Protein AF-A0A7X7KB23-F1 (afdb_monomer_lite)

Foldseek 3Di:
DCPPVVVVVVVVVVVVPPDPDDDDPVVVVVVVVVVVVPPPPPDDDDDDDDDDDDDDDDDDDDDDDDDDPDDDDPDPDDPDPDDDQFAQFAFHFQVPDDQADPQKAKDWPDQEFEAEWFAFGQIKIKIFGQDQAWQDCADQFAKKKFWADPRGTFWIKDAPDHDPDDTAHNGGMDMGRRIGAIFTDDGNHLDDDDDSQVGHGDDFDKTKMKMFGARCRVVCVCVVVHSHRTRHIHDIHMYGHHHDDQFDPAQADDDDDQDDAFDFNPPDDDDPQAAEAPPQFKDKFAFDWDADPVGDIDTFRLLKDFKIWIKGKDAQAGAKFQKKFWQKKKKFKDDPRGTFFIDIDRPRRVDMDRIDGGRDMDMDTDMDGTQTRVPRDRDMDDWDKMKMWMKTKMWTAHPVRDIHMHIHTYPIDMDGGDDCPPPVRVGPPPPD

Sequence (432 aa):
MNNELERILGEVADSASHRTGTLPIGELRERGVRRRRTRQAGYSVVGVAAAFGLAFGAAQILPDGGPVGPADSPSPAPPTANSSALLGACGTDVTNLPAIDGSVWLELSSTDVTVPVWASSPVEVTVQNFGANPLDLSLGSGPYLFAARDGVVVGFSWPTTVRDSTPIESGGEDVRDDFGPFVECSRGEVHPAGSPSARTPLPVGEYTIHSALTLRADELRDTSEFPWAFDVLGRAGTLTVTEEEPASDDLTAVDLALPVCGAPIEGFELPPGVQIDDFPALEVTVGHTGEDADGVEEFFGEGYGDQLRVTFDHVNAIESWGESRELGAAVVIAHEGVVVAEMSWPEWSEVRWNGWPRGEGRSIGPVGDWVDCASGEHGQVPKGDYEILGWRTVEVTRPDGSTGAVTVGYPASAFTAYDFEDPDNPGPSATD

Radius of gyration: 29.91 Å; chains: 1; bounding box: 81×54×106 Å

Structure (mmCIF, N/CA/C/O backbone):
data_AF-A0A7X7KB23-F1
#
_entry.id   AF-A0A7X7KB23-F1
#
loop_
_atom_site.group_PDB
_atom_site.id
_atom_site.type_symbol
_atom_site.label_atom_id
_atom_site.label_alt_id
_atom_site.label_comp_id
_atom_site.label_asym_id
_atom_site.label_entity_id
_atom_site.label_seq_id
_atom_site.pdbx_PDB_ins_code
_atom_site.Cartn_x
_atom_site.Cartn_y
_atom_site.Cartn_z
_atom_site.occupancy
_atom_site.B_iso_or_equiv
_atom_site.auth_seq_id
_atom_site.auth_comp_id
_atom_site.auth_asym_id
_atom_site.auth_atom_id
_atom_site.pdbx_PDB_model_num
ATOM 1 N N . MET A 1 1 ? 52.590 9.872 -45.003 1.00 42.84 1 MET A N 1
ATOM 2 C CA . MET A 1 1 ? 52.766 9.396 -43.616 1.00 42.84 1 MET A CA 1
ATOM 3 C C . MET A 1 1 ? 51.443 8.792 -43.187 1.00 42.84 1 MET A C 1
ATOM 5 O O . MET A 1 1 ? 50.550 9.548 -42.854 1.00 42.84 1 MET A O 1
ATOM 9 N N . ASN A 1 2 ? 51.291 7.473 -43.330 1.00 50.44 2 ASN A N 1
ATOM 10 C CA . ASN A 1 2 ? 50.089 6.727 -42.931 1.00 50.44 2 ASN A CA 1
ATOM 11 C C . ASN A 1 2 ? 50.441 5.264 -42.577 1.00 50.44 2 ASN A C 1
ATOM 13 O O . ASN A 1 2 ? 49.662 4.355 -42.808 1.00 50.44 2 ASN A O 1
ATOM 17 N N . ASN A 1 3 ? 51.643 5.028 -42.035 1.00 48.09 3 ASN A N 1
ATOM 18 C CA . ASN A 1 3 ? 52.153 3.671 -41.773 1.00 48.09 3 ASN A CA 1
ATOM 19 C C . ASN A 1 3 ? 51.929 3.203 -40.325 1.00 48.09 3 ASN A C 1
ATOM 21 O O . ASN A 1 3 ? 52.276 2.079 -39.983 1.00 48.09 3 ASN A O 1
ATOM 25 N N . GLU A 1 4 ? 51.389 4.060 -39.456 1.00 50.25 4 GLU A N 1
ATOM 26 C CA . GLU A 1 4 ? 51.206 3.741 -38.034 1.00 50.25 4 GLU A CA 1
ATOM 27 C C . GLU A 1 4 ? 49.793 3.220 -37.740 1.00 50.25 4 GLU A C 1
ATOM 29 O O . GLU A 1 4 ? 49.626 2.325 -36.917 1.00 50.25 4 GLU A O 1
ATOM 34 N N . LEU A 1 5 ? 48.796 3.689 -38.498 1.00 49.03 5 LEU A N 1
ATOM 35 C CA . LEU A 1 5 ? 47.397 3.279 -38.355 1.00 49.03 5 LEU A CA 1
ATOM 36 C C . LEU A 1 5 ? 47.135 1.882 -38.949 1.00 49.03 5 LEU A C 1
ATOM 38 O O . LEU A 1 5 ? 46.439 1.076 -38.338 1.00 49.03 5 LEU A O 1
ATOM 42 N N . GLU A 1 6 ? 47.772 1.548 -40.077 1.00 52.53 6 GLU A N 1
ATOM 43 C CA . GLU A 1 6 ? 47.718 0.195 -40.659 1.00 52.53 6 GLU A CA 1
ATOM 44 C C . GLU A 1 6 ? 48.462 -0.840 -39.797 1.00 52.53 6 GLU A C 1
ATOM 46 O O . GLU A 1 6 ? 48.064 -2.002 -39.744 1.00 52.53 6 GLU A O 1
ATOM 51 N N . ARG A 1 7 ? 49.495 -0.419 -39.051 1.00 55.28 7 ARG A N 1
ATOM 52 C CA . ARG A 1 7 ? 50.223 -1.296 -38.120 1.00 55.28 7 ARG A CA 1
ATOM 53 C C . ARG A 1 7 ? 49.380 -1.657 -36.895 1.00 55.28 7 ARG A C 1
ATOM 55 O O . ARG A 1 7 ? 49.383 -2.810 -36.480 1.00 55.28 7 ARG A O 1
ATOM 62 N N . ILE A 1 8 ? 48.635 -0.692 -36.352 1.00 51.97 8 ILE A N 1
ATOM 63 C CA . ILE A 1 8 ? 47.771 -0.904 -35.181 1.00 51.97 8 ILE A CA 1
ATOM 64 C C . ILE A 1 8 ? 46.548 -1.756 -35.552 1.00 51.97 8 ILE A C 1
ATOM 66 O O . ILE A 1 8 ? 46.179 -2.653 -34.800 1.00 51.97 8 ILE A O 1
ATOM 70 N N . LEU A 1 9 ? 45.960 -1.549 -36.735 1.00 51.56 9 LEU A N 1
ATOM 71 C CA . LEU A 1 9 ? 44.836 -2.370 -37.204 1.00 51.56 9 LEU A CA 1
ATOM 72 C C . LEU A 1 9 ? 45.262 -3.804 -37.575 1.00 51.56 9 LEU A C 1
ATOM 74 O O . LEU A 1 9 ? 44.492 -4.738 -37.355 1.00 51.56 9 LEU A O 1
ATOM 78 N N . GLY A 1 10 ? 46.497 -4.000 -38.051 1.00 47.75 10 GLY A N 1
ATOM 79 C CA . GLY A 1 10 ? 47.072 -5.332 -38.278 1.00 47.75 10 GLY A CA 1
ATOM 80 C C . GLY A 1 10 ? 47.333 -6.125 -36.988 1.00 47.75 10 GLY A C 1
ATOM 81 O O . GLY A 1 10 ? 47.032 -7.314 -36.932 1.00 47.75 10 GLY A O 1
ATOM 82 N N . GLU A 1 11 ? 47.817 -5.475 -35.921 1.00 45.81 11 GLU A N 1
ATOM 83 C CA . GLU A 1 11 ? 48.095 -6.136 -34.628 1.00 45.81 11 GLU A CA 1
ATOM 84 C C . GLU A 1 11 ? 46.815 -6.549 -33.866 1.00 45.81 11 GLU A C 1
ATOM 86 O O . GLU A 1 11 ? 46.826 -7.528 -33.109 1.00 45.81 11 GLU A O 1
ATOM 91 N N . VAL A 1 12 ? 45.692 -5.856 -34.098 1.00 49.12 12 VAL A N 1
ATOM 92 C CA . VAL A 1 12 ? 44.384 -6.201 -33.508 1.00 49.12 12 VAL A CA 1
ATOM 93 C C . VAL A 1 12 ? 43.725 -7.378 -34.240 1.00 49.12 12 VAL A C 1
ATOM 95 O O . VAL A 1 12 ? 43.112 -8.226 -33.591 1.00 49.12 12 VAL A O 1
ATOM 98 N N . ALA A 1 13 ? 43.911 -7.496 -35.560 1.00 45.12 13 ALA A N 1
ATOM 99 C CA . ALA A 1 13 ? 43.361 -8.603 -36.346 1.00 45.12 13 ALA A CA 1
ATOM 100 C C . ALA A 1 13 ? 44.073 -9.947 -36.076 1.00 45.12 13 ALA A C 1
ATOM 102 O O . ALA A 1 13 ? 43.410 -10.983 -35.998 1.00 45.12 13 ALA A O 1
ATOM 103 N N . ASP A 1 14 ? 45.391 -9.942 -35.837 1.00 38.91 14 ASP A N 1
ATOM 104 C CA . ASP A 1 14 ? 46.147 -11.172 -35.542 1.00 38.91 14 ASP A CA 1
ATOM 105 C C . ASP A 1 14 ? 45.968 -11.671 -34.094 1.00 38.91 14 ASP A C 1
ATOM 107 O O . ASP A 1 14 ? 46.049 -12.875 -33.834 1.00 38.91 14 ASP A O 1
ATOM 111 N N . SER A 1 15 ? 45.631 -10.789 -33.145 1.00 37.75 15 SER A N 1
ATOM 112 C CA . SER A 1 15 ? 45.397 -11.178 -31.742 1.00 37.75 15 SER A CA 1
ATOM 113 C C . SER A 1 15 ? 44.045 -11.871 -31.505 1.00 37.75 15 SER A C 1
ATOM 115 O O . SER A 1 15 ? 43.869 -12.536 -30.481 1.00 37.75 15 SER A O 1
ATOM 117 N N . ALA A 1 16 ? 43.102 -11.767 -32.448 1.00 38.91 16 ALA A N 1
ATOM 118 C CA . ALA A 1 16 ? 41.776 -12.377 -32.344 1.00 38.91 16 ALA A CA 1
ATOM 119 C C . ALA A 1 16 ? 41.735 -13.860 -32.772 1.00 38.91 16 ALA A C 1
ATOM 121 O O . ALA A 1 16 ? 40.784 -14.562 -32.434 1.00 38.91 16 ALA A O 1
ATOM 122 N N . SER A 1 17 ? 42.762 -14.381 -33.461 1.00 37.44 17 SER A N 1
ATOM 123 C CA . SER A 1 17 ? 42.720 -15.746 -34.025 1.00 37.44 17 SER A CA 1
ATOM 124 C C . SER A 1 17 ? 43.323 -16.857 -33.144 1.00 37.44 17 SER A C 1
ATOM 126 O O . SER A 1 17 ? 43.317 -18.018 -33.550 1.00 37.44 17 SER A O 1
ATOM 128 N N . HIS A 1 18 ? 43.841 -16.560 -31.941 1.00 38.59 18 HIS A N 1
ATOM 129 C CA . HIS A 1 18 ? 44.619 -17.525 -31.130 1.00 38.59 18 HIS A CA 1
ATOM 130 C C . HIS A 1 18 ? 44.171 -17.706 -29.664 1.00 38.59 18 HIS A C 1
ATOM 132 O O . HIS A 1 18 ? 44.988 -17.983 -28.785 1.00 38.59 18 HIS A O 1
ATOM 138 N N . ARG A 1 19 ? 42.868 -17.624 -29.363 1.00 36.22 19 ARG A N 1
ATOM 139 C CA . ARG A 1 19 ? 42.344 -17.990 -28.027 1.00 36.22 19 ARG A CA 1
ATOM 140 C C . ARG A 1 19 ? 41.125 -18.910 -28.077 1.00 36.22 19 ARG A C 1
ATOM 142 O O . ARG A 1 19 ? 40.047 -18.566 -27.616 1.00 36.22 19 ARG A O 1
ATOM 149 N N . THR A 1 20 ? 41.327 -20.133 -28.552 1.00 45.78 20 THR A N 1
ATOM 150 C CA . THR A 1 20 ? 40.536 -21.289 -28.105 1.00 45.78 20 THR A CA 1
ATOM 151 C C . THR A 1 20 ? 41.322 -22.011 -27.016 1.00 45.78 20 THR A C 1
ATOM 153 O O . THR A 1 20 ? 42.264 -22.746 -27.303 1.00 45.78 20 THR A O 1
ATOM 156 N N . GLY A 1 21 ? 40.962 -21.764 -25.759 1.00 32.09 21 GLY A N 1
ATOM 157 C CA . GLY A 1 21 ? 41.549 -22.423 -24.597 1.00 32.09 21 GLY A CA 1
ATOM 158 C C . GLY A 1 21 ? 40.869 -21.951 -23.318 1.00 32.09 21 GLY A C 1
ATOM 159 O O . GLY A 1 21 ? 40.990 -20.788 -22.951 1.00 32.09 21 GLY A O 1
ATOM 160 N N . THR A 1 22 ? 40.124 -22.863 -22.695 1.00 42.03 22 THR A N 1
ATOM 161 C CA . THR A 1 22 ? 39.472 -22.790 -21.374 1.00 42.03 22 THR A CA 1
ATOM 162 C C . THR A 1 22 ? 40.052 -21.736 -20.420 1.00 42.03 22 THR A C 1
ATOM 164 O O . THR A 1 22 ? 41.204 -21.844 -19.999 1.00 42.03 22 THR A O 1
ATOM 167 N N . LEU A 1 23 ? 39.236 -20.746 -20.043 1.00 39.03 23 LEU A N 1
ATOM 168 C CA . LEU A 1 23 ? 39.591 -19.715 -19.064 1.00 39.03 23 LEU A CA 1
ATOM 169 C C . LEU A 1 23 ? 39.463 -20.260 -17.625 1.00 39.03 23 LEU A C 1
ATOM 171 O O . LEU A 1 23 ? 38.408 -20.794 -17.278 1.00 39.03 23 LEU A O 1
ATOM 175 N N . PRO A 1 24 ? 40.482 -20.109 -16.756 1.00 39.56 24 PRO A N 1
ATOM 176 C CA . PRO A 1 24 ? 40.381 -20.479 -15.351 1.00 39.56 24 PRO A CA 1
ATOM 177 C C . PRO A 1 24 ? 39.688 -19.348 -14.577 1.00 39.56 24 PRO A C 1
ATOM 179 O O . PRO A 1 24 ? 40.291 -18.331 -14.236 1.00 39.56 24 PRO A O 1
ATOM 182 N N . ILE A 1 25 ? 38.402 -19.541 -14.281 1.00 46.06 25 ILE A N 1
ATOM 183 C CA . ILE A 1 25 ? 37.528 -18.582 -13.575 1.00 46.06 25 ILE A CA 1
ATOM 184 C C . ILE A 1 25 ? 38.059 -18.225 -12.162 1.00 46.06 25 ILE A C 1
ATOM 186 O O . ILE A 1 25 ? 37.732 -17.172 -11.618 1.00 46.06 25 ILE A O 1
ATOM 190 N N . GLY A 1 26 ? 38.958 -19.035 -11.588 1.00 39.16 26 GLY A N 1
ATOM 191 C CA . GLY A 1 26 ? 39.561 -18.786 -10.273 1.00 39.16 26 GLY A CA 1
ATOM 192 C C . GLY A 1 26 ? 40.538 -17.601 -10.205 1.00 39.16 26 GLY A C 1
ATOM 193 O O . GLY A 1 26 ? 40.537 -16.875 -9.215 1.00 39.16 26 GLY A O 1
ATOM 194 N N . GLU A 1 27 ? 41.337 -17.341 -11.247 1.00 42.88 27 GLU A N 1
ATOM 195 C CA . GLU A 1 27 ? 42.403 -16.318 -11.181 1.00 42.88 27 GLU A CA 1
ATOM 196 C C . GLU A 1 27 ? 41.926 -14.893 -11.518 1.00 42.88 27 GLU A C 1
ATOM 198 O O . GLU A 1 27 ? 42.582 -13.909 -11.162 1.00 42.88 27 GLU A O 1
ATOM 203 N N . LEU A 1 28 ? 40.762 -14.750 -12.163 1.00 40.56 28 LEU A N 1
ATOM 204 C CA . LEU A 1 28 ? 40.161 -13.438 -12.439 1.00 40.56 28 LEU A CA 1
ATOM 205 C C . LEU A 1 28 ? 39.499 -12.827 -11.194 1.00 40.56 28 LEU A C 1
ATOM 207 O O . LEU A 1 28 ? 39.467 -11.602 -11.061 1.00 40.56 28 LEU A O 1
ATOM 211 N N . ARG A 1 29 ? 39.074 -13.656 -10.229 1.00 42.50 29 ARG A N 1
ATOM 212 C CA . ARG A 1 29 ? 38.450 -13.191 -8.980 1.00 42.50 29 ARG A CA 1
ATOM 213 C C . ARG A 1 29 ? 39.451 -12.494 -8.046 1.00 42.50 29 ARG A C 1
ATOM 215 O O . ARG A 1 29 ? 39.101 -11.513 -7.398 1.00 42.50 29 ARG A O 1
ATOM 222 N N . GLU A 1 30 ? 40.722 -12.905 -8.036 1.00 36.66 30 GLU A N 1
ATOM 223 C CA . GLU A 1 30 ? 41.744 -12.300 -7.160 1.00 36.66 30 GLU A CA 1
ATOM 224 C C . GLU A 1 30 ? 42.350 -10.991 -7.701 1.00 36.66 30 GLU A C 1
ATOM 226 O O . GLU A 1 30 ? 42.805 -10.148 -6.919 1.00 36.66 30 GLU A O 1
ATOM 231 N N . ARG A 1 31 ? 42.321 -10.747 -9.021 1.00 38.62 31 ARG A N 1
ATOM 232 C CA . ARG A 1 31 ? 42.803 -9.469 -9.591 1.00 38.62 31 ARG A CA 1
ATOM 233 C C . ARG A 1 31 ? 41.802 -8.322 -9.448 1.00 38.62 31 ARG A C 1
ATOM 235 O O . ARG A 1 31 ? 42.242 -7.178 -9.321 1.00 38.62 31 ARG A O 1
ATOM 242 N N . GLY A 1 32 ? 40.498 -8.605 -9.390 1.00 37.66 32 GLY A N 1
ATOM 243 C CA . GLY A 1 32 ? 39.460 -7.591 -9.152 1.0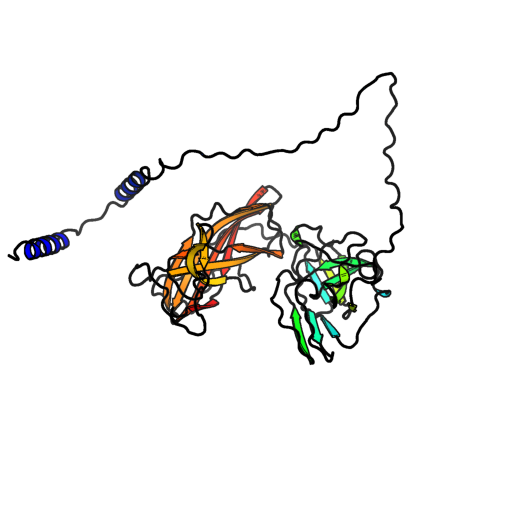0 37.66 32 GLY A CA 1
ATOM 244 C C . GLY A 1 32 ? 39.519 -6.974 -7.748 1.00 37.66 32 GLY A C 1
ATOM 245 O O . GLY A 1 32 ? 39.337 -5.769 -7.582 1.00 37.66 32 GLY A O 1
ATOM 246 N N . VAL A 1 33 ? 39.892 -7.765 -6.737 1.00 40.84 33 VAL A N 1
ATOM 247 C CA . VAL A 1 33 ? 39.908 -7.329 -5.326 1.00 40.84 33 VAL A CA 1
ATOM 248 C C . VAL A 1 33 ? 41.085 -6.390 -5.009 1.00 40.84 33 VAL A C 1
ATOM 250 O O . VAL A 1 33 ? 40.990 -5.538 -4.124 1.00 40.84 33 VAL A O 1
ATOM 253 N N . ARG A 1 34 ? 42.196 -6.460 -5.758 1.00 38.47 34 ARG A N 1
ATOM 254 C CA . ARG A 1 34 ? 43.390 -5.633 -5.485 1.00 38.47 34 ARG A CA 1
ATOM 255 C C . ARG A 1 34 ? 43.331 -4.205 -6.034 1.00 38.47 34 ARG A C 1
ATOM 257 O O . ARG A 1 34 ? 44.062 -3.358 -5.525 1.00 38.47 34 ARG A O 1
ATOM 264 N N . ARG A 1 35 ? 42.471 -3.906 -7.018 1.00 38.97 35 ARG A N 1
ATOM 265 C CA . ARG A 1 35 ? 42.340 -2.547 -7.587 1.00 38.97 35 ARG A CA 1
ATOM 266 C C . ARG A 1 35 ? 41.357 -1.635 -6.842 1.00 38.97 35 ARG A C 1
ATOM 268 O O . ARG A 1 35 ? 41.462 -0.425 -6.993 1.00 38.97 35 ARG A O 1
ATOM 275 N N . ARG A 1 36 ? 40.463 -2.167 -5.995 1.00 41.44 36 ARG A N 1
ATOM 276 C CA . ARG A 1 36 ? 39.515 -1.339 -5.213 1.00 41.44 36 ARG A CA 1
ATOM 277 C C . ARG A 1 36 ? 40.085 -0.776 -3.901 1.00 41.44 36 ARG A C 1
ATOM 279 O O . ARG A 1 36 ? 39.581 0.224 -3.408 1.00 41.44 36 ARG A O 1
ATOM 286 N N . ARG A 1 37 ? 41.194 -1.310 -3.370 1.00 41.59 37 ARG A N 1
ATOM 287 C CA . ARG A 1 37 ? 41.802 -0.809 -2.113 1.00 41.59 37 ARG A CA 1
ATOM 288 C C . ARG A 1 37 ? 42.628 0.480 -2.238 1.00 41.59 37 ARG A C 1
ATOM 290 O O . ARG A 1 37 ? 43.115 0.973 -1.230 1.00 41.59 37 ARG A O 1
ATOM 297 N N . THR A 1 38 ? 42.789 1.047 -3.434 1.00 37.31 38 THR A N 1
ATOM 298 C CA . THR A 1 38 ? 43.587 2.273 -3.647 1.00 37.31 38 THR A CA 1
ATOM 299 C C . THR A 1 38 ? 42.763 3.561 -3.762 1.00 37.31 38 THR A C 1
ATOM 301 O O . THR A 1 38 ? 43.361 4.624 -3.876 1.00 37.31 38 THR A O 1
ATOM 304 N N . ARG A 1 39 ? 41.422 3.508 -3.677 1.00 37.94 39 ARG A N 1
ATOM 305 C CA . ARG A 1 39 ? 40.557 4.712 -3.682 1.00 37.94 39 ARG A CA 1
ATOM 306 C C . ARG A 1 39 ? 39.906 5.073 -2.334 1.00 37.94 39 ARG A C 1
ATOM 308 O O . ARG A 1 39 ? 39.333 6.144 -2.231 1.00 37.94 39 ARG A O 1
ATOM 315 N N . GLN A 1 40 ? 40.059 4.264 -1.281 1.00 35.75 40 GLN A N 1
ATOM 316 C CA . GLN A 1 40 ? 39.440 4.508 0.041 1.00 35.75 40 GLN A CA 1
ATOM 317 C C . GLN A 1 40 ? 40.368 5.151 1.099 1.00 35.75 40 GLN A C 1
ATOM 319 O O . GLN A 1 40 ? 40.052 5.147 2.282 1.00 35.75 40 GLN A O 1
ATOM 324 N N . ALA A 1 41 ? 41.510 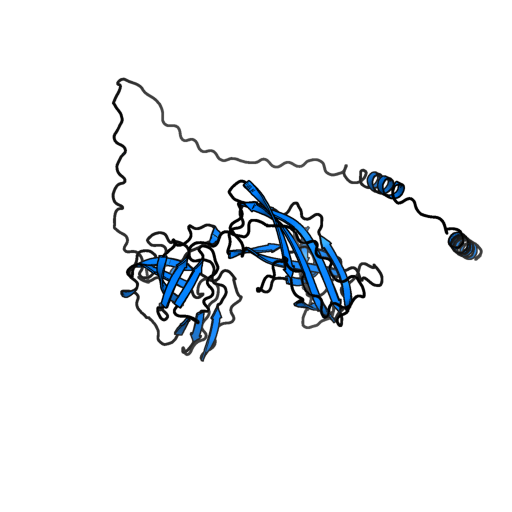5.726 0.708 1.00 31.98 41 ALA A N 1
ATOM 325 C CA . ALA A 1 41 ? 42.444 6.378 1.642 1.00 31.98 41 ALA A CA 1
ATOM 326 C C . ALA A 1 41 ? 42.312 7.920 1.696 1.00 31.98 41 ALA A C 1
ATOM 328 O O . ALA A 1 41 ? 43.258 8.594 2.093 1.00 31.98 41 ALA A O 1
ATOM 329 N N . GLY A 1 42 ? 41.173 8.482 1.270 1.00 32.34 42 GLY A N 1
ATOM 330 C CA . GLY A 1 42 ? 41.010 9.927 1.046 1.00 32.34 42 GLY A CA 1
ATOM 331 C C . GLY A 1 42 ? 39.989 10.674 1.908 1.00 32.34 42 GLY A C 1
ATOM 332 O O . GLY A 1 42 ? 39.865 11.875 1.717 1.00 32.34 42 GLY A O 1
ATOM 333 N N . TYR A 1 43 ? 39.282 10.032 2.844 1.00 31.61 43 TYR A N 1
ATOM 334 C CA . TYR A 1 43 ? 38.297 10.728 3.684 1.00 31.61 43 TYR A CA 1
ATOM 335 C C . TYR A 1 43 ? 38.551 10.465 5.163 1.00 31.61 43 TYR A C 1
ATOM 337 O O . TYR A 1 43 ? 38.071 9.509 5.764 1.00 31.61 43 TYR A O 1
ATOM 345 N N . SER A 1 44 ? 39.363 11.341 5.741 1.00 30.62 44 SER A N 1
ATOM 346 C CA . SER A 1 44 ? 39.572 11.463 7.175 1.00 30.62 44 SER A CA 1
ATOM 347 C C . SER A 1 44 ? 38.948 12.765 7.675 1.00 30.62 44 SER A C 1
ATOM 349 O O . SER A 1 44 ? 39.376 13.838 7.267 1.00 30.62 44 SER A O 1
ATOM 351 N N . VAL A 1 45 ? 38.035 12.612 8.640 1.00 33.34 45 VAL A N 1
ATOM 352 C CA . VAL A 1 45 ? 37.843 13.476 9.818 1.00 33.34 45 VAL A CA 1
ATOM 353 C C . VAL A 1 45 ? 37.286 14.886 9.573 1.00 33.34 45 VAL A C 1
ATOM 355 O O . VAL A 1 45 ? 38.042 15.835 9.405 1.00 33.34 45 VAL A O 1
ATOM 358 N N . VAL A 1 46 ? 35.974 15.043 9.786 1.00 31.77 46 VAL A N 1
ATOM 359 C CA . VAL A 1 46 ? 35.406 16.187 10.524 1.00 31.77 46 VAL A CA 1
ATOM 360 C C . VAL A 1 46 ? 34.306 15.645 11.438 1.00 31.77 46 VAL A C 1
ATOM 362 O O . VAL A 1 46 ? 33.333 15.061 10.976 1.00 31.77 46 VAL A O 1
ATOM 365 N N . GLY A 1 47 ? 34.512 15.767 12.750 1.00 27.47 47 GLY A N 1
ATOM 366 C CA . GLY A 1 47 ? 33.552 15.358 13.769 1.00 27.47 47 GLY A CA 1
ATOM 367 C C . GLY A 1 47 ? 32.593 16.485 14.138 1.00 27.47 47 GLY A C 1
ATOM 368 O O . GLY A 1 47 ? 32.993 17.647 14.179 1.00 27.47 47 GLY A O 1
ATOM 369 N N . VAL A 1 48 ? 31.360 16.126 14.495 1.00 29.78 48 VAL A N 1
ATOM 370 C CA . VAL A 1 48 ? 30.457 16.983 15.270 1.00 29.78 48 VAL A CA 1
ATOM 371 C C . VAL A 1 48 ? 29.856 16.154 16.401 1.00 29.78 48 VAL A C 1
ATOM 373 O O . VAL A 1 48 ? 29.410 15.024 16.219 1.00 29.78 48 VAL A O 1
ATOM 376 N N . ALA A 1 49 ? 29.964 16.718 17.598 1.00 28.17 49 ALA A N 1
ATOM 377 C CA . ALA A 1 49 ? 29.664 16.110 18.877 1.00 28.17 49 ALA A CA 1
ATOM 378 C C . ALA A 1 49 ? 28.155 16.021 19.144 1.00 28.17 49 ALA A C 1
ATOM 380 O O . ALA A 1 49 ? 27.414 16.976 18.924 1.00 28.17 49 ALA A O 1
ATOM 381 N N . ALA A 1 50 ? 27.736 14.892 19.715 1.00 29.97 50 ALA A N 1
ATOM 382 C CA . ALA A 1 50 ? 26.427 14.715 20.323 1.00 29.97 50 ALA A CA 1
ATOM 383 C C . ALA A 1 50 ? 26.317 15.552 21.610 1.00 29.97 50 ALA A C 1
ATOM 385 O O . ALA A 1 50 ? 27.110 15.385 22.540 1.00 29.97 50 ALA A O 1
ATOM 386 N N . ALA A 1 51 ? 25.314 16.427 21.681 1.00 28.94 51 ALA A N 1
ATOM 387 C CA . ALA A 1 51 ? 24.923 17.113 22.905 1.00 28.94 51 ALA A CA 1
ATOM 388 C C . ALA A 1 51 ? 23.699 16.409 23.510 1.00 28.94 51 ALA A C 1
ATOM 390 O O . ALA A 1 51 ? 22.562 16.643 23.112 1.00 28.94 51 ALA A O 1
ATOM 391 N N . PHE A 1 52 ? 23.949 15.539 24.488 1.00 29.17 52 PHE A N 1
ATOM 392 C CA . PHE A 1 52 ? 22.931 15.014 25.396 1.00 29.17 52 PHE A CA 1
ATOM 393 C C . PHE A 1 52 ? 22.598 16.070 26.458 1.00 29.17 52 PHE A C 1
ATOM 395 O O . PHE A 1 52 ? 23.438 16.411 27.292 1.00 29.17 52 PHE A O 1
ATOM 402 N N . GLY A 1 53 ? 21.362 16.567 26.451 1.00 25.83 53 GLY A N 1
ATOM 403 C CA . GLY A 1 53 ? 20.806 17.400 27.515 1.00 25.83 53 GLY A CA 1
ATOM 404 C C . GLY A 1 53 ? 20.164 16.550 28.610 1.00 25.83 53 GLY A C 1
ATOM 405 O O . GLY A 1 53 ? 18.966 16.293 28.570 1.00 25.83 53 GLY A O 1
ATOM 406 N N . LEU A 1 54 ? 20.952 16.132 29.603 1.00 30.69 54 LEU A N 1
ATOM 407 C CA . LEU A 1 54 ? 20.450 15.650 30.894 1.00 30.69 54 LEU A CA 1
ATOM 408 C C . LEU A 1 54 ? 20.264 16.847 31.833 1.00 30.69 54 LEU A C 1
ATOM 410 O O . LEU A 1 54 ? 21.242 17.464 32.252 1.00 30.69 54 LEU A O 1
ATOM 414 N N . ALA A 1 55 ? 19.022 17.145 32.211 1.00 30.48 55 ALA A N 1
ATOM 415 C CA . ALA A 1 55 ? 18.722 18.048 33.317 1.00 30.48 55 ALA A CA 1
ATOM 416 C C . ALA A 1 55 ? 18.345 17.228 34.561 1.00 30.48 55 ALA A C 1
ATOM 418 O O . ALA A 1 55 ? 17.208 16.794 34.727 1.00 30.48 55 ALA A O 1
ATOM 419 N N . PHE A 1 56 ? 19.325 17.032 35.445 1.00 29.42 56 PHE A N 1
ATOM 420 C CA . PHE A 1 56 ? 19.111 16.654 36.841 1.00 29.42 56 PHE A CA 1
ATOM 421 C C . PHE A 1 56 ? 18.854 17.924 37.664 1.00 29.42 56 PHE A C 1
ATOM 423 O O . PHE A 1 56 ? 19.733 18.775 37.789 1.00 29.42 56 PHE A O 1
ATOM 430 N N . GLY A 1 57 ? 17.667 18.030 38.261 1.00 27.61 57 GLY A N 1
ATOM 431 C CA . GLY A 1 57 ? 17.368 18.976 39.334 1.00 27.61 57 GLY A CA 1
ATOM 432 C C . GLY A 1 57 ? 17.407 18.260 40.681 1.00 27.61 57 GLY A C 1
ATOM 433 O O . GLY A 1 57 ? 16.503 17.499 41.009 1.00 27.61 57 GLY A O 1
ATOM 434 N N . ALA 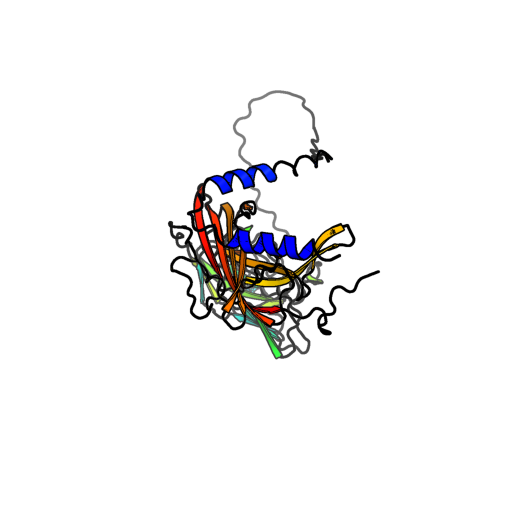A 1 58 ? 18.475 18.485 41.442 1.00 29.38 58 ALA A N 1
ATOM 435 C CA . ALA A 1 58 ? 18.671 17.956 42.785 1.00 29.38 58 ALA A CA 1
ATOM 436 C C . ALA A 1 58 ? 17.789 18.677 43.821 1.00 29.38 58 ALA A C 1
ATOM 438 O O . ALA A 1 58 ? 17.738 19.906 43.844 1.00 29.38 58 ALA A O 1
ATOM 439 N N . ALA A 1 59 ? 17.202 17.921 44.752 1.00 31.11 59 ALA A N 1
ATOM 440 C CA . ALA A 1 59 ? 16.786 18.430 46.056 1.00 31.11 59 ALA A CA 1
ATOM 441 C C . ALA A 1 59 ? 17.358 17.533 47.164 1.00 31.11 59 ALA A C 1
ATOM 443 O O . ALA A 1 59 ? 17.432 16.313 47.038 1.00 31.11 59 ALA A O 1
ATOM 444 N N . GLN A 1 60 ? 17.860 18.199 48.197 1.00 33.09 60 GLN A N 1
ATOM 445 C CA . GLN A 1 60 ? 18.854 17.736 49.157 1.00 33.09 60 GLN A CA 1
ATOM 446 C C . GLN A 1 60 ? 18.283 16.903 50.316 1.00 33.09 60 GLN A C 1
ATOM 448 O O . GLN A 1 60 ? 17.134 17.044 50.722 1.00 33.09 60 GLN A O 1
ATOM 453 N N . ILE A 1 61 ? 19.175 16.081 50.865 1.00 34.28 61 ILE A N 1
ATOM 454 C CA . ILE A 1 61 ? 19.078 15.236 52.060 1.00 34.28 61 ILE A CA 1
ATOM 455 C C . ILE A 1 61 ? 19.045 16.082 53.345 1.00 34.28 61 ILE A C 1
ATOM 457 O O . ILE A 1 61 ? 19.899 16.951 53.495 1.00 34.28 61 ILE A O 1
ATOM 461 N N . LEU A 1 62 ? 18.191 15.722 54.316 1.00 31.70 62 LEU A N 1
ATOM 462 C CA . LEU A 1 62 ? 18.535 15.658 55.750 1.00 31.70 62 LEU A CA 1
ATOM 463 C C . LEU A 1 62 ? 17.760 14.503 56.447 1.00 31.70 62 LEU A C 1
ATOM 465 O O . LEU A 1 62 ? 16.711 14.103 55.944 1.00 31.70 62 LEU A O 1
ATOM 469 N N . PRO A 1 63 ? 18.295 13.934 57.551 1.00 38.50 63 PRO A N 1
ATOM 470 C CA . PRO A 1 63 ? 18.003 12.582 58.040 1.00 38.50 63 PRO A CA 1
ATOM 471 C C . PRO A 1 63 ? 17.114 12.553 59.301 1.00 38.50 63 PRO A C 1
ATOM 473 O O . PRO A 1 63 ? 17.144 13.497 60.080 1.00 38.50 63 PRO A O 1
ATOM 476 N N . ASP A 1 64 ? 16.359 11.463 59.506 1.00 31.36 64 ASP A N 1
ATOM 477 C CA . ASP A 1 64 ? 16.310 10.676 60.761 1.00 31.36 64 ASP A CA 1
ATOM 478 C C . ASP A 1 64 ? 15.112 9.696 60.818 1.00 31.36 64 ASP A C 1
ATOM 480 O O . ASP A 1 64 ? 13.954 10.084 60.725 1.00 31.36 64 ASP A O 1
ATOM 484 N N . GLY A 1 65 ? 15.428 8.414 61.053 1.00 27.58 65 GLY A N 1
ATOM 485 C CA . GLY A 1 65 ? 14.768 7.557 62.052 1.00 27.58 65 GLY A CA 1
ATOM 486 C C . GLY A 1 65 ? 13.377 6.946 61.799 1.00 27.58 65 GLY A C 1
ATOM 487 O O . GLY A 1 65 ? 12.366 7.536 62.160 1.00 27.58 65 GLY A O 1
ATOM 488 N N . GLY A 1 66 ? 13.343 5.655 61.428 1.00 29.50 66 GLY A N 1
ATOM 489 C CA . GLY A 1 66 ? 12.291 4.713 61.866 1.00 29.50 66 GLY A CA 1
ATOM 490 C C . GLY A 1 66 ? 11.814 3.698 60.811 1.00 29.50 66 GLY A C 1
ATOM 491 O O . GLY A 1 66 ? 11.502 4.105 59.696 1.00 29.50 66 GLY A O 1
ATOM 492 N N . PRO A 1 67 ? 11.717 2.385 61.124 1.00 34.78 67 PRO A N 1
ATOM 493 C CA . PRO A 1 67 ? 11.204 1.390 60.190 1.00 34.78 67 PRO A CA 1
ATOM 494 C C . PRO A 1 67 ? 9.672 1.447 60.182 1.00 34.78 67 PRO A C 1
ATOM 496 O O . PRO A 1 67 ? 9.022 1.078 61.160 1.00 34.78 67 PRO A O 1
ATOM 499 N N . VAL A 1 68 ? 9.093 1.914 59.080 1.00 36.34 68 VAL A N 1
ATOM 500 C CA . VAL A 1 68 ? 7.652 1.826 58.815 1.00 36.34 68 VAL A CA 1
ATOM 501 C C . VAL A 1 68 ? 7.437 0.633 57.882 1.00 36.34 68 VAL A C 1
ATOM 503 O O . VAL A 1 68 ? 8.199 0.447 56.936 1.00 36.34 68 VAL A O 1
ATOM 506 N N . GLY A 1 69 ? 6.466 -0.222 58.220 1.00 32.94 69 GLY A N 1
ATOM 507 C CA . GLY A 1 69 ? 6.112 -1.445 57.490 1.00 32.94 69 GLY A CA 1
ATOM 508 C C . GLY A 1 69 ? 5.690 -1.195 56.035 1.00 32.94 69 GLY A C 1
ATOM 509 O O . GLY A 1 69 ? 5.713 -0.051 55.584 1.00 32.94 69 GLY A O 1
ATOM 510 N N . PRO A 1 70 ? 5.324 -2.248 55.279 1.00 35.44 70 PRO A N 1
ATOM 511 C CA . PRO A 1 70 ? 4.980 -2.100 53.870 1.00 35.44 70 PRO A CA 1
ATOM 512 C C . PRO A 1 70 ? 3.845 -1.085 53.734 1.00 35.44 70 PRO A C 1
ATOM 514 O O . PRO A 1 70 ? 2.754 -1.284 54.265 1.00 35.44 70 PRO A O 1
ATOM 517 N N . ALA A 1 71 ? 4.151 0.034 53.081 1.00 33.28 71 ALA A N 1
ATOM 518 C CA . ALA A 1 71 ? 3.174 1.043 52.735 1.00 33.28 71 ALA A CA 1
ATOM 519 C C . ALA A 1 71 ? 2.182 0.420 51.753 1.00 33.28 71 ALA A C 1
ATOM 521 O O . ALA A 1 71 ? 2.585 -0.129 50.723 1.00 33.28 71 ALA A O 1
ATOM 522 N N . ASP A 1 72 ? 0.899 0.505 52.098 1.00 32.41 72 ASP A N 1
ATOM 523 C CA . ASP A 1 72 ? -0.203 0.257 51.183 1.00 32.41 72 ASP A CA 1
ATOM 524 C C . ASP A 1 72 ? 0.070 1.002 49.874 1.00 32.41 72 ASP A C 1
ATOM 526 O O . ASP A 1 72 ? 0.279 2.220 49.857 1.00 32.41 72 ASP A O 1
ATOM 530 N N . SER A 1 73 ? 0.108 0.257 48.770 1.00 32.16 73 SER A N 1
ATOM 531 C CA . SER A 1 73 ? 0.119 0.854 47.442 1.00 32.16 73 SER A CA 1
ATOM 532 C C . SER A 1 73 ? -1.100 1.773 47.335 1.00 32.16 73 SER A C 1
ATOM 534 O O . SER A 1 73 ? -2.209 1.317 47.631 1.00 32.16 73 SER A O 1
ATOM 536 N N . PRO A 1 74 ? -0.948 3.050 46.944 1.00 31.83 74 PRO A N 1
ATOM 537 C CA . PRO A 1 74 ? -2.109 3.879 46.686 1.00 31.83 74 PRO A CA 1
ATOM 538 C C . PRO A 1 74 ? -2.917 3.200 45.580 1.00 31.83 74 PRO A C 1
ATOM 540 O O . PRO A 1 74 ? -2.434 3.018 44.462 1.00 31.83 74 PRO A O 1
ATOM 543 N N . SER A 1 75 ? -4.138 2.784 45.924 1.00 37.69 75 SER A N 1
ATOM 544 C CA . SER A 1 75 ? -5.156 2.430 44.939 1.00 37.69 75 SER A CA 1
ATOM 545 C C . SER A 1 75 ? -5.209 3.549 43.896 1.00 37.69 75 SER A C 1
ATOM 547 O O . SER A 1 75 ? -5.202 4.720 44.298 1.00 37.69 75 SER A O 1
ATOM 549 N N . PRO A 1 76 ? -5.246 3.236 42.589 1.00 37.53 76 PRO A N 1
ATOM 550 C CA . PRO A 1 76 ? -5.396 4.262 41.573 1.00 37.53 76 PRO A CA 1
ATOM 551 C C . PRO A 1 76 ? -6.644 5.076 41.910 1.00 37.53 76 PRO A C 1
ATOM 553 O O . PRO A 1 76 ? -7.731 4.527 42.104 1.00 37.53 76 PRO A O 1
ATOM 556 N N . ALA A 1 77 ? -6.464 6.389 42.055 1.00 32.28 77 ALA A N 1
ATOM 557 C CA . ALA A 1 77 ? -7.584 7.296 42.215 1.00 32.28 77 ALA A CA 1
ATOM 558 C C . ALA A 1 77 ? -8.542 7.079 41.029 1.00 32.28 77 ALA A C 1
ATOM 560 O O . ALA A 1 77 ? -8.068 6.969 39.893 1.00 32.28 77 ALA A O 1
ATOM 561 N N . PRO A 1 78 ? -9.866 6.997 41.255 1.00 35.59 78 PRO A N 1
ATOM 562 C CA . PRO A 1 78 ? -10.806 6.969 40.147 1.00 35.59 78 PRO A CA 1
ATOM 563 C C . PRO A 1 78 ? -10.564 8.223 39.294 1.00 35.59 78 PRO A C 1
ATOM 565 O O . PRO A 1 78 ? -10.391 9.308 39.861 1.00 35.59 78 PRO A O 1
ATOM 568 N N . PRO A 1 79 ? -10.503 8.097 37.958 1.00 34.56 79 PRO A N 1
ATOM 569 C CA . PRO A 1 79 ? -10.205 9.227 37.095 1.00 34.56 79 PRO A CA 1
ATOM 570 C C . PRO A 1 79 ? -11.234 10.327 37.346 1.00 34.56 79 PRO A C 1
ATOM 572 O O . PRO A 1 79 ? -12.444 10.089 37.325 1.00 34.56 79 PRO A O 1
ATOM 575 N N . THR A 1 80 ? -10.749 11.535 37.622 1.00 32.75 80 THR A N 1
ATOM 576 C CA . THR A 1 80 ? -11.579 12.730 37.746 1.00 32.75 80 THR A CA 1
ATOM 577 C C . THR A 1 80 ? -12.308 12.959 36.428 1.00 32.75 80 THR A C 1
ATOM 579 O O . THR A 1 80 ? -11.727 13.435 35.456 1.00 32.75 80 THR A O 1
ATOM 582 N N . ALA A 1 81 ? -13.591 12.606 36.400 1.00 39.16 81 ALA A N 1
ATOM 583 C CA . ALA A 1 81 ? -14.537 13.067 35.400 1.00 39.16 81 ALA A CA 1
ATOM 584 C C . ALA A 1 81 ? -14.597 14.594 35.486 1.00 39.16 81 ALA A C 1
ATOM 586 O O . ALA A 1 81 ? -15.002 15.085 36.533 1.00 39.16 81 ALA A O 1
ATOM 587 N N . ASN A 1 82 ? -14.143 15.317 34.454 1.00 34.53 82 ASN A N 1
ATOM 588 C CA . ASN A 1 82 ? -14.565 16.700 34.160 1.00 34.53 82 ASN A CA 1
ATOM 589 C C . ASN A 1 82 ? -14.055 17.243 32.804 1.00 34.53 82 ASN A C 1
ATOM 591 O O . ASN A 1 82 ? -13.851 18.442 32.646 1.00 34.53 82 ASN A O 1
ATOM 595 N N . SER A 1 83 ? -13.930 16.390 31.789 1.00 42.31 83 SER A N 1
ATOM 596 C CA . SER A 1 83 ? -14.189 16.809 30.409 1.00 42.31 83 SER A CA 1
ATOM 597 C C . SER A 1 83 ? -15.200 15.825 29.826 1.00 42.31 83 SER A C 1
ATOM 599 O O . SER A 1 83 ? -14.982 14.611 29.825 1.00 42.31 83 SER A O 1
ATOM 601 N N . SER A 1 84 ? -16.373 16.314 29.423 1.00 58.69 84 SER A N 1
ATOM 602 C CA . SER A 1 84 ? -17.239 15.537 28.540 1.00 58.69 84 SER A CA 1
ATOM 603 C C . SER A 1 84 ? -16.460 15.363 27.242 1.00 58.69 84 SER A C 1
ATOM 605 O O . SER A 1 84 ? -16.137 16.360 26.601 1.00 58.69 84 SER A O 1
ATOM 607 N N . ALA A 1 85 ? -16.081 14.130 26.908 1.00 59.50 85 ALA A N 1
ATOM 608 C CA . ALA A 1 85 ? -15.472 13.843 25.616 1.00 59.50 85 ALA A CA 1
ATOM 609 C C . ALA A 1 85 ? -16.391 14.371 24.499 1.00 59.50 85 ALA A C 1
ATOM 611 O O . ALA A 1 85 ? -17.616 14.298 24.637 1.00 59.50 85 ALA A O 1
ATOM 612 N N . LEU A 1 86 ? -15.798 14.924 23.438 1.00 69.19 86 LEU A N 1
ATOM 613 C CA . LEU A 1 86 ? -16.531 15.369 22.250 1.00 69.19 86 LEU A CA 1
ATOM 614 C C . LEU A 1 86 ? -17.356 14.205 21.697 1.00 69.19 86 LEU A C 1
ATOM 616 O O . LEU A 1 86 ? -16.860 13.082 21.645 1.00 69.19 86 LEU A O 1
ATOM 620 N N . LEU A 1 87 ? -18.604 14.449 21.298 1.00 70.81 87 LEU A N 1
ATOM 621 C CA . LEU A 1 87 ? -19.463 13.415 20.718 1.00 70.81 87 LEU A CA 1
ATOM 622 C C . LEU A 1 87 ? -18.775 12.817 19.480 1.00 70.81 87 LEU A C 1
ATOM 624 O O . LEU A 1 87 ? -18.456 13.537 18.543 1.00 70.81 87 LEU A O 1
ATOM 628 N N . GLY A 1 88 ? -18.521 11.511 19.483 1.00 73.38 88 GLY A N 1
ATOM 629 C CA . GLY A 1 88 ? -17.843 10.788 18.399 1.00 73.38 88 GLY A CA 1
ATOM 630 C C . GLY A 1 88 ? -16.396 10.464 18.727 1.00 73.38 88 GLY A C 1
ATOM 631 O O . GLY A 1 88 ? -15.803 9.597 18.098 1.00 73.38 88 GLY A O 1
ATOM 632 N N . ALA A 1 89 ? -15.851 11.084 19.774 1.00 84.88 89 ALA A N 1
ATOM 633 C CA . ALA A 1 89 ? -14.590 10.667 20.350 1.00 84.88 89 ALA A CA 1
ATOM 634 C C . ALA A 1 89 ? -14.728 9.314 21.061 1.00 84.88 89 ALA A C 1
ATOM 636 O O . ALA A 1 89 ? -15.806 8.900 21.503 1.00 84.88 89 ALA A O 1
ATOM 637 N N . CYS A 1 90 ? -13.595 8.656 21.257 1.00 88.31 90 CYS A N 1
ATOM 638 C CA . CYS A 1 90 ? -13.514 7.423 22.016 1.00 88.31 90 CYS A CA 1
ATOM 639 C C . CYS A 1 90 ? -14.162 7.546 23.406 1.00 88.31 90 CYS A C 1
ATOM 641 O O . CYS A 1 90 ? -13.905 8.495 24.159 1.00 88.31 90 CYS A O 1
ATOM 643 N N . GLY A 1 91 ? -14.972 6.559 23.783 1.00 87.81 91 GLY A N 1
ATOM 644 C CA . GLY A 1 91 ? -15.710 6.547 25.043 1.00 87.81 91 GLY A CA 1
ATOM 645 C C . GLY A 1 91 ? -17.016 7.346 25.022 1.00 87.81 91 GLY A C 1
ATOM 646 O O . GLY A 1 91 ? -17.607 7.536 26.087 1.00 87.81 91 GLY A O 1
ATOM 647 N N . THR A 1 92 ? -17.468 7.820 23.857 1.00 87.50 92 THR A N 1
ATOM 648 C CA . THR A 1 92 ? -18.795 8.434 23.697 1.00 87.50 92 THR A CA 1
ATOM 649 C C . THR A 1 92 ? -19.814 7.468 23.110 1.00 87.50 92 THR A C 1
ATOM 651 O O . THR A 1 92 ? -19.458 6.497 22.446 1.00 87.50 92 THR A O 1
ATOM 654 N N . ASP A 1 93 ? -21.086 7.725 23.410 1.00 86.44 93 ASP A N 1
ATOM 655 C CA . ASP A 1 93 ? -22.214 6.922 22.950 1.00 86.44 93 ASP A CA 1
ATOM 656 C C . ASP A 1 93 ? -22.619 7.336 21.529 1.00 86.44 93 ASP A C 1
ATOM 658 O O . ASP A 1 93 ? -22.993 8.492 21.297 1.00 86.44 93 ASP A O 1
ATOM 662 N N . VAL A 1 94 ? -22.560 6.385 20.595 1.00 80.44 94 VAL A N 1
ATOM 663 C CA . VAL A 1 94 ? -22.854 6.590 19.172 1.00 80.44 94 VAL A CA 1
ATOM 664 C C . VAL A 1 94 ? -24.304 6.987 18.923 1.00 80.44 94 VAL A C 1
ATOM 666 O O . VAL A 1 94 ? -24.593 7.654 17.936 1.00 80.44 94 VAL A O 1
ATOM 669 N N . THR A 1 95 ? -25.228 6.639 19.823 1.00 77.50 95 THR A N 1
ATOM 670 C CA . THR A 1 95 ? -26.648 7.000 19.680 1.00 77.50 95 THR A CA 1
ATOM 671 C C . THR A 1 95 ? -26.904 8.493 19.875 1.00 77.50 95 THR A C 1
ATOM 673 O O . THR A 1 95 ? -27.933 9.004 19.435 1.00 77.50 95 THR A O 1
ATOM 676 N N . ASN A 1 96 ? -25.962 9.201 20.504 1.00 72.38 96 ASN A N 1
ATOM 677 C CA . ASN A 1 96 ? -26.013 10.648 20.689 1.00 72.38 96 ASN A CA 1
ATOM 678 C C . ASN A 1 96 ? -25.294 11.408 19.570 1.00 72.38 96 ASN A C 1
ATOM 680 O O . ASN A 1 96 ? -25.227 12.638 19.627 1.00 72.38 96 ASN A O 1
ATOM 684 N N . LEU A 1 97 ? -24.747 10.702 18.575 1.00 70.75 97 LEU A N 1
ATOM 685 C CA . LEU A 1 97 ? -24.107 11.351 17.447 1.00 70.75 97 LEU A CA 1
ATOM 686 C C . LEU A 1 97 ? -25.165 11.905 16.501 1.00 70.75 97 LEU A C 1
ATOM 688 O O . LEU A 1 97 ? -26.059 11.173 16.067 1.00 70.75 97 LEU A O 1
ATOM 692 N N . PRO A 1 98 ? -25.101 13.202 16.183 1.00 63.06 98 PRO A N 1
ATOM 693 C CA . PRO A 1 98 ? -26.042 13.768 15.249 1.00 63.06 98 PRO A CA 1
ATOM 694 C C . PRO A 1 98 ? -25.690 13.259 13.842 1.00 63.06 98 PRO A C 1
ATOM 696 O O . PRO A 1 98 ? -24.556 13.378 13.395 1.00 63.06 98 PRO A O 1
ATOM 699 N N . ALA A 1 99 ? -26.663 12.684 13.134 1.00 62.53 99 ALA A N 1
ATOM 700 C CA . ALA A 1 99 ? -26.549 12.483 11.692 1.00 62.53 99 ALA A CA 1
ATOM 701 C C . ALA A 1 99 ? -26.767 13.851 11.040 1.00 62.53 99 ALA A C 1
ATOM 703 O O . ALA A 1 99 ? -27.911 14.260 10.816 1.00 62.53 99 ALA A O 1
ATOM 704 N N . ILE A 1 100 ? -25.692 14.618 10.871 1.00 56.72 100 ILE A N 1
ATOM 705 C CA . ILE A 1 100 ? -25.776 15.946 10.280 1.00 56.72 100 ILE A CA 1
ATOM 706 C C . ILE A 1 100 ? -25.480 15.796 8.795 1.00 56.72 100 ILE A C 1
ATOM 708 O O . ILE A 1 100 ? -24.489 15.212 8.390 1.00 56.72 100 ILE A O 1
ATOM 712 N N . ASP A 1 101 ? -26.378 16.372 8.008 1.00 64.75 101 ASP A N 1
ATOM 713 C CA . ASP A 1 101 ? -26.261 16.599 6.576 1.00 64.75 101 ASP A CA 1
ATOM 714 C C . ASP A 1 101 ? -26.793 15.494 5.645 1.00 64.75 101 ASP A C 1
ATOM 716 O O . ASP A 1 101 ? -26.264 14.396 5.534 1.00 64.75 101 ASP A O 1
ATOM 720 N N . GLY A 1 102 ? -27.871 15.827 4.928 1.00 67.69 102 GLY A N 1
ATOM 721 C CA . GLY A 1 102 ? -28.393 15.017 3.822 1.00 67.69 102 GLY A CA 1
ATOM 722 C C . GLY A 1 102 ? -27.710 15.316 2.484 1.00 67.69 102 GLY A C 1
ATOM 723 O O . GLY A 1 102 ? -28.120 14.766 1.465 1.00 67.69 102 GLY A O 1
ATOM 724 N N . SER A 1 103 ? -26.730 16.224 2.469 1.00 82.88 103 SER A N 1
ATOM 725 C CA . SER A 1 103 ? -25.928 16.559 1.295 1.00 82.88 103 SER A CA 1
ATOM 726 C C . SER A 1 103 ? -24.784 15.575 1.056 1.00 82.88 103 SER A C 1
ATOM 728 O O . SER A 1 103 ? -24.233 15.561 -0.036 1.00 82.88 103 SER A O 1
ATOM 730 N N . VAL A 1 104 ? -24.464 14.713 2.023 1.00 86.50 104 VAL A N 1
ATOM 731 C CA . VAL A 1 104 ? -23.446 13.670 1.879 1.00 86.50 104 VAL A CA 1
ATOM 732 C C . VAL A 1 104 ? -24.013 12.339 2.348 1.00 86.50 104 VAL A C 1
ATOM 734 O O . VAL A 1 104 ? -24.755 12.268 3.327 1.00 86.50 104 VAL A O 1
ATOM 737 N N . TRP A 1 105 ? -23.669 11.272 1.637 1.00 88.88 105 TRP A N 1
ATOM 738 C CA . TRP A 1 105 ? -24.019 9.909 2.006 1.00 88.88 105 TRP A CA 1
ATOM 739 C C . TRP A 1 105 ? -22.765 9.054 2.127 1.00 88.88 105 TRP A C 1
ATOM 741 O O . TRP A 1 105 ? -21.867 9.143 1.293 1.00 88.88 105 TRP A O 1
ATOM 751 N N . LEU A 1 106 ? -22.718 8.237 3.178 1.00 89.94 106 LEU A N 1
ATOM 752 C CA . LEU A 1 106 ? -21.645 7.285 3.435 1.00 89.94 106 LEU A CA 1
ATOM 753 C C . LEU A 1 106 ? -22.217 5.873 3.410 1.00 89.94 106 LEU A C 1
ATOM 755 O O . LEU A 1 106 ? -23.085 5.528 4.222 1.00 89.94 106 LEU A O 1
ATOM 759 N N . GLU A 1 107 ? -21.699 5.047 2.512 1.00 91.00 107 GLU A N 1
ATOM 760 C CA . GLU A 1 107 ? -22.125 3.663 2.341 1.00 91.00 107 GLU A CA 1
ATOM 761 C C . GLU A 1 107 ? -20.961 2.703 2.563 1.00 91.00 107 GLU A C 1
ATOM 763 O O . GLU A 1 107 ? -19.867 2.925 2.056 1.00 91.00 107 GLU A O 1
ATOM 768 N N . LEU A 1 108 ? -21.206 1.652 3.347 1.00 90.88 108 LEU A N 1
ATOM 769 C CA . LEU A 1 108 ? -20.280 0.534 3.512 1.00 90.88 108 LEU A CA 1
ATOM 770 C C . LEU A 1 108 ? -20.582 -0.510 2.435 1.00 90.88 108 LEU A C 1
ATOM 772 O O . LEU A 1 108 ? -21.750 -0.866 2.265 1.00 90.88 108 LEU A O 1
ATOM 776 N N . SER A 1 109 ? -19.561 -1.063 1.776 1.00 90.31 109 SER A N 1
ATOM 777 C CA . SER A 1 109 ? -19.749 -2.165 0.817 1.00 90.31 109 SER A CA 1
ATOM 778 C C . SER A 1 109 ? -20.289 -3.443 1.467 1.00 90.31 109 SER A C 1
ATOM 780 O O . SER A 1 109 ? -20.994 -4.221 0.823 1.00 90.31 109 SER A O 1
ATOM 782 N N . SER A 1 110 ? -20.017 -3.641 2.763 1.00 89.44 110 SER A N 1
ATOM 783 C CA . SER A 1 110 ? -20.599 -4.707 3.579 1.00 89.44 110 SER A CA 1
ATOM 784 C C . SER A 1 110 ? -21.054 -4.190 4.939 1.00 89.44 110 SER A C 1
ATOM 786 O O . SER A 1 110 ? -20.362 -3.412 5.597 1.00 89.44 110 SER A O 1
ATOM 788 N N . THR A 1 111 ? -22.209 -4.675 5.393 1.00 89.88 111 THR A N 1
ATOM 789 C CA . THR A 1 111 ? -22.702 -4.455 6.757 1.00 89.88 111 THR A CA 1
ATOM 790 C C . THR A 1 111 ? -22.317 -5.572 7.716 1.00 89.88 111 THR A C 1
ATOM 792 O O . THR A 1 111 ? -22.551 -5.407 8.900 1.00 89.88 111 THR A O 1
ATOM 795 N N . ASP A 1 112 ? -21.751 -6.681 7.242 1.00 93.56 112 ASP A N 1
ATOM 796 C CA . ASP A 1 112 ? -21.261 -7.780 8.077 1.00 93.56 112 ASP A CA 1
ATOM 797 C C . ASP A 1 112 ? -19.787 -8.015 7.737 1.00 93.56 112 ASP A C 1
ATOM 799 O O . ASP A 1 112 ? -19.441 -8.487 6.651 1.00 93.56 112 ASP A O 1
ATOM 803 N N . VAL A 1 113 ? -18.905 -7.627 8.652 1.00 92.44 113 VAL A N 1
ATOM 804 C CA . VAL A 1 113 ? -17.458 -7.571 8.434 1.00 92.44 113 VAL A CA 1
ATOM 805 C C . VAL A 1 113 ? -16.792 -8.511 9.418 1.00 92.44 113 VAL A C 1
ATOM 807 O O . VAL A 1 113 ? -16.983 -8.390 10.622 1.00 92.44 113 VAL A O 1
ATOM 810 N N . THR A 1 114 ? -15.996 -9.452 8.924 1.00 93.75 114 THR A N 1
ATOM 811 C CA . THR A 1 114 ? -15.136 -10.292 9.765 1.00 93.75 114 THR A CA 1
ATOM 812 C C . THR A 1 114 ? -13.693 -9.995 9.410 1.00 93.75 114 THR A C 1
ATOM 814 O O . THR A 1 114 ? -13.330 -10.071 8.239 1.00 93.75 114 THR A O 1
ATOM 817 N N . VAL A 1 115 ? -12.883 -9.647 10.406 1.00 90.50 115 VAL A N 1
ATOM 818 C CA . VAL A 1 115 ? -11.479 -9.285 10.205 1.00 90.50 115 VAL A CA 1
ATOM 819 C C . VAL A 1 115 ? -10.618 -9.913 11.305 1.00 90.50 115 VAL A C 1
ATOM 821 O O . VAL A 1 115 ? -10.955 -9.795 12.486 1.00 90.50 115 VAL A O 1
ATOM 824 N N . PRO A 1 116 ? -9.519 -10.604 10.967 1.00 87.62 116 PRO A N 1
ATOM 825 C CA . PRO A 1 116 ? -8.530 -10.998 11.961 1.00 87.62 116 PRO A CA 1
ATOM 826 C C . PRO A 1 116 ? -7.940 -9.778 12.669 1.00 87.62 116 PRO A C 1
ATOM 828 O O . PRO A 1 116 ? -7.836 -8.696 12.087 1.00 87.62 116 PRO A O 1
ATOM 831 N N . VAL A 1 117 ? -7.498 -9.952 13.914 1.00 85.25 117 VAL A N 1
ATOM 832 C CA . VAL A 1 117 ? -6.661 -8.942 14.575 1.00 85.25 117 VAL A CA 1
ATOM 833 C C . VAL A 1 117 ? -5.487 -8.575 13.647 1.00 85.25 117 VAL A C 1
ATOM 835 O O . VAL A 1 117 ? -4.899 -9.448 13.014 1.00 85.25 117 VAL A O 1
ATOM 838 N N . TRP A 1 118 ? -5.180 -7.278 13.550 1.00 80.75 118 TRP A N 1
ATOM 839 C CA . TRP A 1 118 ? -4.140 -6.691 12.686 1.00 80.75 118 TRP A CA 1
ATOM 840 C C . TRP A 1 118 ? -4.332 -6.774 11.170 1.00 80.75 118 TRP A C 1
ATOM 842 O O . TRP A 1 118 ? -3.531 -6.189 10.441 1.00 80.75 118 TRP A O 1
ATOM 852 N N . ALA A 1 119 ? -5.369 -7.440 10.672 1.00 79.38 119 ALA A N 1
ATOM 853 C CA . ALA A 1 119 ? -5.662 -7.387 9.249 1.00 79.38 119 ALA A CA 1
ATOM 854 C C . ALA A 1 119 ? -6.283 -6.032 8.876 1.00 79.38 119 ALA A C 1
ATOM 856 O O . ALA A 1 119 ? -7.068 -5.459 9.639 1.00 79.38 119 ALA A O 1
ATOM 857 N N . SER A 1 120 ? -5.931 -5.533 7.690 1.00 83.19 120 SER A N 1
ATOM 858 C CA . SER A 1 120 ? -6.613 -4.397 7.070 1.00 83.19 120 SER A CA 1
ATOM 859 C C . SER A 1 120 ? -8.101 -4.698 6.905 1.00 83.19 120 SER A C 1
ATOM 861 O O . SER A 1 120 ? -8.507 -5.848 6.712 1.00 83.19 120 SER A O 1
ATOM 863 N N . SER A 1 121 ? -8.925 -3.662 7.011 1.00 84.44 121 SER A N 1
ATOM 864 C CA . SER A 1 121 ? -10.369 -3.811 6.879 1.00 84.44 121 SER A CA 1
ATOM 865 C C . SER A 1 121 ? -10.725 -4.044 5.406 1.00 84.44 121 SER A C 1
ATOM 867 O O . SER A 1 121 ? -10.401 -3.193 4.585 1.00 84.44 121 SER A O 1
ATOM 869 N N . PRO A 1 122 ? -11.445 -5.125 5.046 1.00 84.25 122 PRO A N 1
ATOM 870 C CA . PRO A 1 122 ? -11.862 -5.388 3.662 1.00 84.25 122 PRO A CA 1
ATOM 871 C C . PRO A 1 122 ? -13.057 -4.518 3.225 1.00 84.25 122 PRO A C 1
ATOM 873 O O . PRO A 1 122 ? -13.749 -4.830 2.260 1.00 84.25 122 PRO A O 1
ATOM 876 N N . VAL A 1 123 ? -13.387 -3.496 4.014 1.00 88.56 123 VAL A N 1
ATOM 877 C CA . VAL A 1 123 ? -14.576 -2.665 3.841 1.00 88.56 123 VAL A CA 1
ATOM 878 C C . VAL A 1 123 ? -14.238 -1.512 2.926 1.00 88.56 123 VAL A C 1
ATOM 880 O O . VAL A 1 123 ? -13.315 -0.752 3.208 1.00 88.56 123 VAL A O 1
ATOM 883 N N . GLU A 1 124 ? -15.064 -1.330 1.906 1.00 92.44 124 GLU A N 1
ATOM 884 C CA . GLU A 1 124 ? -15.030 -0.128 1.090 1.00 92.44 124 GLU A CA 1
ATOM 885 C C . GLU A 1 124 ? -16.043 0.873 1.650 1.00 92.44 124 GLU A C 1
ATOM 887 O O . GLU A 1 124 ? -17.161 0.507 2.034 1.00 92.44 124 GLU A O 1
ATOM 892 N N . VAL A 1 125 ? -15.658 2.142 1.693 1.00 92.62 125 VAL A N 1
ATOM 893 C CA . VAL A 1 125 ? -16.536 3.259 2.026 1.00 92.62 125 VAL A CA 1
ATOM 894 C C . VAL A 1 125 ? -16.730 4.100 0.778 1.00 92.62 125 VAL A C 1
ATOM 896 O O . VAL A 1 125 ? -15.781 4.692 0.268 1.00 92.62 125 VAL A O 1
ATOM 899 N N . THR A 1 126 ? -17.972 4.178 0.309 1.00 93.25 126 THR A N 1
ATOM 900 C CA . THR A 1 126 ? -18.368 5.113 -0.748 1.00 93.25 126 THR A CA 1
ATOM 901 C C . THR A 1 126 ? -18.866 6.406 -0.115 1.00 93.25 126 THR A C 1
ATOM 903 O O . THR A 1 126 ? -19.808 6.392 0.682 1.00 93.25 126 THR A O 1
ATOM 906 N N . VAL A 1 127 ? -18.236 7.522 -0.475 1.00 92.31 127 VAL A N 1
ATOM 907 C CA . VAL A 1 127 ? -18.653 8.879 -0.122 1.00 92.31 127 VAL A CA 1
ATOM 908 C C . VAL A 1 127 ? -19.350 9.490 -1.328 1.00 92.31 127 VAL A C 1
ATOM 910 O O . VAL A 1 127 ? -18.720 9.711 -2.356 1.00 92.31 127 VAL A O 1
ATOM 913 N N . GLN A 1 128 ? -20.640 9.793 -1.209 1.00 91.88 128 GLN A N 1
ATOM 914 C CA . GLN A 1 128 ? -21.420 10.394 -2.287 1.00 91.88 128 GLN A CA 1
ATOM 915 C C . GLN A 1 128 ? -21.822 11.825 -1.936 1.00 91.88 128 GLN A C 1
ATOM 917 O O . GLN A 1 128 ? -22.400 12.072 -0.875 1.00 91.88 128 GLN A O 1
ATOM 922 N N . ASN A 1 129 ? -21.536 12.767 -2.838 1.00 92.25 129 ASN A N 1
ATOM 923 C CA . ASN A 1 129 ? -21.853 14.181 -2.661 1.00 92.25 129 ASN A CA 1
ATOM 924 C C . ASN A 1 129 ? -23.169 14.533 -3.372 1.00 92.25 129 ASN A C 1
ATOM 926 O O . ASN A 1 129 ? -23.226 14.658 -4.590 1.00 92.25 129 ASN A O 1
ATOM 930 N N . PHE A 1 130 ? -24.236 14.746 -2.611 1.00 91.06 130 PHE A N 1
ATOM 931 C CA . PHE A 1 130 ? -25.515 15.291 -3.081 1.00 91.06 130 PHE A CA 1
ATOM 932 C C . PHE A 1 130 ? -25.631 16.813 -2.896 1.00 91.06 130 PHE A C 1
ATOM 934 O O . PHE A 1 130 ? -26.651 17.411 -3.254 1.00 91.06 130 PHE A O 1
ATOM 941 N N . GLY A 1 131 ? -24.616 17.448 -2.311 1.00 87.62 131 GLY A N 1
ATOM 942 C CA . GLY A 1 131 ? -24.529 18.884 -2.109 1.00 87.62 131 GLY A CA 1
ATOM 943 C C . GLY A 1 131 ? -24.347 19.656 -3.409 1.00 87.62 131 GLY A C 1
ATOM 944 O O . GLY A 1 131 ? -23.975 19.119 -4.449 1.00 87.62 131 GLY A O 1
ATOM 945 N N . ALA A 1 132 ? -24.626 20.958 -3.355 1.00 87.75 132 ALA A N 1
ATOM 946 C CA . ALA A 1 132 ? -24.494 21.847 -4.511 1.00 87.75 132 ALA A CA 1
ATOM 947 C C . ALA A 1 132 ? -23.043 22.283 -4.788 1.00 87.75 132 ALA A C 1
ATOM 949 O O . ALA A 1 132 ? -22.773 22.825 -5.856 1.00 87.75 132 ALA A O 1
ATOM 950 N N . ASN A 1 133 ? -22.136 22.078 -3.828 1.00 88.38 133 ASN A N 1
ATOM 951 C CA . ASN A 1 133 ? -20.730 22.458 -3.923 1.00 88.38 133 ASN A CA 1
ATOM 952 C C . ASN A 1 133 ? -19.851 21.200 -3.981 1.00 88.38 133 ASN A C 1
ATOM 954 O O . ASN A 1 133 ? -20.243 20.188 -3.392 1.00 88.38 133 ASN A O 1
ATOM 958 N N . PRO A 1 134 ? -18.674 21.262 -4.628 1.00 87.62 134 PRO A N 1
ATOM 959 C CA . PRO A 1 134 ? -17.686 20.193 -4.549 1.00 87.62 134 PRO A CA 1
ATOM 960 C C . PRO A 1 134 ? -17.281 19.918 -3.098 1.00 87.62 134 PRO A C 1
ATOM 962 O O . PRO A 1 134 ? -17.182 20.845 -2.290 1.00 87.62 134 PRO A O 1
ATOM 965 N N . LEU A 1 135 ? -17.058 18.646 -2.787 1.00 86.00 135 LEU A N 1
ATOM 966 C CA . LEU A 1 135 ? -16.630 18.176 -1.479 1.00 86.00 135 LEU A CA 1
ATOM 967 C C . LEU A 1 135 ? -15.134 17.861 -1.519 1.00 86.00 135 LEU A C 1
ATOM 969 O O . LEU A 1 135 ? -14.707 16.951 -2.224 1.00 86.00 135 LEU A O 1
ATOM 973 N N . ASP A 1 136 ? -14.347 18.620 -0.766 1.00 83.81 136 ASP A N 1
ATOM 974 C CA . ASP A 1 136 ? -12.905 18.419 -0.658 1.00 83.81 136 ASP A CA 1
ATOM 975 C C . ASP A 1 136 ? -12.582 17.480 0.515 1.00 83.81 136 ASP A C 1
ATOM 977 O O . ASP A 1 136 ? -12.856 17.801 1.673 1.00 83.81 136 ASP A O 1
ATOM 981 N N . LEU A 1 137 ? -12.020 16.309 0.203 1.00 78.00 137 LEU A N 1
ATOM 982 C CA . LEU A 1 137 ? -11.586 15.305 1.181 1.00 78.00 137 LEU A CA 1
ATOM 983 C C . LEU A 1 137 ? -10.066 15.325 1.420 1.00 78.00 137 LEU A C 1
ATOM 985 O O . LEU A 1 137 ? -9.495 14.345 1.910 1.00 78.00 137 LEU A O 1
ATOM 989 N N . SER A 1 138 ? -9.396 16.422 1.058 1.00 68.25 138 SER A N 1
ATOM 990 C CA . SER A 1 138 ? -7.953 16.552 1.229 1.00 68.25 138 SER A CA 1
ATOM 991 C C . SER A 1 138 ? -7.532 16.624 2.703 1.00 68.25 138 SER A C 1
ATOM 993 O O . SER A 1 138 ? -8.186 17.226 3.548 1.00 68.25 138 SER A O 1
ATOM 995 N N . LEU A 1 139 ? -6.390 15.994 3.002 1.00 58.47 139 LEU A N 1
ATOM 996 C CA . LEU A 1 139 ? -5.617 16.094 4.250 1.00 58.47 139 LEU A CA 1
ATOM 997 C C . LEU A 1 139 ? -6.445 16.167 5.552 1.00 58.47 139 LEU A C 1
ATOM 999 O O . LEU A 1 139 ? -6.572 17.212 6.188 1.00 58.47 139 LEU A O 1
ATOM 1003 N N . GLY A 1 140 ? -6.895 14.998 6.018 1.00 61.62 140 GLY A N 1
ATOM 1004 C CA . GLY A 1 140 ? -7.484 14.820 7.354 1.00 61.62 140 GLY A CA 1
ATOM 1005 C C . GLY A 1 140 ? -9.014 14.852 7.405 1.00 61.62 140 GLY A C 1
ATOM 1006 O O . GLY A 1 140 ? -9.576 14.644 8.477 1.00 61.62 140 GLY A O 1
ATOM 1007 N N . SER A 1 141 ? -9.683 15.062 6.270 1.00 69.81 141 SER A N 1
ATOM 1008 C CA . SER A 1 141 ? -11.146 14.997 6.104 1.00 69.81 141 SER A CA 1
ATOM 1009 C C . SER A 1 141 ? -11.636 13.698 5.449 1.00 69.81 141 SER A C 1
ATOM 1011 O O . SER A 1 141 ? -12.808 13.583 5.103 1.00 69.81 141 SER A O 1
ATOM 1013 N N . GLY A 1 142 ? -10.764 12.696 5.290 1.00 77.94 142 GLY A N 1
ATOM 1014 C CA . GLY A 1 142 ? -11.129 11.391 4.733 1.00 77.94 142 GLY A CA 1
ATOM 1015 C C . GLY A 1 142 ? -12.121 10.604 5.606 1.00 77.94 142 GLY A C 1
ATOM 1016 O O . GLY A 1 142 ? -12.317 10.928 6.782 1.00 77.94 142 GLY A O 1
ATOM 1017 N N . PRO A 1 143 ? -12.770 9.566 5.049 1.00 88.25 143 PRO A N 1
ATOM 1018 C CA . PRO A 1 143 ? -13.680 8.726 5.814 1.00 88.25 143 PRO A CA 1
ATOM 1019 C C . PRO A 1 143 ? -12.936 7.917 6.884 1.00 88.25 143 PRO A C 1
ATOM 1021 O O . PRO A 1 143 ? -11.812 7.470 6.680 1.00 88.25 143 PRO A O 1
ATOM 1024 N N . TYR A 1 144 ? -13.600 7.681 8.011 1.00 90.06 144 TYR A N 1
ATOM 1025 C CA . TYR A 1 144 ? -13.144 6.838 9.115 1.00 90.06 144 TYR A CA 1
ATOM 1026 C C . TYR A 1 144 ? -14.127 5.693 9.347 1.00 90.06 144 TYR A C 1
ATOM 1028 O O . TYR A 1 144 ? -15.323 5.820 9.077 1.00 90.06 144 TYR A O 1
ATOM 1036 N N . LEU A 1 145 ? -13.633 4.592 9.911 1.00 92.31 145 LEU A N 1
ATOM 1037 C CA . LEU A 1 145 ? -14.450 3.504 10.437 1.00 92.31 145 LEU A CA 1
ATOM 1038 C C . LEU A 1 145 ? -14.357 3.491 11.964 1.00 92.31 145 LEU A C 1
ATOM 1040 O O . LEU A 1 145 ? -13.260 3.471 12.523 1.00 92.31 145 LEU A O 1
ATOM 1044 N N . PHE A 1 146 ? -15.495 3.452 12.653 1.00 91.31 146 PHE A N 1
ATOM 1045 C CA . PHE A 1 146 ? -15.555 3.283 14.107 1.00 91.31 146 PHE A CA 1
ATOM 1046 C C . PHE A 1 146 ? -15.971 1.882 14.470 1.00 91.31 146 PHE A C 1
ATOM 1048 O O . PHE A 1 146 ? -16.896 1.344 13.873 1.00 91.31 146 PHE A O 1
ATOM 1055 N N . ALA A 1 147 ? -15.365 1.354 15.524 1.00 94.75 147 ALA A N 1
ATOM 1056 C CA . ALA A 1 147 ? -15.865 0.196 16.235 1.00 94.75 147 ALA A CA 1
ATOM 1057 C C . ALA A 1 147 ? -16.485 0.650 17.560 1.00 94.75 147 ALA A C 1
ATOM 1059 O O . ALA A 1 147 ? -15.834 1.305 18.382 1.00 94.75 147 ALA A O 1
ATOM 1060 N N . ALA A 1 148 ? -17.741 0.279 17.780 1.00 94.50 148 ALA A N 1
ATOM 1061 C CA . ALA A 1 148 ? -18.468 0.527 19.012 1.00 94.50 148 ALA A CA 1
ATOM 1062 C C . ALA A 1 148 ? -18.831 -0.784 19.717 1.00 94.50 148 ALA A C 1
ATOM 1064 O O . ALA A 1 148 ? -19.215 -1.767 19.084 1.00 94.50 148 ALA A O 1
ATOM 1065 N N . ARG A 1 149 ? -18.741 -0.797 21.046 1.00 95.94 149 ARG A N 1
ATOM 1066 C CA . ARG A 1 149 ? -19.193 -1.898 21.903 1.00 95.94 149 ARG A CA 1
ATOM 1067 C C . ARG A 1 149 ? -20.210 -1.355 22.891 1.00 95.94 149 ARG A C 1
ATOM 1069 O O . ARG A 1 149 ? -19.952 -0.348 23.542 1.00 95.94 149 ARG A O 1
ATOM 1076 N N . ASP A 1 150 ? -21.373 -1.998 22.962 1.00 93.50 150 ASP A N 1
ATOM 1077 C CA . ASP A 1 150 ? -22.504 -1.548 23.786 1.00 93.50 150 ASP A CA 1
ATOM 1078 C C . ASP A 1 150 ? -22.886 -0.076 23.524 1.00 93.50 150 ASP A C 1
ATOM 1080 O O . ASP A 1 150 ? -23.202 0.682 24.438 1.00 93.50 150 ASP A O 1
ATOM 1084 N N . GLY A 1 151 ? -22.812 0.341 22.254 1.00 90.56 151 GLY A N 1
ATOM 1085 C CA . GLY A 1 151 ? -23.084 1.714 21.821 1.00 90.56 151 GLY A CA 1
ATOM 1086 C C . GLY A 1 151 ? -21.963 2.716 22.109 1.00 90.56 151 GLY A C 1
ATOM 1087 O O . GLY A 1 151 ? -22.109 3.880 21.769 1.00 90.56 151 GLY A O 1
ATOM 1088 N N . VAL A 1 152 ? -20.836 2.309 22.694 1.00 92.31 152 VAL A N 1
ATOM 1089 C CA . VAL A 1 152 ? -19.717 3.207 23.017 1.00 92.31 152 VAL A CA 1
ATOM 1090 C C . VAL A 1 152 ? -18.576 3.026 22.024 1.00 92.31 152 VAL A C 1
ATOM 1092 O O . VAL A 1 152 ? -18.155 1.897 21.789 1.00 92.31 152 VAL A O 1
ATOM 1095 N N . VAL A 1 153 ? -18.034 4.119 21.480 1.00 92.12 153 VAL A N 1
ATOM 1096 C CA . VAL A 1 153 ? -16.855 4.086 20.593 1.00 92.12 153 VAL A CA 1
ATOM 1097 C C . VAL A 1 153 ? -15.634 3.570 21.360 1.00 92.12 153 VAL A C 1
ATOM 1099 O O . VAL A 1 153 ? -15.267 4.136 22.391 1.00 92.12 153 VAL A O 1
ATOM 1102 N N . VAL A 1 154 ? -15.001 2.512 20.856 1.00 94.81 154 VAL A N 1
ATOM 1103 C CA . VAL A 1 154 ? -13.852 1.836 21.494 1.00 94.81 154 VAL A CA 1
ATOM 1104 C C . VAL A 1 154 ? -12.667 1.617 20.557 1.00 94.81 154 VAL A C 1
ATOM 1106 O O . VAL A 1 154 ? -11.576 1.296 21.027 1.00 94.81 154 VAL A O 1
ATOM 1109 N N . GLY A 1 155 ? -12.846 1.819 19.253 1.00 93.44 155 GLY A N 1
ATOM 1110 C CA . GLY A 1 155 ? -11.755 1.713 18.298 1.00 93.44 155 GLY A CA 1
ATOM 1111 C C . GLY A 1 155 ? -12.041 2.396 16.976 1.00 93.44 155 GLY A C 1
ATOM 1112 O O . GLY A 1 155 ? -13.174 2.792 16.694 1.00 93.44 155 GLY A O 1
ATOM 1113 N N . PHE A 1 156 ? -10.988 2.522 16.178 1.00 93.19 156 PHE A N 1
ATOM 1114 C CA . PHE A 1 156 ? -11.015 3.179 14.879 1.00 93.19 156 PHE A CA 1
ATOM 1115 C C . PHE A 1 156 ? -10.210 2.382 13.851 1.00 93.19 156 PHE A C 1
ATOM 1117 O O . PHE A 1 156 ? -9.273 1.670 14.210 1.00 93.19 156 PHE A O 1
ATOM 1124 N N . SER A 1 157 ? -10.549 2.568 12.582 1.00 91.12 157 SER A N 1
ATOM 1125 C CA . SER A 1 157 ? -9.718 2.276 11.415 1.00 91.12 157 SER A CA 1
ATOM 1126 C C . SER A 1 157 ? -9.817 3.463 10.445 1.00 91.12 157 SER A C 1
ATOM 1128 O O . SER A 1 157 ? -10.834 4.163 10.411 1.00 91.12 157 SER A O 1
ATOM 1130 N N . TRP A 1 158 ? -8.740 3.748 9.718 1.00 89.56 158 TRP A N 1
ATOM 1131 C CA . TRP A 1 158 ? -8.648 4.871 8.783 1.00 89.56 158 TRP A CA 1
ATOM 1132 C C . TRP A 1 158 ? -7.814 4.494 7.551 1.00 89.56 158 TRP A C 1
ATOM 1134 O O . TRP A 1 158 ? -7.039 3.532 7.630 1.00 89.56 158 TRP A O 1
ATOM 1144 N N . PRO A 1 159 ? -7.968 5.230 6.433 1.00 84.06 159 PRO A N 1
ATOM 1145 C CA . PRO A 1 159 ? -7.176 5.043 5.223 1.00 84.06 159 PRO A CA 1
ATOM 1146 C C . PRO A 1 159 ? -5.678 5.129 5.521 1.00 84.06 159 PRO A C 1
ATOM 1148 O O . PRO A 1 159 ? -5.226 6.057 6.199 1.00 84.06 159 PRO A O 1
ATOM 1151 N N . THR A 1 160 ? -4.908 4.154 5.048 1.00 76.88 160 THR A N 1
ATOM 1152 C CA . THR A 1 160 ? -3.449 4.129 5.225 1.00 76.88 160 THR A CA 1
ATOM 1153 C C . THR A 1 160 ? -2.718 4.844 4.101 1.00 76.88 160 THR A C 1
ATOM 1155 O O . THR A 1 160 ? -1.558 5.219 4.287 1.00 76.88 160 THR A O 1
ATOM 1158 N N . THR A 1 161 ? -3.384 5.093 2.971 1.00 72.12 161 THR A N 1
ATOM 1159 C CA . THR A 1 161 ? -2.807 5.832 1.853 1.00 72.12 161 THR A CA 1
ATOM 1160 C C . THR A 1 161 ? -3.316 7.265 1.816 1.00 72.12 161 THR A C 1
ATOM 1162 O O . THR A 1 161 ? -4.512 7.561 1.895 1.00 72.12 161 THR A O 1
ATOM 1165 N N . VAL A 1 162 ? -2.374 8.197 1.686 1.00 67.25 162 VAL A N 1
ATOM 1166 C CA . VAL A 1 162 ? -2.705 9.583 1.373 1.00 67.25 162 VAL A CA 1
ATOM 1167 C C . VAL A 1 162 ? -2.895 9.645 -0.135 1.00 67.25 162 VAL A C 1
ATOM 1169 O O . VAL A 1 162 ? -1.925 9.602 -0.882 1.00 67.25 162 VAL A O 1
ATOM 1172 N N . ARG A 1 163 ? -4.147 9.711 -0.586 1.00 67.06 163 ARG A N 1
ATOM 1173 C CA . ARG A 1 163 ? -4.447 10.037 -1.984 1.00 67.06 163 ARG A CA 1
ATOM 1174 C C . ARG A 1 163 ? -4.554 11.548 -2.128 1.00 67.06 163 ARG A C 1
ATOM 1176 O O . ARG A 1 163 ? -5.256 12.179 -1.334 1.00 67.06 163 ARG A O 1
ATOM 1183 N N . ASP A 1 164 ? -3.936 12.090 -3.173 1.00 64.38 164 ASP A N 1
ATOM 1184 C CA . ASP A 1 164 ? -4.280 13.412 -3.693 1.00 64.38 164 ASP A CA 1
ATOM 1185 C C . ASP A 1 164 ? -5.728 13.349 -4.201 1.00 64.38 164 ASP A C 1
ATOM 1187 O O . ASP A 1 164 ? -6.014 12.957 -5.333 1.00 64.38 164 ASP A O 1
ATOM 1191 N N . SER A 1 165 ? -6.684 13.630 -3.315 1.00 62.19 165 SER A N 1
ATOM 1192 C CA . SER A 1 165 ? -8.099 13.583 -3.666 1.00 62.19 165 SER A CA 1
ATOM 1193 C C . SER A 1 165 ? -8.447 14.797 -4.512 1.00 62.19 165 SER A C 1
ATOM 1195 O O . SER A 1 165 ? -8.429 15.930 -4.026 1.00 62.19 165 SER A O 1
ATOM 1197 N N . THR A 1 166 ? -8.827 14.560 -5.767 1.00 78.88 166 THR A N 1
ATOM 1198 C CA . THR A 1 166 ? -9.608 15.556 -6.506 1.00 78.88 166 THR A CA 1
ATOM 1199 C C . THR A 1 166 ? -10.933 15.765 -5.761 1.00 78.88 166 THR A C 1
ATOM 1201 O O . THR A 1 166 ? -11.521 14.774 -5.317 1.00 78.88 166 THR A O 1
ATOM 1204 N N . PRO A 1 167 ? -11.419 17.007 -5.595 1.00 86.75 167 PRO A N 1
ATOM 1205 C CA . PRO A 1 167 ? -12.708 17.249 -4.958 1.00 86.75 167 PRO A CA 1
ATOM 1206 C C . PRO A 1 167 ? -13.838 16.452 -5.622 1.00 86.75 167 PRO A C 1
ATOM 1208 O O . PRO A 1 167 ? -13.912 16.350 -6.848 1.00 86.75 167 PRO A O 1
ATOM 1211 N N . ILE A 1 168 ? -14.748 15.912 -4.812 1.00 88.94 168 ILE A N 1
ATOM 1212 C CA . ILE A 1 168 ? -15.926 15.192 -5.292 1.00 88.94 168 ILE A CA 1
ATOM 1213 C C . ILE A 1 168 ? -16.948 16.221 -5.761 1.00 88.94 168 ILE A C 1
ATOM 1215 O O . ILE A 1 168 ? -17.587 16.904 -4.956 1.00 88.94 168 ILE A O 1
ATOM 1219 N N . GLU A 1 169 ? -17.119 16.334 -7.071 1.00 92.75 169 GLU A N 1
ATOM 1220 C CA . GLU A 1 169 ? -18.114 17.218 -7.676 1.00 92.75 169 GLU A CA 1
ATOM 1221 C C . GLU A 1 169 ? -19.549 16.896 -7.218 1.00 92.75 169 GLU A C 1
ATOM 1223 O O . GLU A 1 169 ? -19.849 15.811 -6.715 1.00 92.75 169 GLU A O 1
ATOM 1228 N N . SER A 1 170 ? -20.469 17.845 -7.409 1.00 92.25 170 SER A N 1
ATOM 1229 C CA . SER A 1 170 ? -21.891 17.634 -7.105 1.00 92.25 170 SER A CA 1
ATOM 1230 C C . SER A 1 170 ? -22.459 16.451 -7.905 1.00 92.25 170 SER A C 1
ATOM 1232 O O . SER A 1 170 ? -22.386 16.423 -9.134 1.00 92.25 170 SER A O 1
ATOM 1234 N N . GLY A 1 171 ? -23.041 15.478 -7.203 1.00 91.75 171 GLY A N 1
ATOM 1235 C CA . GLY A 1 171 ? -23.526 14.210 -7.751 1.00 91.75 171 GLY A CA 1
ATOM 1236 C C . GLY A 1 171 ? -22.443 13.147 -7.969 1.00 91.75 171 GLY A C 1
ATOM 1237 O O . GLY A 1 171 ? -22.777 12.057 -8.430 1.00 91.75 171 GLY A O 1
ATOM 1238 N N . GLY A 1 172 ? -21.178 13.455 -7.674 1.00 93.56 172 GLY A N 1
ATOM 1239 C CA . GLY A 1 172 ? -20.052 12.531 -7.766 1.00 93.56 172 GLY A CA 1
ATOM 1240 C C . GLY A 1 172 ? -19.900 11.629 -6.540 1.00 93.56 172 GLY A C 1
ATOM 1241 O O . GLY A 1 172 ? -20.595 11.787 -5.529 1.00 93.56 172 GLY A O 1
ATOM 1242 N N . GLU A 1 173 ? -18.954 10.697 -6.637 1.00 93.50 173 GLU A N 1
ATOM 1243 C CA . GLU A 1 173 ? -18.586 9.769 -5.568 1.00 93.50 173 GLU A CA 1
ATOM 1244 C C . GLU A 1 173 ? -17.065 9.574 -5.475 1.00 93.50 173 GLU A C 1
ATOM 1246 O O . GLU A 1 173 ? -16.357 9.724 -6.471 1.00 93.50 173 GLU A O 1
ATOM 1251 N N . ASP A 1 174 ? -16.584 9.243 -4.276 1.00 90.81 174 ASP A N 1
ATOM 1252 C CA . ASP A 1 174 ? -15.231 8.745 -3.991 1.00 90.81 174 ASP A CA 1
ATOM 1253 C C . ASP A 1 174 ? -15.348 7.409 -3.257 1.00 90.81 174 ASP A C 1
ATOM 1255 O O . ASP A 1 174 ? -16.188 7.258 -2.366 1.00 90.81 174 ASP A O 1
ATOM 1259 N N . VAL A 1 175 ? -14.508 6.443 -3.619 1.00 90.81 175 VAL A N 1
ATOM 1260 C CA . VAL A 1 175 ? -14.493 5.108 -3.012 1.00 90.81 175 VAL A CA 1
ATOM 1261 C C . VAL A 1 175 ? -13.149 4.898 -2.332 1.00 90.81 175 VAL A C 1
ATOM 1263 O O . VAL A 1 175 ? -12.093 5.041 -2.953 1.00 90.81 175 VAL A O 1
ATOM 1266 N N . ARG A 1 176 ? -13.196 4.549 -1.044 1.00 88.56 176 ARG A N 1
ATOM 1267 C CA . ARG A 1 176 ? -12.025 4.226 -0.224 1.00 88.56 176 ARG A CA 1
ATOM 1268 C C . ARG A 1 176 ? -12.061 2.777 0.205 1.00 88.56 176 ARG A C 1
ATOM 1270 O O . ARG A 1 176 ? -13.060 2.341 0.760 1.00 88.56 176 ARG A O 1
ATOM 1277 N N . ASP A 1 177 ? -10.971 2.069 -0.016 1.00 87.31 177 ASP A N 1
ATOM 1278 C CA . ASP A 1 177 ? -10.808 0.631 0.203 1.00 87.31 177 ASP A CA 1
ATOM 1279 C C . ASP A 1 177 ? -9.529 0.296 0.995 1.00 87.31 177 ASP A C 1
ATOM 1281 O O . ASP A 1 177 ? -9.264 -0.855 1.323 1.00 87.31 177 ASP A O 1
ATOM 1285 N N . ASP A 1 178 ? -8.749 1.310 1.365 1.00 82.50 178 ASP A N 1
ATOM 1286 C CA . ASP A 1 178 ? -7.399 1.203 1.918 1.00 82.50 178 ASP A CA 1
ATOM 1287 C C . ASP A 1 178 ? -7.357 1.345 3.451 1.00 82.50 178 ASP A C 1
ATOM 1289 O O . ASP A 1 178 ? -6.432 1.914 4.033 1.00 82.50 178 ASP A O 1
ATOM 1293 N N . PHE A 1 179 ? -8.384 0.853 4.138 1.00 87.62 179 PHE A N 1
ATOM 1294 C CA . PHE A 1 179 ? -8.511 0.992 5.586 1.00 87.62 179 PHE A CA 1
ATOM 1295 C C . PHE A 1 179 ? -7.567 0.050 6.343 1.00 87.62 179 PHE A C 1
ATOM 1297 O O . PHE A 1 179 ? -7.606 -1.171 6.182 1.00 87.62 179 PHE A O 1
ATOM 1304 N N . GLY A 1 180 ? -6.761 0.613 7.245 1.00 85.00 180 GLY A N 1
ATOM 1305 C CA . GLY A 1 180 ? -5.856 -0.149 8.106 1.00 85.00 180 GLY A CA 1
ATOM 1306 C C . GLY A 1 180 ? -6.577 -1.035 9.135 1.00 85.00 180 GLY A C 1
ATOM 1307 O O . GLY A 1 180 ? -7.811 -1.113 9.163 1.00 85.00 180 GLY A O 1
ATOM 1308 N N . PRO A 1 181 ? -5.830 -1.704 10.028 1.00 88.62 181 PRO A N 1
ATOM 1309 C CA . PRO A 1 181 ? -6.432 -2.520 11.073 1.00 88.62 181 PRO A CA 1
ATOM 1310 C C . PRO A 1 181 ? -7.242 -1.686 12.070 1.00 88.62 181 PRO A C 1
ATOM 1312 O O . PRO A 1 181 ? -6.943 -0.519 12.328 1.00 88.62 181 PRO A O 1
ATOM 1315 N N . PHE A 1 182 ? -8.247 -2.314 12.685 1.00 92.31 182 PHE A N 1
ATOM 1316 C CA . PHE A 1 182 ? -8.959 -1.717 13.813 1.00 92.31 182 PHE A CA 1
ATOM 1317 C C . PHE A 1 182 ? -8.078 -1.707 15.061 1.00 92.31 182 PHE A C 1
ATOM 1319 O O . PHE A 1 182 ? -7.572 -2.744 15.498 1.00 92.31 182 PHE A O 1
ATOM 1326 N N . VAL A 1 183 ? -7.944 -0.536 15.674 1.00 92.19 183 VAL A N 1
ATOM 1327 C CA . VAL A 1 183 ? -7.117 -0.315 16.866 1.00 92.19 183 VAL A CA 1
ATOM 1328 C C . VAL A 1 183 ? -7.926 0.318 17.987 1.00 92.19 183 VAL A C 1
ATOM 1330 O O . VAL A 1 183 ? -8.893 1.044 17.746 1.00 92.19 183 VAL A O 1
ATOM 1333 N N . GLU A 1 184 ? -7.524 0.056 19.227 1.00 92.88 184 GLU A N 1
ATOM 1334 C CA . GLU A 1 184 ? -8.099 0.698 20.402 1.00 92.88 184 GLU A CA 1
ATOM 1335 C C . GLU A 1 184 ? -7.785 2.200 20.429 1.00 92.88 184 GLU A C 1
ATOM 1337 O O . GLU A 1 184 ? -6.705 2.679 20.047 1.00 92.88 184 GLU A O 1
ATOM 1342 N N . CYS A 1 185 ? -8.741 2.953 20.959 1.00 90.38 185 CYS A N 1
ATOM 1343 C CA . CYS A 1 185 ? -8.594 4.374 21.221 1.00 90.38 185 CYS A CA 1
ATOM 1344 C C . CYS A 1 185 ? -8.554 4.687 22.715 1.00 90.38 185 CYS A C 1
ATOM 1346 O O . CYS A 1 185 ? -9.086 3.962 23.558 1.00 90.38 185 CYS A O 1
ATOM 1348 N N . SER A 1 186 ? -7.926 5.811 23.052 1.00 88.38 186 SER A N 1
ATOM 1349 C CA . SER A 1 186 ? -7.942 6.351 24.411 1.00 88.38 186 SER A CA 1
ATOM 1350 C C . SER A 1 186 ? -9.158 7.246 24.610 1.00 88.38 186 SER A C 1
ATOM 1352 O O . SER A 1 186 ? -9.521 8.011 23.725 1.00 88.38 186 SER A O 1
ATOM 1354 N N . ARG A 1 187 ? -9.784 7.216 25.792 1.00 85.12 187 ARG A N 1
ATOM 1355 C CA . ARG A 1 187 ? -10.967 8.045 26.084 1.00 85.12 187 ARG A CA 1
ATOM 1356 C C . ARG A 1 187 ? -10.739 9.524 25.731 1.00 85.12 187 ARG A C 1
ATOM 1358 O O . ARG A 1 187 ? -9.796 10.137 26.223 1.00 85.12 187 ARG A O 1
ATOM 1365 N N . GLY A 1 188 ? -11.668 10.103 24.970 1.00 81.50 188 GLY A N 1
ATOM 1366 C CA . GLY A 1 188 ? -11.622 11.498 24.520 1.00 81.50 188 GLY A CA 1
ATOM 1367 C C . GLY A 1 188 ? -10.818 11.730 23.242 1.00 81.50 188 GLY A C 1
ATOM 1368 O O . GLY A 1 188 ? -10.778 12.856 22.759 1.00 81.50 188 GLY A O 1
ATOM 1369 N N . GLU A 1 189 ? -10.206 10.691 22.682 1.00 83.19 189 GLU A N 1
ATOM 1370 C CA . GLU A 1 189 ? -9.528 10.761 21.395 1.00 83.19 189 GLU A CA 1
ATOM 1371 C C . GLU A 1 189 ? -10.526 10.939 20.249 1.00 83.19 189 GLU A C 1
ATOM 1373 O O . GLU A 1 189 ? -11.455 10.147 20.101 1.00 83.19 189 GLU A O 1
ATOM 1378 N N . VAL A 1 190 ? -10.336 12.011 19.479 1.00 73.00 190 VAL A N 1
ATOM 1379 C CA . VAL A 1 190 ? -11.272 12.510 18.455 1.00 73.00 190 VAL A CA 1
ATOM 1380 C C . VAL A 1 190 ? -10.976 11.896 17.092 1.00 73.00 190 VAL A C 1
ATOM 1382 O O . VAL A 1 190 ? -11.882 11.460 16.397 1.00 73.00 190 VAL A O 1
ATOM 1385 N N . HIS A 1 191 ? -9.697 11.850 16.737 1.00 69.88 191 HIS A N 1
ATOM 1386 C CA . HIS A 1 191 ? -9.186 11.209 15.541 1.00 69.88 191 HIS A CA 1
ATOM 1387 C C . HIS A 1 191 ? -7.929 10.443 15.953 1.00 69.88 191 HIS A C 1
ATOM 1389 O O . HIS A 1 191 ? -7.070 11.007 16.643 1.00 69.88 191 HIS A O 1
ATOM 1395 N N . PRO A 1 192 ? -7.807 9.163 15.587 1.00 70.19 192 PRO A N 1
ATOM 1396 C CA . PRO A 1 192 ? -6.544 8.478 15.745 1.00 70.19 192 PRO A CA 1
ATOM 1397 C C . PRO A 1 192 ? -5.498 9.154 14.851 1.00 70.19 192 PRO A C 1
ATOM 1399 O O . PRO A 1 192 ? -5.741 9.425 13.677 1.00 70.19 192 PRO A O 1
ATOM 1402 N N . ALA A 1 193 ? -4.336 9.450 15.424 1.00 67.06 193 ALA A N 1
ATOM 1403 C CA . ALA A 1 193 ? -3.187 9.971 14.696 1.00 67.06 193 ALA A CA 1
ATOM 1404 C C . ALA A 1 193 ? -2.029 8.967 14.741 1.00 67.06 193 ALA A C 1
ATOM 1406 O O . ALA A 1 193 ? -1.945 8.128 15.644 1.00 67.06 193 ALA A O 1
ATOM 1407 N N . GLY A 1 194 ? -1.114 9.097 13.782 1.00 69.31 194 GLY A N 1
ATOM 1408 C CA . GLY A 1 194 ? 0.037 8.211 13.635 1.00 69.31 194 GLY A CA 1
ATOM 1409 C C . GLY A 1 194 ? -0.295 6.925 12.880 1.00 69.31 194 GLY A C 1
ATOM 1410 O O . GLY A 1 194 ? -1.375 6.776 12.316 1.00 69.31 194 GLY A O 1
ATOM 1411 N N . SER A 1 195 ? 0.664 6.004 12.846 1.00 69.44 195 SER A N 1
ATOM 1412 C CA . SER A 1 195 ? 0.471 4.708 12.195 1.00 69.44 195 SER A CA 1
ATOM 1413 C C . SER A 1 195 ? -0.436 3.805 13.045 1.00 69.44 195 SER A C 1
ATOM 1415 O O . SER A 1 195 ? -0.197 3.715 14.257 1.00 69.44 195 SER A O 1
ATOM 1417 N N . PRO A 1 196 ? -1.416 3.081 12.458 1.00 71.44 196 PRO A N 1
ATOM 1418 C CA . PRO A 1 196 ? -2.180 2.049 13.170 1.00 71.44 196 PRO A CA 1
ATOM 1419 C C . PRO A 1 196 ? -1.268 1.042 13.883 1.00 71.44 196 PRO A C 1
ATOM 1421 O O . PRO A 1 196 ? -1.558 0.586 14.985 1.00 71.44 196 PRO A O 1
ATOM 1424 N N . SER A 1 197 ? -0.111 0.769 13.284 1.00 63.25 197 SER A N 1
ATOM 1425 C CA . SER A 1 197 ? 0.889 -0.177 13.765 1.00 63.25 197 SER A CA 1
ATOM 1426 C C . SER A 1 197 ? 1.545 0.200 15.100 1.00 63.25 197 SER A C 1
ATOM 1428 O O . SER A 1 197 ? 2.058 -0.661 15.812 1.00 63.25 197 SER A O 1
ATOM 1430 N N . ALA A 1 198 ? 1.503 1.481 15.477 1.00 71.88 198 ALA A N 1
ATOM 1431 C CA . ALA A 1 198 ? 2.040 1.976 16.743 1.00 71.88 198 ALA A CA 1
ATOM 1432 C C . ALA A 1 198 ? 1.028 1.894 17.901 1.00 71.88 198 ALA A C 1
ATOM 1434 O O . ALA A 1 198 ? 1.291 2.410 18.991 1.00 71.88 198 ALA A O 1
ATOM 1435 N N . ARG A 1 199 ? -0.149 1.304 17.670 1.00 83.38 199 ARG A N 1
ATOM 1436 C CA . ARG A 1 199 ? -1.281 1.326 18.600 1.00 83.38 199 ARG A CA 1
ATOM 1437 C C . ARG A 1 199 ? -1.682 -0.071 19.035 1.00 83.38 199 ARG A C 1
ATOM 1439 O O . ARG A 1 199 ? -1.350 -1.050 18.390 1.00 83.38 199 ARG A O 1
ATOM 1446 N N . THR A 1 200 ? -2.411 -0.164 20.141 1.00 87.81 200 THR A N 1
ATOM 1447 C CA . THR A 1 200 ? -2.979 -1.436 20.600 1.00 87.81 200 THR A CA 1
ATOM 1448 C C . THR A 1 200 ? -4.085 -1.876 19.637 1.00 87.81 200 THR A C 1
ATOM 1450 O O . THR A 1 200 ? -4.956 -1.059 19.335 1.00 87.81 200 THR A O 1
ATOM 1453 N N . PRO A 1 201 ? -4.097 -3.129 19.160 1.00 88.50 201 PRO A N 1
ATOM 1454 C CA . PRO A 1 201 ? -5.136 -3.599 18.257 1.00 88.50 201 PRO A CA 1
ATOM 1455 C C . PRO A 1 201 ? -6.460 -3.759 19.001 1.00 88.50 201 PRO A C 1
ATOM 1457 O O . PRO A 1 201 ? -6.477 -4.022 20.206 1.00 88.50 201 PRO A O 1
ATOM 1460 N N . LEU A 1 202 ? -7.571 -3.651 18.276 1.00 93.50 202 LEU A N 1
ATOM 1461 C CA . LEU A 1 202 ? -8.881 -3.914 18.851 1.00 93.50 202 LEU A CA 1
ATOM 1462 C C . LEU A 1 202 ? -8.978 -5.401 19.268 1.00 93.50 202 LEU A C 1
ATOM 1464 O O . LEU A 1 202 ? -8.622 -6.273 18.472 1.00 93.50 202 LEU A O 1
ATOM 1468 N N . PRO A 1 203 ? -9.438 -5.726 20.492 1.00 93.25 203 PRO A N 1
ATOM 1469 C CA . PRO A 1 203 ? -9.520 -7.108 20.947 1.00 93.25 203 PRO A CA 1
ATOM 1470 C C . PRO A 1 203 ? -10.478 -7.961 20.116 1.00 93.25 203 PRO A C 1
ATOM 1472 O O . PRO A 1 203 ? -11.416 -7.464 19.498 1.00 93.25 203 PRO A O 1
ATOM 1475 N N . VAL A 1 204 ? -10.303 -9.278 20.192 1.00 95.31 204 VAL A N 1
ATOM 1476 C CA . VAL A 1 204 ? -11.257 -10.242 19.630 1.00 95.31 204 VAL A CA 1
ATOM 1477 C C . VAL A 1 204 ? -12.649 -10.023 20.228 1.00 95.31 204 VAL A C 1
ATOM 1479 O O . VAL A 1 204 ? -12.808 -9.823 21.439 1.00 95.31 204 VAL A O 1
ATOM 1482 N N . GLY A 1 205 ? -13.669 -10.079 19.377 1.00 97.19 205 GLY A N 1
ATOM 1483 C CA . GLY A 1 205 ? -15.066 -9.971 19.776 1.00 97.19 205 GLY A CA 1
ATOM 1484 C C . GLY A 1 205 ? -15.951 -9.325 18.718 1.00 97.19 205 GLY A C 1
ATOM 1485 O O . GLY A 1 205 ? -15.520 -9.020 17.610 1.00 97.19 205 GLY A O 1
ATOM 1486 N N . GLU A 1 206 ? -17.209 -9.109 19.087 1.00 97.69 206 GLU A N 1
ATOM 1487 C CA . GLU A 1 206 ? -18.195 -8.444 18.238 1.00 97.69 206 GLU A CA 1
ATOM 1488 C C . GLU A 1 206 ? -18.342 -6.965 18.609 1.00 97.69 206 GLU A C 1
ATOM 1490 O O . GLU A 1 206 ? -18.271 -6.574 19.783 1.00 97.69 206 GLU A O 1
ATOM 1495 N N . TYR A 1 207 ? -18.548 -6.156 17.576 1.00 97.75 207 TYR A N 1
ATOM 1496 C CA . TYR A 1 207 ? -18.652 -4.708 17.605 1.00 97.75 207 TYR A CA 1
ATOM 1497 C C . TYR A 1 207 ? -19.713 -4.250 16.598 1.00 97.75 207 TYR A C 1
ATOM 1499 O O . TYR A 1 207 ? -20.051 -4.949 15.643 1.00 97.75 207 TYR A O 1
ATOM 1507 N N . THR A 1 208 ? -20.235 -3.046 16.795 1.00 95.81 208 THR A N 1
ATOM 1508 C CA . THR A 1 208 ? -20.959 -2.313 15.751 1.00 95.81 208 THR A CA 1
ATOM 1509 C C . THR A 1 208 ? -19.956 -1.461 14.987 1.00 95.81 208 THR A C 1
ATOM 1511 O O . THR A 1 208 ? -19.163 -0.761 15.616 1.00 95.81 208 THR A O 1
ATOM 1514 N N . ILE A 1 209 ? -19.981 -1.517 13.659 1.00 94.88 209 ILE A N 1
ATOM 1515 C CA . ILE A 1 209 ? -19.142 -0.679 12.800 1.00 94.88 209 ILE A CA 1
ATOM 1516 C C . ILE A 1 209 ? -19.951 0.467 12.206 1.00 94.88 209 ILE A C 1
ATOM 1518 O O . ILE A 1 209 ? -21.104 0.279 11.830 1.00 94.88 209 ILE A O 1
ATOM 1522 N N . HIS A 1 210 ? -19.349 1.647 12.111 1.00 92.00 210 HIS A N 1
ATOM 1523 C CA . HIS A 1 210 ? -19.927 2.810 11.439 1.00 92.00 210 HIS A CA 1
ATOM 1524 C C . HIS A 1 210 ? -18.887 3.440 10.519 1.00 92.00 210 HIS A C 1
ATOM 1526 O O . HIS A 1 210 ? -17.739 3.577 10.934 1.00 92.00 210 HIS A O 1
ATOM 1532 N N . SER A 1 211 ? -19.280 3.876 9.321 1.00 91.44 211 SER A N 1
ATOM 1533 C CA . SER A 1 211 ? -18.502 4.878 8.587 1.00 91.44 211 SER A CA 1
ATOM 1534 C C . SER A 1 211 ? -18.820 6.274 9.098 1.00 91.44 211 SER A C 1
ATOM 1536 O O . SER A 1 211 ? -19.934 6.556 9.549 1.00 91.44 211 SER A O 1
ATOM 1538 N N . ALA A 1 212 ? -17.841 7.157 9.005 1.00 89.38 212 ALA A N 1
ATOM 1539 C CA . ALA A 1 212 ? -17.985 8.544 9.388 1.00 89.38 212 ALA A CA 1
ATOM 1540 C C . ALA A 1 212 ? -17.089 9.447 8.565 1.00 89.38 212 ALA A C 1
ATOM 1542 O O . ALA A 1 212 ? -16.081 9.001 8.024 1.00 89.38 212 ALA A O 1
ATOM 1543 N N . LEU A 1 213 ? -17.451 10.721 8.496 1.00 87.44 213 LEU A N 1
ATOM 1544 C CA . LEU A 1 213 ? -16.715 11.712 7.732 1.00 87.44 213 LEU A CA 1
ATOM 1545 C C . LEU A 1 213 ? -16.669 13.036 8.485 1.00 87.44 213 LEU A C 1
ATOM 1547 O O . LEU A 1 213 ? -17.653 13.458 9.102 1.00 87.44 213 LEU A O 1
ATOM 1551 N N . THR A 1 214 ? -15.521 13.692 8.381 1.00 79.88 214 THR A N 1
ATOM 1552 C CA . THR A 1 214 ? -15.302 15.048 8.870 1.00 79.88 214 THR A CA 1
ATOM 1553 C C . THR A 1 214 ? -15.237 15.984 7.674 1.00 79.88 214 THR A C 1
ATOM 1555 O O . THR A 1 214 ? -14.311 15.904 6.879 1.00 79.88 214 THR A O 1
ATOM 1558 N N . LEU A 1 215 ? -16.196 16.899 7.556 1.00 71.88 215 LEU A N 1
ATOM 1559 C CA . LEU A 1 215 ? -16.278 17.870 6.460 1.00 71.88 215 LEU A CA 1
ATOM 1560 C C . LEU A 1 215 ? -15.423 19.123 6.719 1.00 71.88 215 LEU A C 1
ATOM 1562 O O . LEU A 1 215 ? -15.284 19.961 5.834 1.00 71.88 215 LEU A O 1
ATOM 1566 N N . ARG A 1 216 ? -14.903 19.286 7.944 1.00 67.31 216 ARG A N 1
ATOM 1567 C CA . ARG A 1 216 ? -14.250 20.516 8.436 1.00 67.31 216 ARG A CA 1
ATOM 1568 C C . ARG A 1 216 ? -12.954 20.239 9.203 1.00 67.31 216 ARG A C 1
ATOM 1570 O O . ARG A 1 216 ? -12.758 20.709 10.325 1.00 67.31 216 ARG A O 1
ATOM 1577 N N . ALA A 1 217 ? -12.088 19.396 8.646 1.00 59.38 217 ALA A N 1
ATOM 1578 C CA . ALA A 1 217 ? -10.875 18.941 9.334 1.00 59.38 217 ALA A CA 1
ATOM 1579 C C . ALA A 1 217 ? -9.902 20.087 9.688 1.00 59.38 217 ALA A C 1
ATOM 1581 O O . ALA A 1 217 ? -9.187 20.013 10.689 1.00 59.38 217 ALA A O 1
ATOM 1582 N N . ASP A 1 218 ? -9.907 21.165 8.906 1.00 56.00 218 ASP A N 1
ATOM 1583 C CA . ASP A 1 218 ? -9.138 22.388 9.129 1.00 56.00 218 ASP A CA 1
ATOM 1584 C C . ASP A 1 218 ? -9.695 23.251 10.280 1.00 56.00 218 ASP A C 1
ATOM 1586 O O . ASP A 1 218 ? -8.915 23.818 11.053 1.00 56.00 218 ASP A O 1
ATOM 1590 N N . GLU A 1 219 ? -11.021 23.286 10.459 1.00 51.88 219 GLU A N 1
ATOM 1591 C CA . GLU A 1 219 ? -11.702 24.013 11.544 1.00 51.88 219 GLU A CA 1
ATOM 1592 C C . GLU A 1 219 ? -11.659 23.263 12.893 1.00 51.88 219 GLU A C 1
ATOM 1594 O O . GLU A 1 219 ? -11.685 23.890 13.954 1.00 51.88 219 GLU A O 1
ATOM 1599 N N . LEU A 1 220 ? -11.496 21.931 12.891 1.00 50.53 220 LEU A N 1
ATOM 1600 C CA . LEU A 1 220 ? -11.406 21.108 14.112 1.00 50.53 220 LEU A CA 1
ATOM 1601 C C . LEU A 1 220 ? -10.187 21.409 15.004 1.00 50.53 220 LEU A C 1
ATOM 1603 O O . LEU A 1 220 ? -10.107 20.914 16.132 1.00 50.53 220 LEU A O 1
ATOM 1607 N N . ARG A 1 221 ? -9.238 22.238 14.550 1.00 51.25 221 ARG A N 1
ATOM 1608 C CA . ARG A 1 221 ? -8.143 22.725 15.405 1.00 51.25 221 ARG A CA 1
ATOM 1609 C C . ARG A 1 221 ? -8.641 23.623 16.541 1.00 51.25 221 ARG A C 1
ATOM 1611 O O . ARG A 1 221 ? -7.960 23.704 17.564 1.00 51.25 221 ARG A O 1
ATOM 1618 N N . ASP A 1 222 ? -9.828 24.219 16.409 1.00 54.41 222 ASP A N 1
ATOM 1619 C CA . ASP A 1 222 ? -10.523 24.920 17.491 1.00 54.41 222 ASP A CA 1
ATOM 1620 C C . ASP A 1 222 ? -11.749 24.122 17.971 1.00 54.41 222 ASP A C 1
ATOM 1622 O O . ASP A 1 222 ? -12.908 24.456 17.735 1.00 54.41 222 ASP A O 1
ATOM 1626 N N . THR A 1 223 ? -11.480 23.026 18.688 1.00 53.62 223 THR A N 1
ATOM 1627 C CA . THR A 1 223 ? -12.498 22.143 19.304 1.00 53.62 223 THR A CA 1
ATOM 1628 C C . THR A 1 223 ? -13.475 22.835 20.271 1.00 53.62 223 THR A C 1
ATOM 1630 O O . THR A 1 223 ? -14.368 22.183 20.811 1.00 53.62 223 THR A O 1
ATOM 1633 N N . SER A 1 224 ? -13.319 24.137 20.537 1.00 55.78 224 SER A N 1
ATOM 1634 C CA . SER A 1 224 ? -14.223 24.882 21.412 1.00 55.78 224 SER A CA 1
ATOM 1635 C C . SER A 1 224 ? -15.555 25.251 20.744 1.00 55.78 224 SER A C 1
ATOM 1637 O O . SER A 1 224 ? -16.536 25.480 21.458 1.00 55.78 224 SER A O 1
ATOM 1639 N N . GLU A 1 225 ? -15.623 25.257 19.406 1.00 54.28 225 GLU A N 1
ATOM 1640 C CA . GLU A 1 225 ? -16.822 25.666 18.659 1.00 54.28 225 GLU A CA 1
ATOM 1641 C C . GLU A 1 225 ? -17.773 24.506 18.313 1.00 54.28 225 GLU A C 1
ATOM 1643 O O . GLU A 1 225 ? -18.980 24.727 18.177 1.00 54.28 225 GLU A O 1
ATOM 1648 N N . PHE A 1 226 ? -17.280 23.263 18.261 1.00 56.69 226 PHE A N 1
ATOM 1649 C CA . PHE A 1 226 ? -18.076 22.091 17.877 1.00 56.69 226 PHE A CA 1
ATOM 1650 C C . PHE A 1 226 ? -18.049 21.015 18.969 1.00 56.69 226 PHE A C 1
ATOM 1652 O O . PHE A 1 226 ? -16.979 20.512 19.301 1.00 56.69 226 PHE A O 1
ATOM 1659 N N . PRO A 1 227 ? -19.201 20.608 19.538 1.00 62.03 227 PRO A N 1
ATOM 1660 C CA . PRO A 1 227 ? -19.236 19.577 20.572 1.00 62.03 227 PRO A CA 1
ATOM 1661 C C . PRO A 1 227 ? -19.151 18.138 20.023 1.00 62.03 227 PRO A C 1
ATOM 1663 O O . PRO A 1 227 ? -19.308 17.194 20.802 1.00 62.03 227 PRO A O 1
ATOM 1666 N N . TRP A 1 228 ? -18.924 17.950 18.716 1.00 66.25 228 TRP A N 1
ATOM 1667 C CA . TRP A 1 228 ? -18.812 16.648 18.049 1.00 66.25 228 TRP A CA 1
ATOM 1668 C C . TRP A 1 228 ? -17.575 16.560 17.141 1.00 66.25 228 TRP A C 1
ATOM 1670 O O . TRP A 1 228 ? -17.049 17.573 16.695 1.00 66.25 228 TRP A O 1
ATOM 1680 N N . ALA A 1 229 ? -17.112 15.332 16.906 1.00 69.62 229 ALA A N 1
ATOM 1681 C CA . ALA A 1 229 ? -15.892 14.985 16.178 1.00 69.62 229 ALA A CA 1
ATOM 1682 C C . ALA A 1 229 ? -16.107 14.791 14.667 1.00 69.62 229 ALA A C 1
ATOM 1684 O O . ALA A 1 229 ? -15.204 15.067 13.882 1.00 69.62 229 ALA A O 1
ATOM 1685 N N . PHE A 1 230 ? -17.292 14.312 14.282 1.00 76.50 230 PHE A N 1
ATOM 1686 C CA . PHE A 1 230 ? -17.631 13.925 12.912 1.00 76.50 230 PHE A CA 1
ATOM 1687 C C . PHE A 1 230 ? -18.945 14.569 12.498 1.00 76.50 230 PHE A C 1
ATOM 1689 O O . PHE A 1 230 ? -19.871 14.655 13.308 1.00 76.50 230 PHE A O 1
ATOM 1696 N N . ASP A 1 231 ? -19.016 15.006 11.246 1.00 75.38 231 ASP A N 1
ATOM 1697 C CA . ASP A 1 231 ? -20.183 15.697 10.703 1.00 75.38 231 ASP A CA 1
ATOM 1698 C C . ASP A 1 231 ? -21.219 14.701 10.178 1.00 75.38 231 ASP A C 1
ATOM 1700 O O . ASP A 1 231 ? -22.413 14.868 10.411 1.00 75.38 231 ASP A O 1
ATOM 1704 N N . VAL A 1 232 ? -20.763 13.626 9.528 1.00 82.81 232 VAL A N 1
ATOM 1705 C CA . VAL A 1 232 ? -21.629 12.638 8.873 1.00 82.81 232 VAL A CA 1
ATOM 1706 C C . VAL A 1 232 ? -21.359 11.253 9.444 1.00 82.81 232 VAL A C 1
ATOM 1708 O O . VAL A 1 232 ? -20.206 10.862 9.624 1.00 82.81 232 VAL A O 1
ATOM 1711 N N . LEU A 1 233 ? -22.428 10.490 9.678 1.00 85.75 233 LEU A N 1
ATOM 1712 C CA . LEU A 1 233 ? -22.367 9.067 9.997 1.00 85.75 233 LEU A CA 1
ATOM 1713 C C . LEU A 1 233 ? -23.110 8.254 8.946 1.00 85.75 233 LEU A C 1
ATOM 1715 O O . LEU A 1 233 ? -24.267 8.536 8.629 1.00 85.75 233 LEU A O 1
ATOM 1719 N N . GLY A 1 234 ? -22.450 7.217 8.449 1.00 85.00 234 GLY A N 1
ATOM 1720 C CA . GLY A 1 234 ? -23.054 6.230 7.575 1.00 85.00 234 GLY A CA 1
ATOM 1721 C C . GLY A 1 234 ? -23.865 5.187 8.332 1.00 85.00 234 GLY A C 1
ATOM 1722 O O . GLY A 1 234 ? -24.062 5.235 9.553 1.00 85.00 234 GLY A O 1
ATOM 1723 N N . ARG A 1 235 ? -24.363 4.208 7.575 1.00 81.81 235 ARG A N 1
ATOM 1724 C CA . ARG A 1 235 ? -25.118 3.090 8.147 1.00 81.81 235 ARG A CA 1
ATOM 1725 C C . ARG A 1 235 ? -24.242 2.240 9.063 1.00 81.81 235 ARG A C 1
ATOM 1727 O O . ARG A 1 235 ? -23.066 2.014 8.796 1.00 81.81 235 ARG A O 1
ATOM 1734 N N . ALA A 1 236 ? -24.869 1.747 10.126 1.00 88.75 236 ALA A N 1
ATOM 1735 C CA . ALA A 1 236 ? -24.258 0.787 11.026 1.00 88.75 236 ALA A CA 1
ATOM 1736 C C . ALA A 1 236 ? -24.201 -0.606 10.384 1.00 88.75 236 ALA A C 1
ATOM 1738 O O . ALA A 1 236 ? -25.149 -1.020 9.711 1.00 88.75 236 ALA A O 1
ATOM 1739 N N . GLY A 1 237 ? -23.128 -1.331 10.669 1.00 92.25 237 GLY A N 1
ATOM 1740 C CA . GLY A 1 237 ? -22.979 -2.759 10.418 1.00 92.25 237 GLY A CA 1
ATOM 1741 C C . GLY A 1 237 ? -22.494 -3.501 11.663 1.00 92.25 237 GLY A C 1
ATOM 1742 O O . GLY A 1 237 ? -22.341 -2.925 12.743 1.00 92.25 237 GLY A O 1
ATOM 1743 N N . THR A 1 238 ? -22.200 -4.780 11.502 1.00 96.44 238 THR A N 1
ATOM 1744 C CA . THR A 1 238 ? -21.543 -5.644 12.473 1.00 96.44 238 THR A CA 1
ATOM 1745 C C . THR A 1 238 ? -20.091 -5.867 12.064 1.00 96.44 238 THR A C 1
ATOM 1747 O O . THR A 1 238 ? -19.787 -6.144 10.907 1.00 96.44 238 THR A O 1
ATOM 1750 N N . LEU A 1 239 ? -19.194 -5.749 13.039 1.00 96.88 239 LEU A N 1
ATOM 1751 C CA . LEU A 1 239 ? -17.780 -6.074 12.923 1.00 96.88 239 LEU A CA 1
ATOM 1752 C C . LEU A 1 239 ? -17.450 -7.191 13.908 1.00 96.88 239 LEU A C 1
ATOM 1754 O O . LEU A 1 239 ? -17.619 -7.037 15.116 1.00 96.88 239 LEU A O 1
ATOM 1758 N N . THR A 1 240 ? -16.929 -8.293 13.396 1.00 97.56 240 THR A N 1
ATOM 1759 C CA . THR A 1 240 ? -16.395 -9.400 14.180 1.00 97.56 240 THR A CA 1
ATOM 1760 C C . THR A 1 240 ? -14.882 -9.402 14.030 1.00 97.56 240 THR A C 1
ATOM 1762 O O . THR A 1 240 ? -14.355 -9.703 12.960 1.00 97.56 240 THR A O 1
ATOM 1765 N N . VAL A 1 241 ? -14.179 -9.076 15.112 1.00 94.94 241 VAL A N 1
ATOM 1766 C CA . VAL A 1 241 ? -12.726 -9.225 15.187 1.00 94.94 241 VAL A CA 1
ATOM 1767 C C . VAL A 1 241 ? -12.422 -10.641 15.652 1.00 94.94 241 VAL A C 1
ATOM 1769 O O . VAL A 1 241 ? -12.845 -11.033 16.742 1.00 94.94 241 VAL A O 1
ATOM 1772 N N . THR A 1 242 ? -11.714 -11.417 14.839 1.00 93.38 242 THR A N 1
ATOM 1773 C CA . THR A 1 242 ? -11.349 -12.807 15.146 1.00 93.38 242 THR A CA 1
ATOM 1774 C C . THR A 1 242 ? -9.900 -12.917 15.578 1.00 93.38 242 THR A C 1
ATOM 1776 O O . THR A 1 242 ? -9.094 -12.035 15.293 1.00 93.38 242 THR A O 1
ATOM 1779 N N . GLU A 1 243 ? -9.551 -14.016 16.252 1.00 86.38 243 GLU A N 1
ATOM 1780 C CA . GLU A 1 243 ? -8.143 -14.341 16.484 1.00 86.38 243 GLU A CA 1
ATOM 1781 C C . GLU A 1 243 ? -7.375 -14.345 15.160 1.00 86.38 243 GLU A C 1
ATOM 1783 O O . GLU A 1 243 ? -7.912 -14.676 14.098 1.00 86.38 243 GLU A O 1
ATOM 1788 N N . GLU A 1 244 ? -6.116 -13.937 15.247 1.00 71.75 244 GLU A N 1
ATOM 1789 C CA . GLU A 1 244 ? -5.175 -14.086 14.153 1.00 71.75 244 GLU A CA 1
ATOM 1790 C C . GLU A 1 244 ? -4.945 -15.584 13.925 1.00 71.75 244 GLU A C 1
ATOM 1792 O O . GLU A 1 244 ? -4.607 -16.317 14.859 1.00 71.75 244 GLU A O 1
ATOM 1797 N N . GLU A 1 245 ? -5.159 -16.058 12.693 1.00 66.06 245 GLU A N 1
ATOM 1798 C CA . GLU A 1 245 ? -4.664 -17.384 12.336 1.00 66.06 245 GLU A CA 1
ATOM 1799 C C . GLU A 1 245 ? -3.140 -17.364 12.483 1.00 66.06 245 GLU A C 1
ATOM 1801 O O . GLU A 1 245 ? -2.508 -16.423 11.994 1.00 66.06 245 GLU A O 1
ATOM 1806 N N . PRO A 1 246 ? -2.536 -18.363 13.151 1.00 56.75 246 PRO A N 1
ATOM 1807 C CA . PRO A 1 246 ? -1.090 -18.424 13.251 1.00 56.75 246 PRO A CA 1
ATOM 1808 C C . PRO A 1 246 ? -0.514 -18.399 11.838 1.00 56.75 246 PRO A C 1
ATOM 1810 O O . PRO A 1 246 ? -0.870 -19.236 11.002 1.00 56.75 246 PRO A O 1
ATOM 1813 N N . ALA A 1 247 ? 0.348 -17.417 11.571 1.00 59.91 247 ALA A N 1
ATOM 1814 C CA . ALA A 1 247 ? 1.069 -17.359 10.315 1.00 59.91 247 ALA A CA 1
ATOM 1815 C C . ALA A 1 247 ? 1.798 -18.689 10.100 1.00 59.91 247 ALA A C 1
ATOM 1817 O O . ALA A 1 247 ? 2.316 -19.293 11.040 1.00 59.91 247 ALA A O 1
ATOM 1818 N N . SER A 1 248 ? 1.801 -19.163 8.855 1.00 58.66 248 SER A N 1
ATOM 1819 C CA . SER A 1 248 ? 2.551 -20.354 8.459 1.00 58.66 248 SER A CA 1
ATOM 1820 C C . SER A 1 248 ? 3.989 -20.270 8.987 1.00 58.66 248 SER A C 1
ATOM 1822 O O . SER A 1 248 ? 4.705 -19.316 8.677 1.00 58.66 248 SER A O 1
ATOM 1824 N N . ASP A 1 249 ? 4.422 -21.283 9.746 1.00 57.69 249 ASP A N 1
ATOM 1825 C CA . ASP A 1 249 ? 5.774 -21.347 10.321 1.00 57.69 249 ASP A CA 1
ATOM 1826 C C . ASP A 1 249 ? 6.880 -21.310 9.242 1.00 57.69 249 ASP A C 1
ATOM 1828 O O . ASP A 1 249 ? 7.999 -20.865 9.513 1.00 57.69 249 ASP A O 1
ATOM 1832 N N . ASP A 1 250 ? 6.564 -21.701 8.003 1.00 71.81 250 ASP A N 1
ATOM 1833 C CA . ASP A 1 250 ? 7.508 -21.754 6.884 1.00 71.81 250 ASP A CA 1
ATOM 1834 C C . ASP A 1 250 ? 7.622 -20.406 6.146 1.00 71.81 250 ASP A C 1
ATOM 1836 O O . ASP A 1 250 ? 7.123 -20.234 5.034 1.00 71.81 250 ASP A O 1
ATOM 1840 N N . LEU A 1 251 ? 8.336 -19.445 6.739 1.00 84.06 251 LEU A N 1
ATOM 1841 C CA . LEU A 1 251 ? 8.834 -18.269 6.012 1.00 84.06 251 LEU A CA 1
ATOM 1842 C C . LEU A 1 251 ? 10.160 -18.620 5.337 1.00 84.06 251 LEU A C 1
ATOM 1844 O O . LEU A 1 251 ? 11.238 -18.483 5.926 1.00 84.06 251 LEU A O 1
ATOM 1848 N N . THR A 1 252 ? 10.069 -19.109 4.102 1.00 87.44 252 THR A N 1
ATOM 1849 C CA . THR A 1 252 ? 11.230 -19.460 3.280 1.00 87.44 252 THR A CA 1
ATOM 1850 C C . THR A 1 252 ? 11.292 -18.566 2.049 1.00 87.44 252 THR A C 1
ATOM 1852 O O . THR A 1 252 ? 10.318 -18.466 1.306 1.00 87.44 252 THR A O 1
ATOM 1855 N N . ALA A 1 253 ? 12.458 -17.962 1.800 1.00 88.12 253 ALA A N 1
ATOM 1856 C CA . ALA A 1 253 ? 12.703 -17.238 0.558 1.00 88.12 253 ALA A CA 1
ATOM 1857 C C . ALA A 1 253 ? 12.560 -18.180 -0.644 1.00 88.12 253 ALA A C 1
ATOM 1859 O O . ALA A 1 253 ? 13.112 -19.286 -0.652 1.00 88.12 253 ALA A O 1
ATOM 1860 N N . VAL A 1 254 ? 11.852 -17.719 -1.668 1.00 91.31 254 VAL A N 1
ATOM 1861 C CA . VAL A 1 254 ? 11.743 -18.410 -2.950 1.00 91.31 254 VAL A CA 1
ATOM 1862 C C . VAL A 1 254 ? 12.789 -17.825 -3.888 1.00 91.31 254 VAL A C 1
ATOM 1864 O O . VAL A 1 254 ? 12.869 -16.613 -4.067 1.00 91.31 254 VAL A O 1
ATOM 1867 N N . ASP A 1 255 ? 13.596 -18.691 -4.497 1.00 87.94 255 ASP A N 1
ATOM 1868 C CA . ASP A 1 255 ? 14.529 -18.272 -5.542 1.00 87.94 255 ASP A CA 1
ATOM 1869 C C . ASP A 1 255 ? 13.738 -17.975 -6.823 1.00 87.94 255 ASP A C 1
ATOM 1871 O O . ASP A 1 255 ? 13.240 -18.893 -7.485 1.00 87.94 255 ASP A O 1
ATOM 1875 N N . LEU A 1 256 ? 13.558 -16.688 -7.129 1.00 91.06 256 LEU A N 1
ATOM 1876 C CA . LEU A 1 256 ? 12.795 -16.227 -8.282 1.00 91.06 256 LEU A CA 1
ATOM 1877 C C . LEU A 1 256 ? 13.721 -15.790 -9.417 1.00 91.06 256 LEU A C 1
ATOM 1879 O O . LEU A 1 256 ? 14.390 -14.759 -9.343 1.00 91.06 256 LEU A O 1
ATOM 1883 N N . ALA A 1 257 ? 13.691 -16.543 -10.514 1.00 92.12 257 ALA A N 1
ATOM 1884 C CA . ALA A 1 257 ? 14.357 -16.167 -11.753 1.00 92.12 257 ALA A CA 1
ATOM 1885 C C . ALA A 1 257 ? 13.392 -15.390 -12.660 1.00 92.12 257 ALA A C 1
ATOM 1887 O O . ALA A 1 257 ? 12.414 -15.956 -13.150 1.00 92.12 257 ALA A O 1
ATOM 1888 N N . LEU A 1 258 ? 13.679 -14.108 -12.891 1.00 94.88 258 LEU A N 1
ATOM 1889 C CA . LEU A 1 258 ? 12.956 -13.286 -13.866 1.00 94.88 258 LEU A CA 1
ATOM 1890 C C . LEU A 1 258 ? 13.361 -13.657 -15.309 1.00 94.88 258 LEU A C 1
ATOM 1892 O O . LEU A 1 258 ? 14.446 -14.219 -15.512 1.00 94.88 258 LEU A O 1
ATOM 1896 N N . PRO A 1 259 ? 12.517 -13.364 -16.320 1.00 95.62 259 PRO A N 1
ATOM 1897 C CA . PRO A 1 259 ? 12.894 -13.514 -17.722 1.00 95.62 259 PRO A CA 1
ATOM 1898 C C . PRO A 1 259 ? 14.155 -12.707 -18.045 1.00 95.62 259 PRO A C 1
ATOM 1900 O O . PRO A 1 259 ? 14.277 -11.559 -17.643 1.00 95.62 259 PRO A O 1
ATOM 1903 N N . VAL A 1 260 ? 15.089 -13.304 -18.779 1.00 94.50 260 VAL A N 1
ATOM 1904 C CA . VAL A 1 260 ? 16.358 -12.647 -19.130 1.00 94.50 260 VAL A CA 1
ATOM 1905 C C . VAL A 1 260 ? 16.214 -11.727 -20.346 1.00 94.50 260 VAL A C 1
ATOM 1907 O O . VAL A 1 260 ? 15.278 -11.868 -21.130 1.00 94.50 260 VAL A O 1
ATOM 1910 N N . CYS A 1 261 ? 17.189 -10.851 -20.564 1.00 95.12 261 CYS A N 1
ATOM 1911 C CA . CYS A 1 261 ? 17.347 -9.995 -21.734 1.00 95.12 261 CYS A CA 1
ATOM 1912 C C . CYS A 1 261 ? 16.978 -10.706 -23.051 1.00 95.12 261 CYS A C 1
ATOM 1914 O O . CYS A 1 261 ? 17.534 -11.755 -23.396 1.00 95.12 261 CYS A O 1
ATOM 1916 N N . GLY A 1 262 ? 16.060 -10.108 -23.815 1.00 95.19 262 GLY A N 1
ATOM 1917 C CA . GLY A 1 262 ? 15.563 -10.628 -25.090 1.00 95.19 262 GLY A CA 1
ATOM 1918 C C . GLY A 1 262 ? 14.523 -11.750 -24.982 1.00 95.19 262 GLY A C 1
ATOM 1919 O O . GLY A 1 262 ? 14.011 -12.195 -26.011 1.00 95.19 262 GLY A O 1
ATOM 1920 N N . ALA A 1 263 ? 14.198 -12.224 -23.777 1.00 96.38 263 ALA A N 1
ATOM 1921 C CA . ALA A 1 263 ? 13.096 -13.154 -23.556 1.00 96.38 263 ALA A CA 1
ATOM 1922 C C . ALA A 1 263 ? 11.749 -12.408 -23.509 1.00 96.38 263 ALA A C 1
ATOM 1924 O O . ALA A 1 263 ? 11.710 -11.229 -23.144 1.00 96.38 263 ALA A O 1
ATOM 1925 N N . PRO A 1 264 ? 10.637 -13.073 -23.866 1.00 95.31 264 PRO A N 1
ATOM 1926 C CA . PRO A 1 264 ? 9.312 -12.504 -23.676 1.00 95.31 264 PRO A CA 1
ATOM 1927 C C . PRO A 1 264 ? 8.953 -12.427 -22.186 1.00 95.31 264 PRO A C 1
ATOM 1929 O O . PRO A 1 264 ? 9.319 -13.315 -21.412 1.00 95.31 264 PRO A O 1
ATOM 1932 N N . ILE A 1 265 ? 8.205 -11.390 -21.808 1.00 93.44 265 ILE A N 1
ATOM 1933 C CA . ILE A 1 265 ? 7.606 -11.250 -20.471 1.00 93.44 265 ILE A CA 1
ATOM 1934 C C . ILE A 1 265 ? 6.191 -11.847 -20.404 1.00 93.44 265 ILE A C 1
ATOM 1936 O O . ILE A 1 265 ? 5.740 -12.274 -19.341 1.00 93.44 265 ILE A O 1
ATOM 1940 N N . GLU A 1 266 ? 5.500 -11.917 -21.548 1.00 89.88 266 GLU A N 1
ATOM 1941 C CA . GLU A 1 266 ? 4.143 -12.454 -21.647 1.00 89.88 266 GLU A CA 1
ATOM 1942 C C . GLU A 1 266 ? 4.089 -13.913 -21.165 1.00 89.88 266 GLU A C 1
ATOM 1944 O O . GLU A 1 266 ? 4.871 -14.766 -21.592 1.00 89.88 266 GLU A O 1
ATOM 1949 N N . GLY A 1 267 ? 3.134 -14.203 -20.278 1.00 85.12 267 GLY A N 1
ATOM 1950 C CA . GLY A 1 267 ? 2.932 -15.540 -19.719 1.00 85.12 267 GLY A CA 1
ATOM 1951 C C . GLY A 1 267 ? 3.912 -15.924 -18.608 1.00 85.12 267 GLY A C 1
ATOM 1952 O O . GLY A 1 267 ? 3.922 -17.086 -18.204 1.00 85.12 267 GLY A O 1
ATOM 1953 N N . PHE A 1 268 ? 4.729 -14.990 -18.107 1.00 91.12 268 PHE A N 1
ATOM 1954 C CA . PHE A 1 268 ? 5.486 -15.221 -16.881 1.00 91.12 268 PHE A CA 1
ATOM 1955 C C . PHE A 1 268 ? 4.536 -15.342 -15.684 1.00 91.12 268 PHE A C 1
ATOM 1957 O O . PHE A 1 268 ? 3.736 -14.448 -15.412 1.00 91.12 268 PHE A O 1
ATOM 1964 N N . GLU A 1 269 ? 4.650 -16.447 -14.952 1.00 90.88 269 GLU A N 1
ATOM 1965 C CA . GLU A 1 269 ? 3.881 -16.707 -13.738 1.00 90.88 269 GLU A CA 1
ATOM 1966 C C . GLU A 1 269 ? 4.826 -16.733 -12.536 1.00 90.88 269 GLU A C 1
ATOM 1968 O O . GLU A 1 269 ? 5.865 -17.402 -12.556 1.00 90.88 269 GLU A O 1
ATOM 1973 N N . LEU A 1 270 ? 4.453 -16.023 -11.469 1.00 89.12 270 LEU A N 1
ATOM 1974 C CA . LEU A 1 270 ? 5.176 -16.096 -10.205 1.00 89.12 270 LEU A CA 1
ATOM 1975 C C . LEU A 1 270 ? 5.050 -17.523 -9.631 1.00 89.12 270 LEU A C 1
ATOM 1977 O O . LEU A 1 270 ? 3.949 -18.081 -9.593 1.00 89.12 270 LEU A O 1
ATOM 1981 N N . PRO A 1 271 ? 6.158 -18.150 -9.199 1.00 90.00 271 PRO A N 1
ATOM 1982 C CA . PRO A 1 271 ? 6.150 -19.511 -8.699 1.00 90.00 271 PRO A CA 1
ATOM 1983 C C . PRO A 1 271 ? 5.392 -19.609 -7.367 1.00 90.00 271 PRO A C 1
ATOM 1985 O O . PRO A 1 271 ? 5.316 -18.636 -6.612 1.00 90.00 271 PRO A O 1
ATOM 1988 N N . PRO A 1 272 ? 4.877 -20.805 -7.024 1.00 86.19 272 PRO A N 1
ATOM 1989 C CA . PRO A 1 272 ? 4.214 -21.030 -5.747 1.00 86.19 272 PRO A CA 1
ATOM 1990 C C . PRO A 1 272 ? 5.097 -20.631 -4.559 1.00 86.19 272 PRO A C 1
ATOM 1992 O O . PRO A 1 272 ? 6.284 -20.958 -4.525 1.00 86.19 272 PRO A O 1
ATOM 1995 N N . GLY A 1 273 ? 4.496 -19.976 -3.566 1.00 84.06 273 GLY A N 1
ATOM 1996 C CA . GLY A 1 273 ? 5.181 -19.526 -2.350 1.00 84.06 273 GLY A CA 1
ATOM 1997 C C . GLY A 1 273 ? 5.719 -18.094 -2.414 1.00 84.06 273 GLY A C 1
ATOM 1998 O O . GLY A 1 273 ? 6.092 -17.560 -1.373 1.00 84.06 273 GLY A O 1
ATOM 1999 N N . VAL A 1 274 ? 5.720 -17.455 -3.589 1.00 87.62 274 VAL A N 1
ATOM 2000 C CA . VAL A 1 274 ? 5.933 -16.005 -3.694 1.00 87.62 274 VAL A CA 1
ATOM 2001 C C . VAL A 1 274 ? 4.672 -15.286 -3.222 1.00 87.62 274 VAL A C 1
ATOM 2003 O O . VAL A 1 274 ? 3.571 -15.601 -3.672 1.00 87.62 274 VAL A O 1
ATOM 2006 N N . GLN A 1 275 ? 4.836 -14.336 -2.304 1.00 85.25 275 GLN A N 1
ATOM 2007 C CA . GLN A 1 275 ? 3.758 -13.442 -1.893 1.00 85.25 275 GLN A CA 1
ATOM 2008 C C . GLN A 1 275 ? 3.498 -12.449 -3.018 1.00 85.25 275 GLN A C 1
ATOM 2010 O O . GLN A 1 275 ? 4.442 -11.869 -3.550 1.00 85.25 275 GLN A O 1
ATOM 2015 N N . ILE A 1 276 ? 2.236 -12.266 -3.381 1.00 80.50 276 ILE A N 1
ATOM 2016 C CA . ILE A 1 276 ? 1.823 -11.270 -4.366 1.00 80.50 276 ILE A CA 1
ATOM 2017 C C . ILE A 1 276 ? 1.158 -10.148 -3.585 1.00 80.50 276 ILE A C 1
ATOM 2019 O O . ILE A 1 276 ? 0.335 -10.421 -2.712 1.00 80.50 276 ILE A O 1
ATOM 2023 N N . ASP A 1 277 ? 1.562 -8.916 -3.861 1.00 67.88 277 ASP A N 1
ATOM 2024 C CA . ASP A 1 277 ? 0.894 -7.743 -3.314 1.00 67.88 277 ASP A CA 1
ATOM 2025 C C . ASP A 1 277 ? -0.178 -7.272 -4.308 1.00 67.88 277 ASP A C 1
ATOM 2027 O O . ASP A 1 277 ? 0.103 -7.132 -5.501 1.00 67.88 277 ASP A O 1
ATOM 2031 N N . ASP A 1 278 ? -1.408 -7.097 -3.824 1.00 57.50 278 ASP A N 1
ATOM 2032 C CA . ASP A 1 278 ? -2.576 -6.728 -4.638 1.00 57.50 278 ASP A CA 1
ATOM 2033 C C . ASP A 1 278 ? -2.757 -5.197 -4.750 1.00 57.50 278 ASP A C 1
ATOM 2035 O O . ASP A 1 278 ? -3.644 -4.721 -5.461 1.00 57.50 278 ASP A O 1
ATOM 2039 N N . PHE A 1 279 ? -1.930 -4.405 -4.060 1.00 57.47 279 PHE A N 1
ATOM 2040 C CA . PHE A 1 279 ? -1.891 -2.940 -4.168 1.00 57.47 279 PHE A CA 1
ATOM 2041 C C . PHE A 1 279 ? -0.962 -2.515 -5.330 1.00 57.47 279 PHE A C 1
ATOM 2043 O O . PHE A 1 279 ? -0.162 -3.349 -5.755 1.00 57.47 279 PHE A O 1
ATOM 2050 N N . PRO A 1 280 ? -0.998 -1.284 -5.904 1.00 56.41 280 PRO A N 1
ATOM 2051 C CA . PRO A 1 280 ? 0.063 -0.850 -6.818 1.00 56.41 280 PRO A CA 1
ATOM 2052 C C . PRO A 1 280 ? 1.404 -0.900 -6.085 1.00 56.41 280 PRO A C 1
ATOM 2054 O O . PRO A 1 280 ? 1.752 -0.025 -5.305 1.00 56.41 280 PRO A O 1
ATOM 2057 N N . ALA A 1 281 ? 2.105 -2.004 -6.294 1.00 70.69 281 ALA A N 1
ATOM 2058 C CA . ALA A 1 281 ? 3.215 -2.414 -5.457 1.00 70.69 281 ALA A CA 1
ATOM 2059 C C . ALA A 1 281 ? 4.565 -2.105 -6.124 1.00 70.69 281 ALA A C 1
ATOM 2061 O O . ALA A 1 281 ? 5.619 -2.210 -5.501 1.00 70.69 281 ALA A O 1
ATOM 2062 N N . LEU A 1 282 ? 4.537 -1.727 -7.406 1.00 84.38 282 LEU A N 1
ATOM 2063 C CA . LEU A 1 282 ? 5.718 -1.427 -8.199 1.00 84.38 282 LEU A CA 1
ATOM 2064 C C . LEU A 1 282 ? 5.486 -0.199 -9.077 1.00 84.38 282 LEU A C 1
ATOM 2066 O O . LEU A 1 282 ? 4.763 -0.268 -10.076 1.00 84.38 282 LEU A O 1
ATOM 2070 N N . GLU A 1 283 ? 6.143 0.899 -8.719 1.00 87.12 283 GLU A N 1
ATOM 2071 C CA . GLU A 1 283 ? 6.125 2.154 -9.468 1.00 87.12 283 GLU A CA 1
ATOM 2072 C C . GLU A 1 283 ? 7.498 2.451 -10.073 1.00 87.12 283 GLU A C 1
ATOM 2074 O O . GLU A 1 283 ? 8.541 2.108 -9.512 1.00 87.12 283 GLU A O 1
ATOM 2079 N N . VAL A 1 284 ? 7.507 3.122 -11.224 1.00 89.94 284 VAL A N 1
ATOM 2080 C CA . VAL A 1 284 ? 8.736 3.530 -11.909 1.00 89.94 284 VAL A CA 1
ATOM 2081 C C . VAL A 1 284 ? 8.675 5.013 -12.197 1.00 89.94 284 VAL A C 1
ATOM 2083 O O . VAL A 1 284 ? 7.746 5.504 -12.835 1.00 89.94 284 VAL A O 1
ATOM 2086 N N . THR A 1 285 ? 9.709 5.724 -11.772 1.00 90.75 285 THR A N 1
ATOM 2087 C CA . THR A 1 285 ? 9.954 7.102 -12.178 1.00 90.75 285 THR A CA 1
ATOM 2088 C C . THR A 1 285 ? 11.212 7.140 -13.032 1.00 90.75 285 THR A C 1
ATOM 2090 O O . THR A 1 285 ? 12.287 6.743 -12.583 1.00 90.75 285 THR A O 1
ATOM 2093 N N . VAL A 1 286 ? 11.080 7.624 -14.264 1.00 91.06 286 VAL A N 1
ATOM 2094 C CA . VAL A 1 286 ? 12.219 7.894 -15.149 1.00 91.06 286 VAL A CA 1
ATOM 2095 C C . VAL A 1 286 ? 12.802 9.257 -14.783 1.00 91.06 286 VAL A C 1
ATOM 2097 O O . VAL A 1 286 ? 12.048 10.203 -14.546 1.00 91.06 286 VAL A O 1
ATOM 2100 N N . GLY A 1 287 ? 14.125 9.356 -14.699 1.00 91.75 287 GLY A N 1
ATOM 2101 C CA . GLY A 1 287 ? 14.782 10.570 -14.237 1.00 91.75 287 GLY A CA 1
ATOM 2102 C C . GLY A 1 287 ? 16.295 10.543 -14.381 1.00 91.75 287 GLY A C 1
ATOM 2103 O O . GLY A 1 287 ? 16.870 9.690 -15.059 1.00 91.75 287 GLY A O 1
ATOM 2104 N N . HIS A 1 288 ? 16.940 11.486 -13.707 1.00 90.12 288 HIS A N 1
ATOM 2105 C CA . HIS A 1 288 ? 18.390 11.558 -13.575 1.00 90.12 288 HIS A CA 1
ATOM 2106 C C . HIS A 1 288 ? 18.760 12.019 -12.162 1.00 90.12 288 HIS A C 1
ATOM 2108 O O . HIS A 1 288 ? 17.980 12.697 -11.492 1.00 90.12 288 HIS A O 1
ATOM 2114 N N . THR A 1 289 ? 19.954 11.666 -11.704 1.00 89.69 289 THR A N 1
ATOM 2115 C CA . THR A 1 289 ? 20.501 12.150 -10.435 1.00 89.69 289 THR A CA 1
ATOM 2116 C C . THR A 1 289 ? 21.409 13.343 -10.703 1.00 89.69 289 THR A C 1
ATOM 2118 O O . THR A 1 289 ? 22.297 13.286 -11.556 1.00 89.69 289 THR A O 1
ATOM 2121 N N . GLY A 1 290 ? 21.177 14.433 -9.981 1.00 88.25 290 GLY A N 1
ATOM 2122 C CA . GLY A 1 290 ? 21.958 15.664 -10.049 1.00 88.25 290 GLY A CA 1
ATOM 2123 C C . GLY A 1 290 ? 22.192 16.251 -8.660 1.00 88.25 290 GLY A C 1
ATOM 2124 O O . GLY A 1 290 ? 21.778 15.682 -7.657 1.00 88.25 290 GLY A O 1
ATOM 2125 N N . GLU A 1 291 ? 22.870 17.392 -8.599 1.00 91.06 291 GLU A N 1
ATOM 2126 C CA . GLU A 1 291 ? 23.014 18.165 -7.361 1.00 91.06 291 GLU A CA 1
ATOM 2127 C C . GLU A 1 291 ? 21.930 19.253 -7.315 1.00 91.06 291 GLU A C 1
ATOM 2129 O O . GLU A 1 291 ? 21.724 19.962 -8.303 1.00 91.06 291 GLU A O 1
ATOM 2134 N N . ASP A 1 292 ? 21.245 19.385 -6.179 1.00 83.12 292 ASP A N 1
ATOM 2135 C CA . ASP A 1 292 ? 20.310 20.479 -5.913 1.00 83.12 292 ASP A CA 1
ATOM 2136 C C . ASP A 1 292 ? 21.038 21.828 -5.708 1.00 83.12 292 ASP A C 1
ATOM 2138 O O . ASP A 1 292 ? 22.266 21.939 -5.798 1.00 83.12 292 ASP A O 1
ATOM 2142 N N . ALA A 1 293 ? 20.279 22.891 -5.416 1.00 83.88 293 ALA A N 1
ATOM 2143 C CA . ALA A 1 293 ? 20.836 24.230 -5.195 1.00 83.88 293 ALA A CA 1
ATOM 2144 C C . ALA A 1 293 ? 21.817 24.312 -4.004 1.00 83.88 293 ALA A C 1
ATOM 2146 O O . ALA A 1 293 ? 22.644 25.228 -3.953 1.00 83.88 293 ALA A O 1
ATOM 2147 N N . ASP A 1 294 ? 21.741 23.365 -3.067 1.00 88.12 294 ASP A N 1
ATOM 2148 C CA . ASP A 1 294 ? 22.600 23.255 -1.890 1.00 88.12 294 ASP A CA 1
ATOM 2149 C C . ASP A 1 294 ? 23.768 22.262 -2.098 1.00 88.12 294 ASP A C 1
ATOM 2151 O O . ASP A 1 294 ? 24.611 22.096 -1.208 1.00 88.12 294 ASP A O 1
ATOM 2155 N N . GLY A 1 295 ? 23.877 21.647 -3.283 1.00 87.50 295 GLY A N 1
ATOM 2156 C CA . GLY A 1 295 ? 24.906 20.664 -3.628 1.00 87.50 295 GLY A CA 1
ATOM 2157 C C . GLY A 1 295 ? 24.624 19.259 -3.087 1.00 87.50 295 GLY A C 1
ATOM 2158 O O . GLY A 1 295 ? 25.550 18.455 -2.957 1.00 87.50 295 GLY A O 1
ATOM 2159 N N . VAL A 1 296 ? 23.380 18.974 -2.699 1.00 87.56 296 VAL A N 1
ATOM 2160 C CA . VAL A 1 296 ? 22.940 17.657 -2.237 1.00 87.56 296 VAL A CA 1
ATOM 2161 C C . VAL A 1 296 ? 22.495 16.838 -3.440 1.00 87.56 296 VAL A C 1
ATOM 2163 O O . VAL A 1 296 ? 21.768 17.317 -4.301 1.00 87.56 296 VAL A O 1
ATOM 2166 N N . GLU A 1 297 ? 22.953 15.592 -3.503 1.00 86.44 297 GLU A N 1
ATOM 2167 C CA . GLU A 1 297 ? 22.562 14.661 -4.557 1.00 86.44 297 GLU A CA 1
ATOM 2168 C C . GLU A 1 297 ? 21.068 14.314 -4.434 1.00 86.44 297 GLU A C 1
ATOM 2170 O O . GLU A 1 297 ? 20.624 13.776 -3.416 1.00 86.44 297 GLU A O 1
ATOM 2175 N N . GLU A 1 298 ? 20.298 14.627 -5.472 1.00 89.50 298 GLU A N 1
ATOM 2176 C CA . GLU A 1 298 ? 18.859 14.401 -5.568 1.00 89.50 298 GLU A CA 1
ATOM 2177 C C . GLU A 1 298 ? 18.513 13.769 -6.923 1.00 89.50 298 GLU A C 1
ATOM 2179 O O . GLU A 1 298 ? 19.180 13.984 -7.934 1.00 89.50 298 GLU A O 1
ATOM 2184 N N . PHE A 1 299 ? 17.458 12.958 -6.941 1.00 85.88 299 PHE A N 1
ATOM 2185 C CA . PHE A 1 299 ? 16.920 12.381 -8.168 1.00 85.88 299 PHE A CA 1
ATOM 2186 C C . PHE A 1 299 ? 15.740 13.215 -8.661 1.00 85.88 299 PHE A C 1
ATOM 2188 O O . PHE A 1 299 ? 14.745 13.375 -7.948 1.00 85.88 299 PHE A O 1
ATOM 2195 N N . PHE A 1 300 ? 15.834 13.663 -9.905 1.00 86.06 300 PHE A N 1
ATOM 2196 C CA . PHE A 1 300 ? 14.838 14.477 -10.583 1.00 86.06 300 PHE A CA 1
ATOM 2197 C C . PHE A 1 300 ? 13.959 13.585 -11.465 1.00 86.06 300 PHE A C 1
ATOM 2199 O O . PHE A 1 300 ? 14.389 13.075 -12.501 1.00 86.06 300 PHE A O 1
ATOM 2206 N N . GLY A 1 301 ? 12.723 13.355 -11.012 1.00 83.19 301 GLY A N 1
ATOM 2207 C CA . GLY A 1 301 ? 11.748 12.452 -11.630 1.00 83.19 301 GLY A CA 1
ATOM 2208 C C . GLY A 1 301 ? 10.948 13.098 -12.755 1.00 83.19 301 GLY A C 1
ATOM 2209 O O . GLY A 1 301 ? 9.740 13.274 -12.640 1.00 83.19 301 GLY A O 1
ATOM 2210 N N . GLU A 1 302 ? 11.626 13.475 -13.829 1.00 79.44 302 GLU A N 1
ATOM 2211 C CA . GLU A 1 302 ? 11.063 14.273 -14.922 1.00 79.44 302 GLU A CA 1
ATOM 2212 C C . GLU A 1 302 ? 10.486 13.422 -16.048 1.00 79.44 302 GLU A C 1
ATOM 2214 O O . GLU A 1 302 ? 10.250 13.927 -17.131 1.00 79.44 302 GLU A O 1
ATOM 2219 N N . GLY A 1 303 ? 10.303 12.114 -15.876 1.00 77.50 303 GLY A N 1
ATOM 2220 C CA . GLY A 1 303 ? 9.751 11.250 -16.923 1.00 77.50 303 GLY A CA 1
ATOM 2221 C C . GLY A 1 303 ? 10.694 10.981 -18.108 1.00 77.50 303 GLY A C 1
ATOM 2222 O O . GLY A 1 303 ? 10.343 10.193 -18.984 1.00 77.50 303 GLY A O 1
ATOM 2223 N N . TYR A 1 304 ? 11.894 11.563 -18.116 1.00 81.38 304 TYR A N 1
ATOM 2224 C CA . TYR A 1 304 ? 12.998 11.270 -19.029 1.00 81.38 304 TYR A CA 1
ATOM 2225 C C . TYR A 1 304 ? 14.322 11.250 -18.250 1.00 81.38 304 TYR A C 1
ATOM 2227 O O . TYR A 1 304 ? 14.419 11.794 -17.151 1.00 81.38 304 TYR A O 1
ATOM 2235 N N . GLY A 1 305 ? 15.362 10.650 -18.826 1.00 87.44 305 GLY A N 1
ATOM 2236 C CA . GLY A 1 305 ? 16.704 10.640 -18.243 1.00 87.44 305 GLY A CA 1
ATOM 2237 C C . GLY A 1 305 ? 17.443 9.336 -18.506 1.00 87.44 305 GLY A C 1
ATOM 2238 O O . GLY A 1 305 ? 17.083 8.581 -19.408 1.00 87.44 305 GLY A O 1
ATOM 2239 N N . ASP A 1 306 ? 18.512 9.097 -17.758 1.00 91.12 306 ASP A N 1
ATOM 2240 C CA . ASP A 1 306 ? 19.392 7.929 -17.864 1.00 91.12 306 ASP A CA 1
ATOM 2241 C C . ASP A 1 306 ? 19.271 6.970 -16.672 1.00 91.12 306 ASP A C 1
ATOM 2243 O O . ASP A 1 306 ? 19.999 5.979 -16.588 1.00 91.12 306 ASP A O 1
ATOM 2247 N N . GLN A 1 307 ? 18.333 7.234 -15.762 1.00 93.75 307 GLN A N 1
ATOM 2248 C CA . GLN A 1 307 ? 18.117 6.448 -14.559 1.00 93.75 307 GLN A CA 1
ATOM 2249 C C . GLN A 1 307 ? 16.638 6.155 -14.327 1.00 93.75 307 GLN A C 1
ATOM 2251 O O . GLN A 1 307 ? 15.746 6.906 -14.728 1.00 93.75 307 GLN A O 1
ATOM 2256 N N . LEU A 1 308 ? 16.386 5.058 -13.620 1.00 93.31 308 LEU A N 1
ATOM 2257 C CA . LEU A 1 308 ? 15.073 4.702 -13.105 1.00 93.31 308 LEU A CA 1
ATOM 2258 C C . LEU A 1 308 ? 15.122 4.670 -11.585 1.00 93.31 308 LEU A C 1
ATOM 2260 O O . LEU A 1 308 ? 15.951 3.967 -11.004 1.00 93.31 308 LEU A O 1
ATOM 2264 N N . ARG A 1 309 ? 14.197 5.380 -10.943 1.00 93.31 309 ARG A N 1
ATOM 2265 C CA . ARG A 1 309 ? 13.807 5.102 -9.564 1.00 93.31 309 ARG A CA 1
ATOM 2266 C C . ARG A 1 309 ? 12.686 4.075 -9.606 1.00 93.31 309 ARG A C 1
ATOM 2268 O O . ARG A 1 309 ? 11.635 4.343 -10.181 1.00 93.31 309 ARG A O 1
ATOM 2275 N N . VAL A 1 310 ? 12.915 2.919 -9.002 1.00 93.12 310 VAL A N 1
ATOM 2276 C CA . VAL A 1 310 ? 11.918 1.854 -8.909 1.00 93.12 310 VAL A CA 1
ATOM 2277 C C . VAL A 1 310 ? 11.438 1.773 -7.474 1.00 93.12 310 VAL A C 1
ATOM 2279 O O . VAL A 1 310 ? 12.218 1.426 -6.593 1.00 93.12 310 VAL A O 1
ATOM 2282 N N . THR A 1 311 ? 10.176 2.108 -7.235 1.00 90.88 311 THR A N 1
ATOM 2283 C CA . THR A 1 311 ? 9.568 2.032 -5.909 1.00 90.88 311 THR A CA 1
ATOM 2284 C C . THR A 1 311 ? 8.898 0.681 -5.739 1.00 90.88 311 THR A C 1
ATOM 2286 O O . THR A 1 311 ? 8.005 0.328 -6.499 1.00 90.88 311 THR A O 1
ATOM 2289 N N . PHE A 1 312 ? 9.347 -0.074 -4.743 1.00 90.12 312 PHE A N 1
ATOM 2290 C CA . PHE A 1 312 ? 8.698 -1.292 -4.291 1.00 90.12 312 PHE A CA 1
ATOM 2291 C C . PHE A 1 312 ? 7.906 -0.979 -3.027 1.00 90.12 312 PHE A C 1
ATOM 2293 O O . PHE A 1 312 ? 8.498 -0.703 -1.976 1.00 90.12 312 PHE A O 1
ATOM 2300 N N . ASP A 1 313 ? 6.594 -1.099 -3.100 1.00 86.56 313 ASP A N 1
ATOM 2301 C CA . ASP A 1 313 ? 5.673 -0.967 -1.981 1.00 86.56 313 ASP A CA 1
ATOM 2302 C C . ASP A 1 313 ? 5.232 -2.351 -1.522 1.00 86.56 313 ASP A C 1
ATOM 2304 O O . ASP A 1 313 ? 4.861 -3.191 -2.330 1.00 86.56 313 ASP A O 1
ATOM 2308 N N . HIS A 1 314 ? 5.281 -2.613 -0.218 1.00 86.06 314 HIS A N 1
ATOM 2309 C CA . HIS A 1 314 ? 4.696 -3.838 0.321 1.00 86.06 314 HIS A CA 1
ATOM 2310 C C . HIS A 1 314 ? 3.908 -3.551 1.577 1.00 86.06 314 HIS A C 1
ATOM 2312 O O . HIS A 1 314 ? 4.436 -2.931 2.507 1.00 86.06 314 HIS A O 1
ATOM 2318 N N . VAL A 1 315 ? 2.699 -4.089 1.644 1.00 81.75 315 VAL A N 1
ATOM 2319 C CA . VAL A 1 315 ? 1.945 -4.183 2.888 1.00 81.75 315 VAL A CA 1
ATOM 2320 C C . VAL A 1 315 ? 2.239 -5.531 3.526 1.00 81.75 315 VAL A C 1
ATOM 2322 O O . VAL A 1 315 ? 1.974 -6.582 2.946 1.00 81.75 315 VAL A O 1
ATOM 2325 N N . ASN A 1 316 ? 2.760 -5.526 4.753 1.00 81.56 316 ASN A N 1
ATOM 2326 C CA . ASN A 1 316 ? 2.973 -6.778 5.472 1.00 81.56 316 ASN A CA 1
ATOM 2327 C C . ASN A 1 316 ? 1.622 -7.435 5.796 1.00 81.56 316 ASN A C 1
ATOM 2329 O O . ASN A 1 316 ? 0.957 -7.070 6.761 1.00 81.56 316 ASN A O 1
ATOM 2333 N N . ALA A 1 317 ? 1.218 -8.425 5.008 1.00 75.75 317 ALA A N 1
ATOM 2334 C CA . ALA A 1 317 ? -0.054 -9.123 5.179 1.00 75.75 317 ALA A CA 1
ATOM 2335 C C . ALA A 1 317 ? 0.035 -10.378 6.070 1.00 75.75 317 ALA A C 1
ATOM 2337 O O . ALA A 1 317 ? -0.999 -10.996 6.344 1.00 75.75 317 ALA A O 1
ATOM 2338 N N . ILE A 1 318 ? 1.238 -10.759 6.521 1.00 78.94 318 ILE A N 1
ATOM 2339 C CA . ILE A 1 318 ? 1.498 -12.057 7.162 1.00 78.94 318 ILE A CA 1
ATOM 2340 C C . ILE A 1 318 ? 1.306 -11.976 8.678 1.00 78.94 318 ILE A C 1
ATOM 2342 O O . ILE A 1 318 ? 0.344 -12.523 9.203 1.00 78.94 318 ILE A O 1
ATOM 2346 N N . GLU A 1 319 ? 2.220 -11.311 9.381 1.00 77.44 319 GLU A N 1
ATOM 2347 C CA . GLU A 1 319 ? 2.234 -11.194 10.845 1.00 77.44 319 GLU A CA 1
ATOM 2348 C C . GLU A 1 319 ? 3.107 -10.011 11.258 1.00 77.44 319 GLU A C 1
ATOM 2350 O O . GLU A 1 319 ? 3.928 -9.545 10.477 1.00 77.44 319 GLU A O 1
ATOM 2355 N N . SER A 1 320 ? 3.000 -9.539 12.498 1.00 78.88 320 SER A N 1
ATOM 2356 C CA . SER A 1 320 ? 3.856 -8.441 12.957 1.00 78.88 320 SER A CA 1
ATOM 2357 C C . SER A 1 320 ? 5.299 -8.892 13.200 1.00 78.88 320 SER A C 1
ATOM 2359 O O . SER A 1 320 ? 5.565 -9.734 14.058 1.00 78.88 320 SER A O 1
ATOM 2361 N N . TRP A 1 321 ? 6.251 -8.280 12.497 1.00 84.06 321 TRP A N 1
ATOM 2362 C CA . TRP A 1 321 ? 7.676 -8.589 12.625 1.00 84.06 321 TRP A CA 1
ATOM 2363 C C . TRP A 1 321 ? 8.360 -7.655 13.623 1.00 84.06 321 TRP A C 1
ATOM 2365 O O . TRP A 1 321 ? 8.057 -6.464 13.687 1.00 84.06 321 TRP A O 1
ATOM 2375 N N . GLY A 1 322 ? 9.298 -8.189 14.405 1.00 77.69 322 GLY A N 1
ATOM 2376 C CA . GLY A 1 322 ? 10.118 -7.426 15.347 1.00 77.69 322 GLY A CA 1
ATOM 2377 C C . GLY A 1 322 ? 11.279 -6.685 14.675 1.00 77.69 322 GLY A C 1
ATOM 2378 O O . GLY A 1 322 ? 11.565 -5.546 15.031 1.00 77.69 322 GLY A O 1
ATOM 2379 N N . GLU A 1 323 ? 11.921 -7.294 13.679 1.00 87.12 323 GLU A N 1
ATOM 2380 C CA . GLU A 1 323 ? 12.918 -6.659 12.799 1.00 87.12 323 GLU A CA 1
ATOM 2381 C C . GLU A 1 323 ? 12.709 -7.180 11.376 1.00 87.12 323 GLU A C 1
ATOM 2383 O O . GLU A 1 323 ? 12.239 -8.300 11.179 1.00 87.12 323 GLU A O 1
ATOM 2388 N N . SER A 1 324 ? 13.070 -6.378 10.384 1.00 90.56 324 SER A N 1
ATOM 2389 C CA . SER A 1 324 ? 13.120 -6.804 8.989 1.00 90.56 324 SER A CA 1
ATOM 2390 C C . SER A 1 324 ? 14.298 -6.163 8.268 1.00 90.56 324 SER A C 1
ATOM 2392 O O . SER A 1 324 ? 14.752 -5.076 8.635 1.00 90.56 324 SER A O 1
ATOM 2394 N N . ARG A 1 325 ? 14.817 -6.859 7.260 1.00 90.94 325 ARG A N 1
ATOM 2395 C CA . ARG A 1 325 ? 15.980 -6.448 6.478 1.00 90.94 325 ARG A CA 1
ATOM 2396 C C . ARG A 1 325 ? 15.821 -6.896 5.035 1.00 90.94 325 ARG A C 1
ATOM 2398 O O . ARG A 1 325 ? 15.555 -8.068 4.788 1.00 90.94 325 ARG A O 1
ATOM 2405 N N . GLU A 1 326 ? 16.079 -6.002 4.092 1.00 91.25 326 GLU A N 1
ATOM 2406 C CA . GLU A 1 326 ? 16.125 -6.375 2.676 1.00 91.25 326 GLU A CA 1
ATOM 2407 C C . GLU A 1 326 ? 17.298 -7.325 2.405 1.00 91.25 326 GLU A C 1
ATOM 2409 O O . GLU A 1 326 ? 18.424 -7.091 2.833 1.00 91.25 326 GLU A O 1
ATOM 2414 N N . LEU A 1 327 ? 17.058 -8.427 1.705 1.00 90.50 327 LEU A N 1
ATOM 2415 C CA . LEU A 1 327 ? 18.112 -9.336 1.245 1.00 90.50 327 LEU A CA 1
ATOM 2416 C C . LEU A 1 327 ? 18.485 -9.080 -0.212 1.00 90.50 327 LEU A C 1
ATOM 2418 O O . LEU A 1 327 ? 19.628 -9.313 -0.601 1.00 90.50 327 LEU A O 1
ATOM 2422 N N . GLY A 1 328 ? 17.534 -8.602 -1.009 1.00 91.19 328 GLY A N 1
ATOM 2423 C CA . GLY A 1 328 ? 17.765 -8.242 -2.396 1.00 91.19 328 GLY A CA 1
ATOM 2424 C C . GLY A 1 328 ? 16.468 -7.971 -3.136 1.00 91.19 328 GLY A C 1
ATOM 2425 O O . GLY A 1 328 ? 15.404 -8.440 -2.740 1.00 91.19 328 GLY A O 1
ATOM 2426 N N . ALA A 1 329 ? 16.589 -7.240 -4.234 1.00 92.94 329 ALA A N 1
ATOM 2427 C CA . ALA A 1 329 ? 15.509 -6.991 -5.171 1.00 92.94 329 ALA A CA 1
ATOM 2428 C C . ALA A 1 329 ? 16.042 -7.065 -6.601 1.00 92.94 329 ALA A C 1
ATOM 2430 O O . ALA A 1 329 ? 17.229 -6.814 -6.840 1.00 92.94 329 ALA A O 1
ATOM 2431 N N . ALA A 1 330 ? 15.175 -7.401 -7.545 1.00 94.19 330 ALA A N 1
ATOM 2432 C CA . ALA A 1 330 ? 15.487 -7.339 -8.963 1.00 94.19 330 ALA A CA 1
ATOM 2433 C C . ALA A 1 330 ? 14.233 -7.042 -9.776 1.00 94.19 330 ALA A C 1
ATOM 2435 O O . ALA A 1 330 ? 13.128 -7.424 -9.388 1.00 94.19 330 ALA A O 1
ATOM 2436 N N . VAL A 1 331 ? 14.426 -6.383 -10.913 1.00 95.75 331 VAL A N 1
ATOM 2437 C CA . VAL A 1 331 ? 13.379 -6.095 -11.894 1.00 95.75 331 VAL A CA 1
ATOM 2438 C C . VAL A 1 331 ? 13.880 -6.347 -13.300 1.00 95.75 331 VAL A C 1
ATOM 2440 O O . VAL A 1 331 ? 15.079 -6.283 -13.582 1.00 95.75 331 VAL A O 1
ATOM 2443 N N . VAL A 1 332 ? 12.929 -6.590 -14.187 1.00 96.75 332 VAL A N 1
ATOM 2444 C CA . VAL A 1 332 ? 13.129 -6.622 -15.627 1.00 96.75 332 VAL A CA 1
ATOM 2445 C C . VAL A 1 332 ? 12.128 -5.693 -16.279 1.00 96.75 332 VAL A C 1
ATOM 2447 O O . VAL A 1 332 ? 10.991 -5.566 -15.823 1.00 96.75 332 VAL A O 1
ATOM 2450 N N . ILE A 1 333 ? 12.574 -5.029 -17.334 1.00 96.81 333 ILE A N 1
ATOM 2451 C CA . ILE A 1 333 ? 11.784 -4.051 -18.069 1.00 96.81 333 ILE A CA 1
ATOM 2452 C C . ILE A 1 333 ? 11.635 -4.564 -19.485 1.00 96.81 333 ILE A C 1
ATOM 2454 O O . ILE A 1 333 ? 12.628 -4.894 -20.136 1.00 96.81 333 ILE A O 1
ATOM 2458 N N . ALA A 1 334 ? 10.399 -4.630 -19.953 1.00 97.00 334 ALA A N 1
ATOM 2459 C CA . ALA A 1 334 ? 10.045 -5.075 -21.280 1.00 97.00 334 ALA A CA 1
ATOM 2460 C C . ALA A 1 334 ? 9.530 -3.919 -22.136 1.00 97.00 334 ALA A C 1
ATOM 2462 O O . ALA A 1 334 ? 8.802 -3.051 -21.666 1.00 97.00 334 ALA A O 1
ATOM 2463 N N . HIS A 1 335 ? 9.899 -3.939 -23.412 1.00 96.50 335 HIS A N 1
ATOM 2464 C CA . HIS A 1 335 ? 9.346 -3.079 -24.449 1.00 96.50 335 HIS A CA 1
ATOM 2465 C C . HIS A 1 335 ? 8.752 -3.972 -25.532 1.00 96.50 335 HIS A C 1
ATOM 2467 O O . HIS A 1 335 ? 9.398 -4.930 -25.962 1.00 96.50 335 HIS A O 1
ATOM 2473 N N . GLU A 1 336 ? 7.507 -3.702 -25.926 1.00 95.31 336 GLU A N 1
ATOM 2474 C CA . GLU A 1 336 ? 6.756 -4.556 -26.861 1.00 95.31 336 GLU A CA 1
ATOM 2475 C C . GLU A 1 336 ? 6.750 -6.044 -26.430 1.00 95.31 336 GLU A C 1
ATOM 2477 O O . GLU A 1 336 ? 6.867 -6.956 -27.250 1.00 95.31 336 GLU A O 1
ATOM 2482 N N . GLY A 1 337 ? 6.649 -6.293 -25.117 1.00 94.81 337 GLY A N 1
ATOM 2483 C CA . GLY A 1 337 ? 6.599 -7.632 -24.525 1.00 94.81 337 GLY A CA 1
ATOM 2484 C C . GLY A 1 337 ? 7.941 -8.376 -24.444 1.00 94.81 337 GLY A C 1
ATOM 2485 O O . GLY A 1 337 ? 7.954 -9.545 -24.056 1.00 94.81 337 GLY A O 1
ATOM 2486 N N . VAL A 1 338 ? 9.068 -7.741 -24.789 1.00 96.81 338 VAL A N 1
ATOM 2487 C CA . VAL A 1 338 ? 10.414 -8.344 -24.751 1.00 96.81 338 VAL A CA 1
ATOM 2488 C C . VAL A 1 338 ? 11.305 -7.610 -23.757 1.00 96.81 338 VAL A C 1
ATOM 2490 O O . VAL A 1 338 ? 11.369 -6.386 -23.791 1.00 96.81 338 VAL A O 1
ATOM 2493 N N . VAL A 1 339 ? 12.032 -8.339 -22.906 1.00 97.38 339 VAL A N 1
ATOM 2494 C CA . VAL A 1 339 ? 12.946 -7.744 -21.916 1.00 97.38 339 VAL A CA 1
ATOM 2495 C C . VAL A 1 339 ? 14.086 -6.983 -22.601 1.00 97.38 339 VAL A C 1
ATOM 2497 O O . VAL A 1 339 ? 14.866 -7.565 -23.360 1.00 97.38 339 VAL A O 1
ATOM 2500 N N . VAL A 1 340 ? 14.199 -5.692 -22.290 1.00 96.94 340 VAL A N 1
ATOM 2501 C CA . VAL A 1 340 ? 15.191 -4.746 -22.827 1.00 96.94 340 VAL A CA 1
ATOM 2502 C C . VAL A 1 340 ? 16.136 -4.178 -21.769 1.00 96.94 340 VAL A C 1
ATOM 2504 O O . VAL A 1 340 ? 17.182 -3.651 -22.138 1.00 96.94 340 VAL A O 1
ATOM 2507 N N . ALA A 1 341 ? 15.822 -4.310 -20.479 1.00 96.25 341 ALA A N 1
ATOM 2508 C CA . ALA A 1 341 ? 16.730 -3.960 -19.389 1.00 96.25 341 ALA A CA 1
ATOM 2509 C C . ALA A 1 341 ? 16.503 -4.859 -18.163 1.00 96.25 341 ALA A C 1
ATOM 2511 O O . ALA A 1 341 ? 15.393 -5.337 -17.919 1.00 96.25 341 ALA A O 1
ATOM 2512 N N . GLU A 1 342 ? 17.561 -5.062 -17.380 1.00 95.00 342 GLU A N 1
ATOM 2513 C CA . GLU A 1 342 ? 17.547 -5.798 -16.112 1.00 95.00 342 GLU A CA 1
ATOM 2514 C C . GLU A 1 342 ? 18.217 -4.947 -15.028 1.00 95.00 342 GLU A C 1
ATOM 2516 O O . GLU A 1 342 ? 19.266 -4.345 -15.268 1.00 95.00 342 GLU A O 1
ATOM 2521 N N . MET A 1 343 ? 17.655 -4.926 -13.820 1.00 94.06 343 MET A N 1
ATOM 2522 C CA . MET A 1 343 ? 18.267 -4.267 -12.662 1.00 94.06 343 MET A CA 1
ATOM 2523 C C . MET A 1 343 ? 18.226 -5.183 -11.447 1.00 94.06 343 MET A C 1
ATOM 2525 O O . MET A 1 343 ? 17.273 -5.933 -11.240 1.00 94.06 343 MET A O 1
ATOM 2529 N N . SER A 1 344 ? 19.271 -5.124 -10.623 1.00 92.00 344 SER A N 1
ATOM 2530 C CA . SER A 1 344 ? 19.350 -5.904 -9.388 1.00 92.00 344 SER A CA 1
ATOM 2531 C C . SER A 1 344 ? 20.063 -5.124 -8.293 1.00 92.00 344 SER A C 1
ATOM 2533 O O . SER A 1 344 ? 21.084 -4.481 -8.545 1.00 92.00 344 SER A O 1
ATOM 2535 N N . TRP A 1 345 ? 19.563 -5.245 -7.066 1.00 90.38 345 TRP A N 1
ATOM 2536 C CA . TRP A 1 345 ? 20.093 -4.583 -5.877 1.00 90.38 345 TRP A CA 1
ATOM 2537 C C . TRP A 1 345 ? 20.435 -5.608 -4.786 1.00 90.38 345 TRP A C 1
ATOM 2539 O O . TRP A 1 345 ? 19.785 -5.656 -3.743 1.00 90.38 345 TRP A O 1
ATOM 2549 N N . PRO A 1 346 ? 21.465 -6.452 -4.991 1.00 76.69 346 PRO A N 1
ATOM 2550 C CA . PRO A 1 346 ? 21.857 -7.469 -4.011 1.00 76.69 346 PRO A CA 1
ATOM 2551 C C . PRO A 1 346 ? 22.545 -6.883 -2.764 1.00 76.69 346 PRO A C 1
ATOM 2553 O O . PRO A 1 346 ? 22.713 -7.578 -1.767 1.00 76.69 346 PRO A O 1
ATOM 2556 N N . GLU A 1 347 ? 22.992 -5.624 -2.815 1.00 65.75 347 GLU A N 1
ATOM 2557 C CA . GLU A 1 347 ? 23.768 -4.982 -1.741 1.00 65.75 347 GLU A CA 1
ATOM 2558 C C . GLU A 1 347 ? 22.898 -4.190 -0.746 1.00 65.75 347 GLU A C 1
ATOM 2560 O O . GLU A 1 347 ? 23.417 -3.661 0.233 1.00 65.75 347 GLU A O 1
ATOM 2565 N N . TRP A 1 348 ? 21.572 -4.166 -0.918 1.00 68.81 348 TRP A N 1
ATOM 2566 C CA . TRP A 1 348 ? 20.642 -3.380 -0.088 1.00 68.81 348 TRP A CA 1
ATOM 2567 C C . TRP A 1 348 ? 20.385 -3.934 1.326 1.00 68.81 348 TRP A C 1
ATOM 2569 O O . TRP A 1 348 ? 19.520 -3.445 2.045 1.00 68.81 348 TRP A O 1
ATOM 2579 N N . SER A 1 349 ? 21.218 -4.871 1.790 1.00 62.41 349 SER A N 1
ATOM 2580 C CA . SER A 1 349 ? 21.179 -5.450 3.146 1.00 62.41 349 SER A CA 1
ATOM 2581 C C . SER A 1 349 ? 21.351 -4.468 4.312 1.00 62.41 349 SER A C 1
ATOM 2583 O O . SER A 1 349 ? 21.210 -4.842 5.481 1.00 62.41 349 SER A O 1
ATOM 2585 N N . GLU A 1 350 ? 21.670 -3.211 4.017 1.00 71.06 350 GLU A N 1
ATOM 2586 C CA . GLU A 1 350 ? 21.733 -2.138 5.005 1.00 71.06 350 GLU A CA 1
ATOM 2587 C C . GLU A 1 350 ? 20.352 -1.555 5.327 1.00 71.06 350 GLU A C 1
ATOM 2589 O O . GLU A 1 350 ? 20.174 -1.012 6.419 1.00 71.06 350 GLU A O 1
ATOM 2594 N N . VAL A 1 351 ? 19.367 -1.713 4.434 1.00 82.38 351 VAL A N 1
ATOM 2595 C CA . VAL A 1 351 ? 17.994 -1.274 4.686 1.00 82.38 351 VAL A CA 1
ATOM 2596 C C . VAL A 1 351 ? 17.364 -2.205 5.714 1.00 82.38 351 VAL A C 1
ATOM 2598 O O . VAL A 1 351 ? 17.179 -3.403 5.481 1.00 82.38 351 VAL A O 1
ATOM 2601 N N . ARG A 1 352 ? 17.075 -1.639 6.886 1.00 86.94 352 ARG A N 1
ATOM 2602 C CA . ARG A 1 352 ? 16.493 -2.342 8.025 1.00 86.94 352 ARG A CA 1
ATOM 2603 C C . ARG A 1 352 ? 15.367 -1.538 8.626 1.00 86.94 352 ARG A C 1
ATOM 2605 O O . ARG A 1 352 ? 15.484 -0.322 8.787 1.00 86.94 352 ARG A O 1
ATOM 2612 N N . TRP A 1 353 ? 14.346 -2.247 9.076 1.00 83.44 353 TRP A N 1
ATOM 2613 C CA . TRP A 1 353 ? 13.259 -1.668 9.843 1.00 83.44 353 TRP A CA 1
ATOM 2614 C C . TRP A 1 353 ? 13.153 -2.363 11.189 1.00 83.44 353 TRP A C 1
ATOM 2616 O O . TRP A 1 353 ? 13.047 -3.588 11.282 1.00 83.44 353 TRP A O 1
ATOM 2626 N N . ASN A 1 354 ? 13.169 -1.549 12.242 1.00 83.00 354 ASN A N 1
ATOM 2627 C CA . ASN A 1 354 ? 12.806 -1.997 13.576 1.00 83.00 354 ASN A CA 1
ATOM 2628 C C . ASN A 1 354 ? 11.285 -2.019 13.644 1.00 83.00 354 ASN A C 1
ATOM 2630 O O . ASN A 1 354 ? 10.657 -0.962 13.605 1.00 83.00 354 ASN A O 1
ATOM 2634 N N . GLY A 1 355 ? 10.713 -3.207 13.759 1.00 76.50 355 GLY A N 1
ATOM 2635 C CA . GLY A 1 355 ? 9.278 -3.396 13.691 1.00 76.50 355 GLY A CA 1
ATOM 2636 C C . GLY A 1 355 ? 8.743 -3.252 12.267 1.00 76.50 355 GLY A C 1
ATOM 2637 O O . GLY A 1 355 ? 8.961 -2.253 11.581 1.00 76.50 355 GLY A O 1
ATOM 2638 N N . TRP A 1 356 ? 7.974 -4.242 11.842 1.00 82.38 356 TRP A N 1
ATOM 2639 C CA . TRP A 1 356 ? 7.096 -4.112 10.689 1.00 82.38 356 TRP A CA 1
ATOM 2640 C C . TRP A 1 356 ? 5.787 -4.814 11.020 1.00 82.38 356 TRP A C 1
ATOM 2642 O O . TRP A 1 356 ? 5.643 -6.012 10.786 1.00 82.38 356 TRP A O 1
ATOM 2652 N N . PRO A 1 357 ? 4.853 -4.105 11.663 1.00 74.06 357 PRO A N 1
ATOM 2653 C CA . PRO A 1 357 ? 3.576 -4.686 12.024 1.00 74.06 357 PRO A CA 1
ATOM 2654 C C . PRO A 1 357 ? 2.740 -5.041 10.799 1.00 74.06 357 PRO A C 1
ATOM 2656 O O . PRO A 1 357 ? 2.888 -4.459 9.721 1.00 74.06 357 PRO A O 1
ATOM 2659 N N . ARG A 1 358 ? 1.852 -6.012 10.990 1.00 75.44 358 ARG A N 1
ATOM 2660 C CA . ARG A 1 358 ? 0.917 -6.442 9.955 1.00 75.44 358 ARG A CA 1
ATOM 2661 C 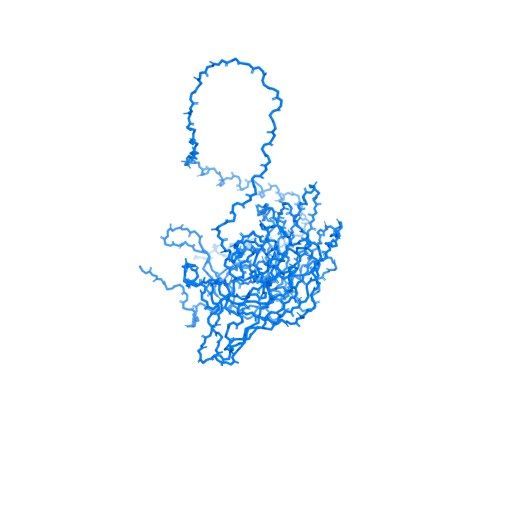C . ARG A 1 358 ? -0.020 -5.289 9.568 1.00 75.44 358 ARG A C 1
ATOM 2663 O O . ARG A 1 358 ? -0.422 -4.494 10.416 1.00 75.44 358 ARG A O 1
ATOM 2670 N N . GLY A 1 359 ? -0.324 -5.181 8.280 1.00 69.25 359 GLY A N 1
ATOM 2671 C CA . GLY A 1 359 ? -1.107 -4.105 7.677 1.00 69.25 359 GLY A CA 1
ATOM 2672 C C . GLY A 1 359 ? -0.324 -2.812 7.425 1.00 69.25 359 GLY A C 1
ATOM 2673 O O . GLY A 1 359 ? -0.870 -1.895 6.817 1.00 69.25 359 GLY A O 1
ATOM 2674 N N . GLU A 1 360 ? 0.940 -2.703 7.856 1.00 75.56 360 GLU A N 1
ATOM 2675 C CA . GLU A 1 360 ? 1.765 -1.528 7.555 1.00 75.56 360 GLU A CA 1
ATOM 2676 C C . GLU A 1 360 ? 2.452 -1.662 6.191 1.00 75.56 360 GLU A C 1
ATOM 2678 O O . GLU A 1 360 ? 3.116 -2.664 5.905 1.00 75.56 360 GLU A O 1
ATOM 2683 N N . GLY A 1 361 ? 2.312 -0.613 5.377 1.00 80.12 361 GLY A N 1
ATOM 2684 C CA . GLY A 1 361 ? 3.028 -0.433 4.120 1.00 80.12 361 GLY A CA 1
ATOM 2685 C C . GLY A 1 361 ? 4.457 0.070 4.335 1.00 80.12 361 GLY A C 1
ATOM 2686 O O . GLY A 1 361 ? 4.698 0.976 5.137 1.00 80.12 361 GLY A O 1
ATOM 2687 N N . ARG A 1 362 ? 5.417 -0.501 3.608 1.00 84.00 362 ARG A N 1
ATOM 2688 C CA . ARG A 1 362 ? 6.797 -0.007 3.530 1.00 84.00 362 ARG A CA 1
ATOM 2689 C C . ARG A 1 362 ? 7.253 0.067 2.083 1.00 84.00 362 ARG A C 1
ATOM 2691 O O . ARG A 1 362 ? 7.197 -0.929 1.354 1.00 84.00 362 ARG A O 1
ATOM 2698 N N . SER A 1 363 ? 7.800 1.225 1.746 1.00 85.31 363 SER A N 1
ATOM 2699 C CA . SER A 1 363 ? 8.306 1.553 0.421 1.00 85.31 363 SER A CA 1
ATOM 2700 C C . SER A 1 363 ? 9.828 1.600 0.424 1.00 85.31 363 SER A C 1
ATOM 2702 O O . SER A 1 363 ? 10.445 2.123 1.359 1.00 85.31 363 SER A O 1
ATOM 2704 N N . ILE A 1 364 ? 10.438 1.102 -0.643 1.00 86.69 364 ILE A N 1
ATOM 2705 C CA . ILE A 1 364 ? 11.845 1.347 -0.963 1.00 86.69 364 ILE A CA 1
ATOM 2706 C C . ILE A 1 364 ? 11.947 1.835 -2.398 1.00 86.69 364 ILE A C 1
ATOM 2708 O O . ILE A 1 364 ? 11.304 1.264 -3.263 1.00 86.69 364 ILE A O 1
ATOM 2712 N N . GLY A 1 365 ? 12.751 2.867 -2.653 1.00 89.38 365 GLY A N 1
ATOM 2713 C CA . GLY A 1 365 ? 12.891 3.473 -3.982 1.00 89.38 365 GLY A CA 1
ATOM 2714 C C . GLY A 1 365 ? 14.327 3.461 -4.502 1.00 89.38 365 GLY A C 1
ATOM 2715 O O . GLY A 1 365 ? 14.915 4.542 -4.606 1.00 89.38 365 GLY A O 1
ATOM 2716 N N . PRO A 1 366 ? 14.949 2.293 -4.759 1.00 90.00 366 PRO A N 1
ATOM 2717 C CA . PRO A 1 366 ? 16.260 2.242 -5.393 1.00 90.00 366 PRO A CA 1
ATOM 2718 C C . PRO A 1 366 ? 16.301 2.983 -6.724 1.00 90.00 366 PRO A C 1
ATOM 2720 O O . PRO A 1 366 ? 15.391 2.881 -7.543 1.00 90.00 366 PRO A O 1
ATOM 2723 N N . VAL A 1 367 ? 17.415 3.675 -6.952 1.00 90.25 367 VAL A N 1
ATOM 2724 C CA . VAL A 1 367 ? 17.760 4.254 -8.251 1.00 90.25 367 VAL A CA 1
ATOM 2725 C C . VAL A 1 367 ? 18.778 3.342 -8.934 1.00 90.25 367 VAL A C 1
ATOM 2727 O O . VAL A 1 367 ? 19.699 2.829 -8.288 1.00 90.25 367 VAL A O 1
ATOM 2730 N N . GLY A 1 368 ? 18.598 3.107 -10.228 1.00 91.25 368 GLY A N 1
ATOM 2731 C CA . GLY A 1 368 ? 19.528 2.364 -11.070 1.00 91.25 368 GLY A CA 1
ATOM 2732 C C . GLY A 1 368 ? 19.710 3.040 -12.422 1.00 91.25 368 GLY A C 1
ATOM 2733 O O . GLY A 1 368 ? 18.756 3.576 -12.983 1.00 91.25 368 GLY A O 1
ATOM 2734 N N . ASP A 1 369 ? 20.934 2.999 -12.944 1.00 92.69 369 ASP A N 1
ATOM 2735 C CA . ASP A 1 369 ? 21.215 3.444 -14.308 1.00 92.69 369 ASP A CA 1
ATOM 2736 C C . ASP A 1 369 ? 20.500 2.540 -15.313 1.00 92.69 369 ASP A C 1
ATOM 2738 O O . ASP A 1 369 ? 20.457 1.315 -15.158 1.00 92.69 369 ASP A O 1
ATOM 2742 N N . TRP A 1 370 ? 19.989 3.141 -16.382 1.00 93.81 370 TRP A N 1
ATOM 2743 C CA . TRP A 1 370 ? 19.509 2.392 -17.528 1.00 93.81 370 TRP A CA 1
ATOM 2744 C C . TRP A 1 370 ? 20.682 1.745 -18.262 1.00 93.81 370 TRP A C 1
ATOM 2746 O O . TRP A 1 370 ? 21.632 2.415 -18.676 1.00 93.81 370 TRP A O 1
ATOM 2756 N N . VAL A 1 371 ? 20.589 0.430 -18.455 1.00 93.25 371 VAL A N 1
ATOM 2757 C CA . VAL A 1 371 ? 21.533 -0.345 -19.258 1.00 93.25 371 VAL A CA 1
ATOM 2758 C C . VAL A 1 371 ? 20.737 -1.159 -20.262 1.00 93.25 371 VAL A C 1
ATOM 2760 O O . VAL A 1 371 ? 20.006 -2.076 -19.888 1.00 93.25 371 VAL A O 1
ATOM 2763 N N . ASP A 1 372 ? 20.889 -0.828 -21.541 1.00 91.88 372 ASP A N 1
ATOM 2764 C CA . ASP A 1 372 ? 20.218 -1.560 -22.610 1.00 91.88 372 ASP A CA 1
ATOM 2765 C C . ASP A 1 372 ? 20.808 -2.972 -22.723 1.00 91.88 372 ASP A C 1
ATOM 2767 O O . ASP A 1 372 ? 22.011 -3.158 -22.902 1.00 91.88 372 ASP A O 1
ATOM 2771 N N . CYS A 1 373 ? 19.953 -3.985 -22.641 1.00 90.50 373 CYS A N 1
ATOM 2772 C CA . CYS A 1 373 ? 20.334 -5.393 -22.690 1.00 90.50 373 CYS A CA 1
ATOM 2773 C C . CYS A 1 373 ? 21.093 -5.778 -23.968 1.00 90.50 373 CYS A C 1
ATOM 2775 O O . CYS A 1 373 ? 21.980 -6.634 -23.935 1.00 90.50 373 CYS A O 1
ATOM 2777 N N . ALA A 1 374 ? 20.708 -5.211 -25.116 1.00 86.44 374 ALA A N 1
ATOM 2778 C CA . ALA A 1 374 ? 21.243 -5.617 -26.412 1.00 86.44 374 ALA A CA 1
ATOM 2779 C C . ALA A 1 374 ? 22.666 -5.091 -26.639 1.00 86.44 374 ALA A C 1
ATOM 2781 O O . ALA A 1 374 ? 23.501 -5.781 -27.231 1.00 86.44 374 ALA A O 1
ATOM 2782 N N . SER A 1 375 ? 22.941 -3.876 -26.171 1.00 88.31 375 SER A N 1
ATOM 2783 C CA . SER A 1 375 ? 24.218 -3.181 -26.334 1.00 88.31 375 SER A CA 1
ATOM 2784 C C . SER A 1 375 ? 25.124 -3.279 -25.102 1.00 88.31 375 SER A C 1
ATOM 2786 O O . SER A 1 375 ? 26.348 -3.264 -25.239 1.00 88.31 375 SER A O 1
ATOM 2788 N N . GLY A 1 376 ? 24.543 -3.413 -23.909 1.00 88.69 376 GLY A N 1
ATOM 2789 C CA . GLY A 1 376 ? 25.223 -3.262 -22.624 1.00 88.69 376 GLY A CA 1
ATOM 2790 C C . GLY A 1 376 ? 25.673 -1.825 -22.340 1.00 88.69 376 GLY A C 1
ATOM 2791 O O . GLY A 1 376 ? 26.531 -1.619 -21.479 1.00 88.69 376 GLY A O 1
ATOM 2792 N N . GLU A 1 377 ? 25.171 -0.844 -23.092 1.00 90.06 377 GLU A N 1
ATOM 2793 C CA . GLU A 1 377 ? 25.547 0.559 -22.944 1.00 90.06 377 GLU A CA 1
ATOM 2794 C C . GLU A 1 377 ? 24.679 1.248 -21.887 1.00 90.06 377 GLU A C 1
ATOM 2796 O O . GLU A 1 377 ? 23.465 1.053 -21.827 1.00 90.06 377 GLU A O 1
ATOM 2801 N N . HIS A 1 378 ? 25.328 2.072 -21.061 1.00 91.75 378 HIS A N 1
ATOM 2802 C CA . HIS A 1 378 ? 24.643 3.022 -20.190 1.00 91.75 378 HIS A CA 1
ATOM 2803 C C . HIS A 1 378 ? 24.220 4.227 -21.030 1.00 91.75 378 HIS A C 1
ATOM 2805 O O . HIS A 1 378 ? 25.041 4.771 -21.778 1.00 91.75 378 HIS A O 1
ATOM 2811 N N . GLY A 1 379 ? 22.971 4.658 -20.905 1.00 89.12 379 GLY A N 1
ATOM 2812 C CA . GLY A 1 379 ? 22.461 5.772 -21.694 1.00 89.12 379 GLY A CA 1
ATOM 2813 C C . GLY A 1 379 ? 21.063 6.203 -21.286 1.00 89.12 379 GLY A C 1
ATOM 2814 O O . GLY A 1 379 ? 20.527 5.739 -20.287 1.00 89.12 379 GLY A O 1
ATOM 2815 N N . GLN A 1 380 ? 20.480 7.097 -22.082 1.00 90.56 380 GLN A N 1
ATOM 2816 C CA . GLN A 1 380 ? 19.104 7.531 -21.869 1.00 90.56 380 GLN A CA 1
ATOM 2817 C C . GLN A 1 380 ? 18.128 6.369 -22.044 1.00 90.56 380 GLN A C 1
ATOM 2819 O O . GLN A 1 380 ? 18.283 5.549 -22.955 1.00 90.56 380 GLN A O 1
ATOM 2824 N N . VAL A 1 381 ? 17.099 6.350 -21.199 1.00 91.62 381 VAL A N 1
ATOM 2825 C CA . VAL A 1 381 ? 15.936 5.483 -21.366 1.00 91.62 381 VAL A CA 1
ATOM 2826 C C . VAL A 1 381 ? 15.249 5.893 -22.670 1.00 91.62 381 VAL A C 1
ATOM 2828 O O . VAL A 1 381 ? 14.874 7.061 -22.810 1.00 91.62 381 VAL A O 1
ATOM 2831 N N . PRO A 1 382 ? 15.110 4.991 -23.658 1.00 92.62 382 PRO A N 1
ATOM 2832 C CA . PRO A 1 382 ? 14.448 5.347 -24.901 1.00 92.62 382 PRO A CA 1
ATOM 2833 C C . PRO A 1 382 ? 12.990 5.746 -24.651 1.00 92.62 382 PRO A C 1
ATOM 2835 O O . PRO A 1 382 ? 12.342 5.264 -23.727 1.00 92.62 382 PRO A O 1
ATOM 2838 N N . LYS A 1 383 ? 12.451 6.624 -25.498 1.00 93.38 383 LYS A N 1
ATOM 2839 C CA . LYS A 1 383 ? 11.025 6.951 -25.457 1.00 93.38 383 LYS A CA 1
ATOM 2840 C C . LYS A 1 383 ? 10.197 5.711 -25.788 1.00 93.38 383 LYS A C 1
ATOM 2842 O O . LYS A 1 383 ? 10.435 5.075 -26.818 1.00 93.38 383 LYS A O 1
ATOM 2847 N N . GLY A 1 384 ? 9.154 5.454 -25.007 1.00 94.00 384 GLY A N 1
ATOM 2848 C CA . GLY A 1 384 ? 8.204 4.390 -25.306 1.00 94.00 384 GLY A CA 1
ATOM 2849 C C . GLY A 1 384 ? 7.337 3.994 -24.123 1.00 94.00 384 GLY A C 1
ATOM 2850 O O . GLY A 1 384 ? 7.497 4.503 -23.014 1.00 94.00 384 GLY A O 1
ATOM 2851 N N . ASP A 1 385 ? 6.433 3.059 -24.394 1.00 95.56 385 ASP A N 1
ATOM 2852 C CA . ASP A 1 385 ? 5.658 2.361 -23.375 1.00 95.56 385 ASP A CA 1
ATOM 2853 C C . ASP A 1 385 ? 6.383 1.071 -22.984 1.00 95.56 385 ASP A C 1
ATOM 2855 O O . ASP A 1 385 ? 6.891 0.333 -23.840 1.00 95.56 385 ASP A O 1
ATOM 2859 N N . TYR A 1 386 ? 6.432 0.814 -21.684 1.00 96.12 386 TYR A N 1
ATOM 2860 C CA . TYR A 1 386 ? 7.180 -0.274 -21.079 1.00 96.12 386 TYR A CA 1
ATOM 2861 C C . TYR A 1 386 ? 6.321 -1.026 -20.068 1.00 96.12 386 TYR A C 1
ATOM 2863 O O . TYR A 1 386 ? 5.382 -0.483 -19.488 1.00 96.12 386 TYR A O 1
ATOM 2871 N N . GLU A 1 387 ? 6.692 -2.277 -19.823 1.00 95.56 387 GLU A N 1
ATOM 2872 C CA . GLU A 1 387 ? 6.194 -3.080 -18.710 1.00 95.56 387 GLU A CA 1
ATOM 2873 C C . GLU A 1 387 ? 7.357 -3.392 -17.769 1.00 95.56 387 GLU A C 1
ATOM 2875 O O . GLU A 1 387 ? 8.458 -3.699 -18.224 1.00 95.56 387 GLU A O 1
ATOM 2880 N N . ILE A 1 388 ? 7.134 -3.334 -16.462 1.00 94.75 388 ILE A N 1
ATOM 2881 C CA . ILE A 1 388 ? 8.109 -3.730 -15.449 1.00 94.75 388 ILE A CA 1
ATOM 2882 C C . ILE A 1 388 ? 7.557 -4.889 -14.624 1.00 94.75 388 ILE A C 1
ATOM 2884 O O . ILE A 1 388 ? 6.391 -4.905 -14.252 1.00 94.75 388 ILE A O 1
ATOM 2888 N N . LEU A 1 389 ? 8.411 -5.861 -14.329 1.00 93.75 389 LEU A N 1
ATOM 2889 C CA . LEU A 1 389 ? 8.133 -6.996 -13.454 1.00 93.75 389 LEU A CA 1
ATOM 2890 C C . LEU A 1 389 ? 9.292 -7.122 -12.473 1.00 93.75 389 LEU A C 1
ATOM 2892 O O . LEU A 1 389 ? 10.448 -6.951 -12.861 1.00 93.75 389 LEU A O 1
ATOM 2896 N N . GLY A 1 390 ? 9.015 -7.468 -11.219 1.00 94.00 390 GLY A N 1
ATOM 2897 C CA . GLY A 1 390 ? 10.080 -7.563 -10.231 1.00 94.00 390 GLY A CA 1
ATOM 2898 C C . GLY A 1 390 ? 9.783 -8.437 -9.036 1.00 94.00 390 GLY A C 1
ATOM 2899 O O . GLY A 1 390 ? 8.723 -9.045 -8.902 1.00 94.00 390 GLY A O 1
ATOM 2900 N N . TRP A 1 391 ? 10.760 -8.476 -8.141 1.00 94.06 391 TRP A N 1
ATOM 2901 C CA . TRP A 1 391 ? 10.637 -9.069 -6.821 1.00 94.06 391 TRP A CA 1
ATOM 2902 C C . TRP A 1 391 ? 11.567 -8.407 -5.823 1.00 94.06 391 TRP A C 1
ATOM 2904 O O . TRP A 1 391 ? 12.578 -7.802 -6.185 1.00 94.06 391 TRP A O 1
ATOM 2914 N N . ARG A 1 392 ? 11.248 -8.608 -4.546 1.00 93.00 392 ARG A N 1
ATOM 2915 C CA . ARG A 1 392 ? 12.166 -8.387 -3.432 1.00 93.00 392 ARG A CA 1
ATOM 2916 C C . ARG A 1 392 ? 12.095 -9.525 -2.433 1.00 93.00 392 ARG A C 1
ATOM 2918 O O . ARG A 1 392 ? 11.099 -10.239 -2.362 1.00 93.00 392 ARG A O 1
ATOM 2925 N N . THR A 1 393 ? 13.162 -9.715 -1.676 1.00 93.12 393 THR A N 1
ATOM 2926 C CA . THR A 1 393 ? 13.215 -10.688 -0.590 1.00 93.12 393 THR A CA 1
ATOM 2927 C C . THR A 1 393 ? 13.579 -9.979 0.698 1.00 93.12 393 THR A C 1
ATOM 2929 O O . THR A 1 393 ? 14.612 -9.320 0.768 1.00 93.12 393 THR A O 1
ATOM 2932 N N . VAL A 1 394 ? 12.765 -10.184 1.728 1.00 92.25 394 VAL A N 1
ATOM 2933 C CA . VAL A 1 394 ? 12.919 -9.589 3.054 1.00 92.25 394 VAL A CA 1
ATOM 2934 C C . VAL A 1 394 ? 13.227 -10.699 4.054 1.00 92.25 394 VAL A C 1
ATOM 2936 O O . VAL A 1 394 ? 12.482 -11.669 4.164 1.00 92.25 394 VAL A O 1
ATOM 2939 N N . GLU A 1 395 ? 14.322 -10.572 4.797 1.00 92.88 395 GLU A N 1
ATOM 2940 C CA . GLU A 1 395 ? 14.546 -11.342 6.022 1.00 92.88 395 GLU A CA 1
ATOM 2941 C C . GLU A 1 395 ? 13.750 -10.704 7.152 1.00 92.88 395 GLU A C 1
ATOM 2943 O O . GLU A 1 395 ? 13.801 -9.490 7.343 1.00 92.88 395 GLU A O 1
ATOM 2948 N N . VAL A 1 396 ? 13.042 -11.518 7.923 1.00 92.31 396 VAL A N 1
ATOM 2949 C CA . VAL A 1 396 ? 12.189 -11.055 9.014 1.00 92.31 396 VAL A CA 1
ATOM 2950 C C . VAL A 1 396 ? 12.530 -11.798 10.294 1.00 92.31 396 VAL A C 1
ATOM 2952 O O . VAL A 1 396 ? 12.808 -12.998 10.287 1.00 92.31 396 VAL A O 1
ATOM 2955 N N . THR A 1 397 ? 12.503 -11.075 11.406 1.00 90.31 397 THR A N 1
ATOM 2956 C CA . THR A 1 397 ? 12.679 -11.612 12.753 1.00 90.31 397 THR A CA 1
ATOM 2957 C C . THR A 1 397 ? 11.376 -11.423 13.508 1.00 90.31 397 THR A C 1
ATOM 2959 O O . THR A 1 397 ? 10.894 -10.298 13.651 1.00 90.31 397 THR A O 1
ATOM 2962 N N . ARG A 1 398 ? 10.804 -12.510 14.015 1.00 85.94 398 ARG A N 1
ATOM 2963 C CA . ARG A 1 398 ? 9.597 -12.487 14.842 1.00 85.94 398 ARG A CA 1
ATOM 2964 C C . ARG A 1 398 ? 9.884 -11.915 16.236 1.00 85.94 398 ARG A C 1
ATOM 2966 O O . ARG A 1 398 ? 11.035 -11.917 16.681 1.00 85.94 398 ARG A O 1
ATOM 2973 N N . PRO A 1 399 ? 8.852 -11.477 16.981 1.00 76.44 399 PRO A N 1
ATOM 2974 C CA . PRO A 1 399 ? 9.015 -11.000 18.358 1.00 76.44 399 PRO A CA 1
ATOM 2975 C C . PRO A 1 399 ? 9.634 -12.025 19.323 1.00 76.44 399 PRO A C 1
ATOM 2977 O O . PRO A 1 399 ? 10.237 -11.640 20.323 1.00 76.44 399 PRO A O 1
ATOM 2980 N N . ASP A 1 400 ? 9.506 -13.324 19.034 1.00 79.62 400 ASP A N 1
ATOM 2981 C CA . ASP A 1 400 ? 10.124 -14.404 19.813 1.00 79.62 400 ASP A CA 1
ATOM 2982 C C . ASP A 1 400 ? 11.616 -14.633 19.486 1.00 79.62 400 ASP A C 1
ATOM 2984 O O . ASP A 1 400 ? 12.282 -15.437 20.143 1.00 79.62 400 ASP A O 1
ATOM 2988 N N . GLY A 1 401 ? 12.151 -13.905 18.499 1.00 83.56 401 GLY A N 1
ATOM 2989 C CA . GLY A 1 401 ? 13.532 -13.979 18.033 1.00 83.56 401 GLY A CA 1
ATOM 2990 C C . GLY A 1 401 ? 13.790 -15.021 16.942 1.00 83.56 401 GLY A C 1
ATOM 2991 O O . GLY A 1 401 ? 14.933 -15.146 16.502 1.00 83.56 401 GLY A O 1
ATOM 2992 N N . SER A 1 402 ? 12.778 -15.773 16.496 1.00 87.06 402 SER A N 1
ATOM 2993 C CA . SER A 1 402 ? 12.912 -16.650 15.329 1.00 87.06 402 SER A CA 1
ATOM 2994 C C . SER A 1 402 ? 13.036 -15.833 14.041 1.00 87.06 402 SER A C 1
ATOM 2996 O O . SER A 1 402 ? 12.473 -14.746 13.928 1.00 87.06 402 SER A O 1
ATOM 2998 N N . THR A 1 403 ? 13.788 -16.342 13.065 1.00 90.69 403 THR A N 1
ATOM 2999 C CA . THR A 1 403 ? 14.035 -15.656 11.789 1.00 90.69 403 THR A CA 1
ATOM 3000 C C . THR A 1 403 ? 13.504 -16.465 10.616 1.00 90.69 403 THR A C 1
ATOM 3002 O O . THR A 1 403 ? 13.586 -17.694 10.624 1.00 90.69 403 THR A O 1
ATOM 3005 N N . GLY A 1 404 ? 13.040 -15.774 9.583 1.00 92.00 404 GLY A N 1
ATOM 3006 C CA . GLY A 1 404 ? 12.605 -16.345 8.314 1.00 92.00 404 GLY A CA 1
ATOM 3007 C C . GLY A 1 404 ? 12.849 -15.373 7.166 1.00 92.00 404 GLY A C 1
ATOM 3008 O O . GLY A 1 404 ? 13.424 -14.302 7.362 1.00 92.00 404 GLY A O 1
ATOM 3009 N N . ALA A 1 405 ? 12.424 -15.738 5.962 1.00 92.25 405 ALA A N 1
ATOM 3010 C CA . ALA A 1 405 ? 12.486 -14.842 4.815 1.00 92.25 405 ALA A CA 1
ATOM 3011 C C . ALA A 1 405 ? 11.242 -14.967 3.939 1.00 92.25 405 ALA A C 1
ATOM 3013 O O . ALA A 1 405 ? 10.662 -16.043 3.817 1.00 92.25 405 ALA A O 1
ATOM 3014 N N . VAL A 1 406 ? 10.854 -13.855 3.327 1.00 91.88 406 VAL A N 1
ATOM 3015 C CA . VAL A 1 406 ? 9.679 -13.738 2.466 1.00 91.88 406 VAL A CA 1
ATOM 3016 C C . VAL A 1 406 ? 10.115 -13.156 1.137 1.00 91.88 406 VAL A C 1
ATOM 3018 O O . VAL A 1 406 ? 10.788 -12.129 1.105 1.00 91.88 406 VAL A O 1
ATOM 3021 N N . THR A 1 407 ? 9.716 -13.800 0.045 1.00 93.12 407 THR A N 1
ATOM 3022 C CA . THR A 1 407 ? 9.871 -13.253 -1.305 1.00 93.12 407 THR A CA 1
ATOM 3023 C C . THR A 1 407 ? 8.538 -12.673 -1.749 1.00 93.12 407 THR A C 1
ATOM 3025 O O . THR A 1 407 ? 7.534 -13.386 -1.783 1.00 93.12 407 THR A O 1
ATOM 3028 N N . VAL A 1 408 ? 8.544 -11.385 -2.079 1.00 91.94 408 VAL A N 1
ATOM 3029 C CA . VAL A 1 408 ? 7.400 -10.640 -2.607 1.00 91.94 408 VAL A CA 1
ATOM 3030 C C . VAL A 1 408 ? 7.627 -10.434 -4.097 1.00 91.94 408 VAL A C 1
ATOM 3032 O O . VAL A 1 408 ? 8.667 -9.906 -4.495 1.00 91.94 408 VAL A O 1
ATOM 3035 N N . GLY A 1 409 ? 6.685 -10.892 -4.910 1.00 92.12 409 GLY A N 1
ATOM 3036 C CA . GLY A 1 409 ? 6.671 -10.727 -6.354 1.00 92.12 409 GLY A CA 1
ATOM 3037 C C . GLY A 1 409 ? 5.686 -9.644 -6.757 1.00 92.12 409 GLY A C 1
ATOM 3038 O O . GLY A 1 409 ? 4.603 -9.531 -6.189 1.00 92.12 409 GLY A O 1
ATOM 3039 N N . TYR A 1 410 ? 6.071 -8.879 -7.768 1.00 91.56 410 TYR A N 1
ATOM 3040 C CA . TYR A 1 410 ? 5.303 -7.764 -8.294 1.00 91.56 410 TYR A CA 1
ATOM 3041 C C . TYR A 1 410 ? 4.882 -8.126 -9.715 1.00 91.56 410 TYR A C 1
ATOM 3043 O O . TYR A 1 410 ? 5.774 -8.304 -10.551 1.00 91.56 410 TYR A O 1
ATOM 3051 N N . PRO A 1 411 ? 3.575 -8.298 -9.991 1.00 87.88 411 PRO A N 1
ATOM 3052 C CA . PRO A 1 411 ? 3.073 -8.533 -11.341 1.00 87.88 411 PRO A CA 1
ATOM 3053 C C . PRO A 1 411 ? 3.480 -7.419 -12.310 1.00 87.88 411 PRO A C 1
ATOM 3055 O O . PRO A 1 411 ? 3.862 -6.329 -11.889 1.00 87.88 411 PRO A O 1
ATOM 3058 N N . ALA A 1 412 ? 3.380 -7.695 -13.613 1.00 89.44 412 ALA A N 1
ATOM 3059 C CA . ALA A 1 412 ? 3.737 -6.718 -14.632 1.00 89.44 412 ALA A CA 1
ATOM 3060 C C . ALA A 1 412 ? 2.889 -5.437 -14.499 1.00 89.44 412 ALA A C 1
ATOM 3062 O O . ALA A 1 412 ? 1.658 -5.505 -14.531 1.00 89.44 412 ALA A O 1
ATOM 3063 N N . SER A 1 413 ? 3.545 -4.283 -14.368 1.00 89.88 413 SER A N 1
ATOM 3064 C CA . SER A 1 413 ? 2.915 -2.959 -14.362 1.00 89.88 413 SER A CA 1
ATOM 3065 C C . SER A 1 413 ? 3.444 -2.106 -15.514 1.00 89.88 413 SER A C 1
ATOM 3067 O O . SER A 1 413 ? 4.593 -2.243 -15.933 1.00 89.88 413 SER A O 1
ATOM 3069 N N . ALA A 1 414 ? 2.592 -1.250 -16.078 1.00 91.75 414 ALA A N 1
ATOM 3070 C CA . ALA A 1 414 ? 2.950 -0.414 -17.221 1.00 91.75 414 ALA A CA 1
ATOM 3071 C C . ALA A 1 414 ? 3.512 0.944 -16.774 1.00 91.75 414 ALA A C 1
ATOM 3073 O O . ALA A 1 414 ? 3.024 1.529 -15.808 1.00 91.75 414 ALA A O 1
ATOM 3074 N N . PHE A 1 415 ? 4.481 1.476 -17.517 1.00 91.31 415 PHE A N 1
ATOM 3075 C CA . PHE A 1 415 ? 4.946 2.859 -17.388 1.00 91.31 415 PHE A CA 1
ATOM 3076 C C . PHE A 1 415 ? 5.382 3.421 -18.748 1.00 91.31 415 PHE A C 1
ATOM 3078 O O . PHE A 1 415 ? 5.650 2.671 -19.687 1.00 91.31 415 PHE A O 1
AT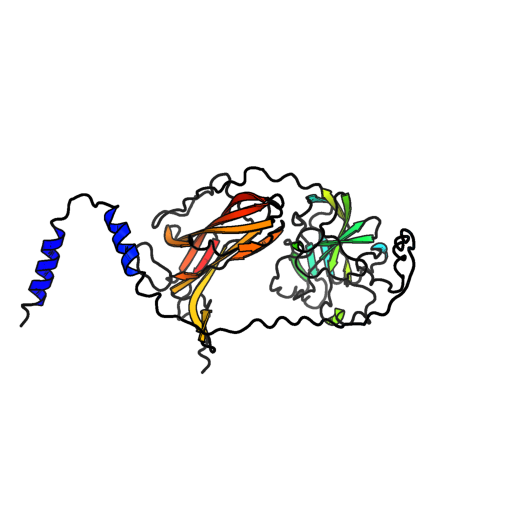OM 3085 N N . THR A 1 416 ? 5.477 4.745 -18.853 1.00 91.38 416 THR A N 1
ATOM 3086 C CA . THR A 1 416 ? 5.878 5.434 -20.088 1.00 91.38 416 THR A CA 1
ATOM 3087 C C . THR A 1 416 ? 7.116 6.286 -19.828 1.00 91.38 416 THR A C 1
ATOM 3089 O O . THR A 1 416 ? 7.166 7.025 -18.844 1.00 91.38 416 THR A O 1
ATOM 3092 N N . ALA A 1 417 ? 8.104 6.193 -20.719 1.00 90.88 417 ALA A N 1
ATOM 3093 C CA . ALA A 1 417 ? 9.250 7.095 -20.762 1.00 90.88 417 ALA A CA 1
ATOM 3094 C C . ALA A 1 417 ? 9.052 8.143 -21.865 1.00 90.88 417 ALA A C 1
ATOM 3096 O O . ALA A 1 417 ? 8.705 7.811 -23.006 1.00 90.88 417 ALA A O 1
ATOM 3097 N N . TYR A 1 418 ? 9.284 9.406 -21.522 1.00 86.50 418 TYR A N 1
ATOM 3098 C CA . TYR A 1 418 ? 9.102 10.556 -22.402 1.00 86.50 418 TYR A CA 1
ATOM 3099 C C . TYR A 1 418 ? 10.418 10.987 -23.054 1.00 86.50 418 TYR A C 1
ATOM 3101 O O . TYR A 1 418 ? 11.505 10.552 -22.676 1.00 86.50 418 TYR A O 1
ATOM 3109 N N . ASP A 1 419 ? 10.306 11.842 -24.070 1.00 80.19 419 ASP A N 1
ATOM 3110 C CA . ASP A 1 419 ? 11.469 12.489 -24.679 1.00 80.19 419 ASP A CA 1
ATOM 3111 C C . ASP A 1 419 ? 11.866 13.730 -23.869 1.00 80.19 419 ASP A C 1
ATOM 3113 O O . ASP A 1 419 ? 11.008 14.374 -23.267 1.00 80.19 419 ASP A O 1
ATOM 3117 N N . PHE A 1 420 ? 13.141 14.114 -23.921 1.00 69.88 420 PHE A N 1
ATOM 3118 C CA . PHE A 1 420 ? 13.647 15.338 -23.285 1.00 69.88 420 PHE A CA 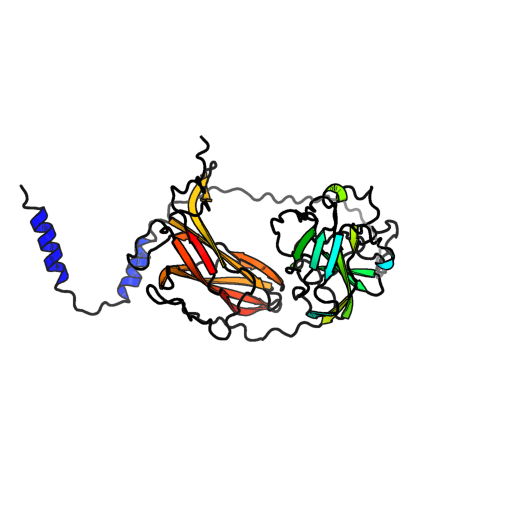1
ATOM 3119 C C . PHE A 1 420 ? 12.970 16.604 -23.842 1.00 69.88 420 PHE A C 1
ATOM 3121 O O . PHE A 1 420 ? 12.876 17.626 -23.171 1.00 69.88 420 PHE A O 1
ATOM 3128 N N . GLU A 1 421 ? 12.505 16.549 -25.093 1.00 64.75 421 GLU A N 1
ATOM 3129 C CA . GLU A 1 421 ? 11.869 17.673 -25.791 1.00 64.75 421 GLU A CA 1
ATOM 3130 C C . GLU A 1 421 ? 10.331 17.656 -25.713 1.00 64.75 421 GLU A C 1
ATOM 3132 O O . GLU A 1 421 ? 9.671 18.327 -26.513 1.00 64.75 421 GLU A O 1
ATOM 3137 N N . ASP A 1 422 ? 9.737 16.885 -24.796 1.00 65.38 422 ASP A N 1
ATOM 3138 C CA . ASP A 1 422 ? 8.282 16.832 -24.655 1.00 65.38 422 ASP A CA 1
ATOM 3139 C C . ASP A 1 422 ? 7.731 18.170 -24.106 1.00 65.38 422 ASP A C 1
ATOM 3141 O O . ASP A 1 422 ? 8.019 18.543 -22.968 1.00 65.38 422 ASP A O 1
ATOM 3145 N N . PRO A 1 423 ? 6.941 18.936 -24.888 1.00 58.78 423 PRO A N 1
ATOM 3146 C CA . PRO A 1 423 ? 6.427 20.236 -24.456 1.00 58.78 423 PRO A CA 1
ATOM 3147 C C . PRO A 1 423 ? 5.459 20.142 -23.270 1.00 58.78 423 PRO A C 1
ATOM 3149 O O . PRO A 1 423 ? 5.254 21.151 -22.591 1.00 58.78 423 PRO A O 1
ATOM 3152 N N . ASP A 1 424 ? 4.877 18.965 -23.026 1.00 66.00 424 ASP A N 1
ATOM 3153 C CA . ASP A 1 424 ? 3.992 18.715 -21.887 1.00 66.00 424 ASP A CA 1
ATOM 3154 C C . ASP A 1 424 ? 4.781 18.364 -20.610 1.00 66.00 424 ASP A C 1
ATOM 3156 O O . ASP A 1 424 ? 4.205 18.281 -19.525 1.00 66.00 424 ASP A O 1
ATOM 3160 N N . ASN A 1 425 ? 6.106 18.224 -20.718 1.00 60.22 425 ASN A N 1
ATOM 3161 C CA . ASN A 1 425 ? 7.006 17.910 -19.621 1.00 60.22 425 ASN A CA 1
ATOM 3162 C C . ASN A 1 425 ? 8.305 18.733 -19.733 1.00 60.22 425 ASN A C 1
ATOM 3164 O O . ASN A 1 425 ? 9.335 18.229 -20.178 1.00 60.22 425 ASN A O 1
ATOM 3168 N N . PRO A 1 426 ? 8.267 20.028 -19.365 1.00 52.38 426 PRO A N 1
ATOM 3169 C CA . PRO A 1 426 ? 9.309 21.001 -19.705 1.00 52.38 426 PRO A CA 1
ATOM 3170 C C . PRO A 1 426 ? 10.659 20.805 -18.986 1.00 52.38 426 PRO A C 1
ATOM 3172 O O . PRO A 1 426 ? 11.516 21.688 -19.077 1.00 52.38 426 PRO A O 1
ATOM 3175 N N . GLY A 1 427 ? 10.854 19.694 -18.270 1.00 50.47 427 GLY A N 1
ATOM 3176 C CA . GLY A 1 427 ? 12.026 19.458 -17.434 1.00 50.47 427 GLY A CA 1
ATOM 3177 C C . GLY A 1 427 ? 12.100 20.403 -16.229 1.00 50.47 427 GLY A C 1
ATOM 3178 O O . GLY A 1 427 ? 11.161 21.168 -15.966 1.00 50.47 427 GLY A O 1
ATOM 3179 N N . PRO A 1 428 ? 13.217 20.405 -15.484 1.00 45.34 428 PRO A N 1
ATOM 3180 C CA . PRO A 1 428 ? 13.419 21.341 -14.406 1.00 45.34 428 PRO A CA 1
ATOM 3181 C C . PRO A 1 428 ? 13.678 22.683 -15.083 1.00 45.34 428 PRO A C 1
ATOM 3183 O O . PRO A 1 428 ? 14.664 22.874 -15.804 1.00 45.34 428 PRO A O 1
ATOM 3186 N N . SER A 1 429 ? 12.784 23.648 -14.887 1.00 45.91 429 SER A N 1
ATOM 3187 C CA . SER A 1 429 ? 13.091 25.016 -15.278 1.00 45.91 429 SER A CA 1
ATOM 3188 C C . SER A 1 429 ? 14.355 25.413 -14.526 1.00 45.91 429 SER A C 1
ATOM 3190 O O . SER A 1 429 ? 14.303 25.530 -13.303 1.00 45.91 429 SER A O 1
ATOM 3192 N N . ALA A 1 430 ? 15.470 25.578 -15.241 1.00 34.66 430 ALA A N 1
ATOM 3193 C CA . ALA A 1 430 ? 16.702 26.109 -14.683 1.00 34.66 430 ALA A CA 1
ATOM 3194 C C . ALA A 1 430 ? 16.368 27.454 -14.026 1.00 34.66 430 ALA A C 1
ATOM 3196 O O . ALA A 1 430 ? 16.183 28.467 -14.701 1.00 34.66 430 ALA A O 1
ATOM 3197 N N . THR A 1 431 ? 16.174 27.445 -12.712 1.00 36.84 431 THR A N 1
ATOM 3198 C CA . THR A 1 431 ? 16.054 28.663 -11.928 1.00 36.84 431 THR A CA 1
ATOM 3199 C C . THR A 1 431 ? 17.458 29.231 -11.809 1.00 36.84 431 THR A C 1
ATOM 3201 O O . THR A 1 431 ? 18.282 28.673 -11.088 1.00 36.84 431 THR A O 1
ATOM 3204 N N . ASP A 1 432 ? 17.711 30.282 -12.594 1.00 33.94 432 ASP A N 1
ATOM 3205 C CA . ASP A 1 432 ? 18.895 31.151 -12.528 1.00 33.94 432 ASP A CA 1
ATOM 3206 C C . ASP A 1 432 ? 19.179 31.688 -11.113 1.00 33.94 432 ASP A C 1
ATOM 3208 O O . ASP A 1 432 ? 18.209 32.070 -10.408 1.00 33.94 432 ASP A O 1
#

pLDDT: mean 74.38, std 21.59, range [25.83, 97.75]

Secondary structure (DSSP, 8-state):
--TTHHHHHHHHHHHTSS--S---HHHHHHHHHHHHTTSSSS----------------------------PPPPPPPPP-----PPBTSTTSBGGGS----TTEEEEES-SEEEEETTPPP---EEEEE-SSS-B---SS-S-EEEEEETTEEEEEE-BSS------B-TT-EEEE--B---EE--TT-SS--S-GGGSPBPPSEEEEEEEEE-S-TTGGG-TTS-SBS-SEEEEEEEEEEEPPPPPPS--------PPPTTSB-TT--PPTT-EE--S--EEEEEEEEEE-TTS-EEEE--S-SSEEEEEEEEE--S--EEEEEEEEEEEEEEETTEEEEEEE-TTGGG-EEEEE-TT-EEEE--EEE-B-TTT--B-PPPSEEEEEEEEEEEEEE-TTS-EEEEEEEEEEEEEEEPPTT-TTS-------